Protein AF-A0A1J4KJ63-F1 (afdb_monomer_lite)

pLDDT: mean 77.02, std 20.89, range [23.64, 98.0]

Organism: NCBI:txid1144522

Sequence (474 aa):
MQFEKQVCKQVSDQPAYITSEHMLRMQRASMIRYDRTLNEANFLPLFFSYADELANIADSFMKEYSIPQLCHIQAKTDIDVSQYISGLVRSAKSLPMVIKKAPIISSTNRQTLLPMKSSYDLVYHFFADQKLDAVEFAQKLANLYNHNFKVIPTANGAVIIDPSTSKETIIQKSCEYTPYDKSIEIPPLEEVETPEVSTIEKLAEFVHQPKENLVKAVMYSVEGKLVFVNIRGDLEVSEEKLRHYLGLTDSSIPVELAPANLLERHGLVPGFSGLVGVKRASECVLLCDNSVTTVGCGVTGADKQDYHFINFNVERDTKKIAKFIHYADVAENPEKVEGSIVAEISDCRDFYPDMIGLDSKPTKTPLYKVTIRLVDLVAATLGLSRKIRGAYVINVGKDETKLNVTTEELLKYCRPECIVIDNRAKPNFGGKMQLAQMMLFQYVIVVSNKLDAETVSVNDQPVKIVDLGTIFSS

Structure (mmCIF, N/CA/C/O backbone):
data_AF-A0A1J4KJ63-F1
#
_entry.id   AF-A0A1J4KJ63-F1
#
loop_
_atom_site.group_PDB
_atom_site.id
_atom_site.type_symbol
_atom_site.label_atom_id
_atom_site.label_alt_id
_atom_site.label_comp_id
_atom_site.label_asym_id
_atom_site.label_entity_id
_atom_site.label_seq_id
_atom_site.pdbx_PDB_ins_code
_atom_site.Cartn_x
_atom_site.Cartn_y
_atom_site.Cartn_z
_atom_site.occupancy
_atom_site.B_iso_or_equiv
_atom_site.auth_seq_id
_atom_site.auth_comp_id
_atom_site.auth_asym_id
_atom_site.auth_atom_id
_atom_site.pdbx_PDB_model_num
ATOM 1 N N . MET A 1 1 ? 17.173 22.295 -29.460 1.00 32.31 1 MET A N 1
ATOM 2 C CA . MET A 1 1 ? 16.986 21.820 -28.067 1.00 32.31 1 MET A CA 1
ATOM 3 C C . MET A 1 1 ? 18.261 21.106 -27.626 1.00 32.31 1 MET A C 1
ATOM 5 O O . MET A 1 1 ? 18.663 20.176 -28.310 1.00 32.31 1 MET A O 1
ATOM 9 N N . GLN A 1 2 ? 18.939 21.539 -26.554 1.00 28.59 2 GLN A N 1
ATOM 10 C CA . GLN A 1 2 ? 20.141 20.856 -26.035 1.00 28.59 2 GLN A CA 1
ATOM 11 C C . GLN A 1 2 ? 19.750 19.542 -25.327 1.00 28.59 2 GLN A C 1
ATOM 13 O O . GLN A 1 2 ? 19.678 19.491 -24.101 1.00 28.59 2 GLN A O 1
ATOM 18 N N . PHE A 1 3 ? 19.508 18.482 -26.107 1.00 33.56 3 PHE A N 1
ATOM 19 C CA . PHE A 1 3 ? 19.234 17.114 -25.629 1.00 33.56 3 PHE A CA 1
ATOM 20 C C . PHE A 1 3 ? 20.317 16.592 -24.655 1.00 33.56 3 PHE A C 1
ATOM 22 O O . PHE A 1 3 ? 20.035 15.827 -23.736 1.00 33.56 3 PHE A O 1
ATOM 29 N N . GLU A 1 4 ? 21.551 17.083 -24.797 1.00 31.88 4 GLU A N 1
ATOM 30 C CA . GLU A 1 4 ? 22.738 16.709 -24.016 1.00 31.88 4 GLU A CA 1
ATOM 31 C C . GLU A 1 4 ? 22.623 17.004 -22.507 1.00 31.88 4 GLU A C 1
ATOM 33 O O . GLU A 1 4 ? 23.116 16.231 -21.688 1.00 31.88 4 GLU A O 1
ATOM 38 N N . LYS A 1 5 ? 21.923 18.079 -22.111 1.00 35.47 5 LYS A N 1
ATOM 39 C CA . LYS A 1 5 ? 21.727 18.424 -20.688 1.00 35.47 5 LYS A CA 1
ATOM 40 C C . LYS A 1 5 ? 20.601 17.633 -20.014 1.00 35.47 5 LYS A C 1
ATOM 42 O O . LYS A 1 5 ? 20.506 17.664 -18.791 1.00 35.47 5 LYS A O 1
ATOM 47 N N . GLN A 1 6 ? 19.749 16.962 -20.789 1.00 37.72 6 GLN A N 1
ATOM 48 C CA . GLN A 1 6 ? 18.530 16.311 -20.291 1.00 37.72 6 GLN A CA 1
ATOM 49 C C . GLN A 1 6 ? 18.637 14.786 -20.211 1.00 37.72 6 GLN A C 1
ATOM 51 O O . GLN A 1 6 ? 17.989 14.191 -19.354 1.00 37.72 6 GLN A O 1
ATOM 56 N N . VAL A 1 7 ? 19.478 14.169 -21.047 1.00 37.91 7 VAL A N 1
ATOM 57 C CA . VAL A 1 7 ? 19.667 12.708 -21.075 1.00 37.91 7 VAL A CA 1
ATOM 58 C C . VAL A 1 7 ? 20.951 12.279 -20.335 1.00 37.91 7 VAL A C 1
ATOM 60 O O . VAL A 1 7 ? 21.077 11.125 -19.945 1.00 37.91 7 VAL A O 1
ATOM 63 N N . CYS A 1 8 ? 21.931 13.179 -20.121 1.00 36.12 8 CYS A N 1
ATOM 64 C CA . CYS A 1 8 ? 23.323 12.765 -19.851 1.00 36.12 8 CYS A CA 1
ATOM 65 C C . CYS A 1 8 ? 24.098 13.569 -18.787 1.00 36.12 8 CYS A C 1
ATOM 67 O O . CYS A 1 8 ? 25.262 13.914 -18.993 1.00 36.12 8 CYS A O 1
ATOM 69 N N . LYS A 1 9 ? 23.515 13.812 -17.609 1.00 32.06 9 LYS A N 1
ATOM 70 C CA . LYS A 1 9 ? 24.323 14.061 -16.400 1.00 32.06 9 LYS A CA 1
ATOM 71 C C . LYS A 1 9 ? 23.813 13.235 -15.219 1.00 32.06 9 LYS A C 1
ATOM 73 O O . LYS A 1 9 ? 22.833 13.604 -14.584 1.00 32.06 9 LYS A O 1
ATOM 78 N N . GLN A 1 10 ? 24.552 12.184 -14.873 1.00 40.25 10 GLN A N 1
ATOM 79 C CA . GLN A 1 10 ? 24.858 11.892 -13.474 1.00 40.25 10 GLN A CA 1
ATOM 80 C C . GLN A 1 10 ? 26.297 12.359 -13.245 1.00 40.25 10 GLN A C 1
ATOM 82 O O . GLN A 1 10 ? 27.244 11.697 -13.649 1.00 40.25 10 GLN A O 1
ATOM 87 N N . VAL A 1 11 ? 26.463 13.542 -12.661 1.00 35.53 11 VAL A N 1
ATOM 88 C CA . VAL A 1 11 ? 27.759 14.015 -12.154 1.00 35.53 11 VAL A CA 1
ATOM 89 C C . VAL A 1 11 ? 27.453 14.556 -10.781 1.00 35.53 11 VAL A C 1
ATOM 91 O O . VAL A 1 11 ? 26.898 15.642 -10.764 1.00 35.53 11 VAL A O 1
ATOM 94 N N . SER A 1 12 ? 27.697 13.771 -9.722 1.00 36.25 12 SER A N 1
ATOM 95 C CA . SER A 1 12 ? 27.636 14.089 -8.268 1.00 36.25 12 SER A CA 1
ATOM 96 C C . SER A 1 12 ? 26.420 14.847 -7.686 1.00 36.25 12 SER A C 1
ATOM 98 O O . SER A 1 12 ? 26.194 14.779 -6.489 1.00 36.25 12 SER A O 1
ATOM 100 N N . ASP A 1 13 ? 25.594 15.455 -8.525 1.00 38.59 13 ASP A N 1
ATOM 101 C CA . ASP A 1 13 ? 24.452 16.318 -8.295 1.00 38.59 13 ASP A CA 1
ATOM 102 C C . ASP A 1 13 ? 23.354 15.798 -9.234 1.00 38.59 13 ASP A C 1
ATOM 104 O O . ASP A 1 13 ? 23.148 16.287 -10.353 1.00 38.59 13 ASP A O 1
ATOM 108 N N . GLN A 1 14 ? 22.658 14.736 -8.820 1.00 42.62 14 GLN A N 1
ATOM 109 C CA . GLN A 1 14 ? 21.319 14.527 -9.363 1.00 42.62 14 GLN A CA 1
ATOM 110 C C . GLN A 1 14 ? 20.497 15.790 -9.074 1.00 42.62 14 GLN A C 1
ATOM 112 O O . GLN A 1 14 ? 20.725 16.456 -8.061 1.00 42.62 14 GLN A O 1
ATOM 117 N N . PRO A 1 15 ? 19.536 16.156 -9.931 1.00 41.16 15 PRO A N 1
ATOM 118 C CA . PRO A 1 15 ? 18.551 17.132 -9.514 1.00 41.16 15 PRO A CA 1
ATOM 119 C C . PRO A 1 15 ? 17.931 16.677 -8.188 1.00 41.16 15 PRO A C 1
ATOM 121 O O . PRO A 1 15 ? 17.392 15.577 -8.133 1.00 41.16 15 PRO A O 1
ATOM 124 N N . ALA A 1 16 ? 17.996 17.505 -7.146 1.00 45.34 16 ALA A N 1
ATOM 125 C CA . ALA A 1 16 ? 17.513 17.212 -5.792 1.00 45.34 16 ALA A CA 1
ATOM 126 C C . ALA A 1 16 ? 15.990 16.920 -5.677 1.00 45.34 16 ALA A C 1
ATOM 128 O O . ALA A 1 16 ? 15.432 17.022 -4.593 1.00 45.34 16 ALA A O 1
ATOM 129 N N . TYR A 1 17 ? 15.295 16.613 -6.781 1.00 53.94 17 TYR A N 1
ATOM 130 C CA . TYR A 1 17 ? 13.835 16.616 -6.897 1.00 53.94 17 TYR A CA 1
ATOM 131 C C . TYR A 1 17 ? 13.195 15.358 -7.510 1.00 53.94 17 TYR A C 1
ATOM 133 O O . TYR A 1 17 ? 12.020 15.132 -7.241 1.00 53.94 17 TYR A O 1
ATOM 141 N N . ILE A 1 18 ? 13.900 14.509 -8.281 1.00 55.41 18 ILE A N 1
ATOM 142 C CA . ILE A 1 18 ? 13.351 13.186 -8.663 1.00 55.41 18 ILE A CA 1
ATOM 143 C C . ILE A 1 18 ? 13.892 12.149 -7.687 1.00 55.41 18 ILE A C 1
ATOM 145 O O . ILE A 1 18 ? 14.995 11.641 -7.854 1.00 55.41 18 ILE A O 1
ATOM 149 N N . THR A 1 19 ? 13.098 11.848 -6.666 1.00 62.91 19 THR A N 1
ATOM 150 C CA . THR A 1 19 ? 13.432 10.864 -5.627 1.00 62.91 19 THR A CA 1
ATOM 151 C C . THR A 1 19 ? 12.923 9.461 -5.954 1.00 62.91 19 THR A C 1
ATOM 153 O O . THR A 1 19 ? 13.397 8.487 -5.382 1.00 62.91 19 THR A O 1
ATOM 156 N N . SER A 1 20 ? 11.978 9.335 -6.894 1.00 70.75 20 SER A N 1
ATOM 157 C CA . SER A 1 20 ? 11.429 8.039 -7.303 1.00 70.75 20 SER A CA 1
ATOM 158 C C . SER A 1 20 ? 12.438 7.246 -8.133 1.00 70.75 20 SER A C 1
ATOM 160 O O . SER A 1 20 ? 12.793 7.632 -9.250 1.00 70.75 20 SER A O 1
ATOM 162 N N . GLU A 1 21 ? 12.848 6.089 -7.615 1.00 73.44 21 GLU A N 1
ATOM 163 C CA . GLU A 1 21 ? 13.731 5.158 -8.320 1.00 73.44 21 GLU A C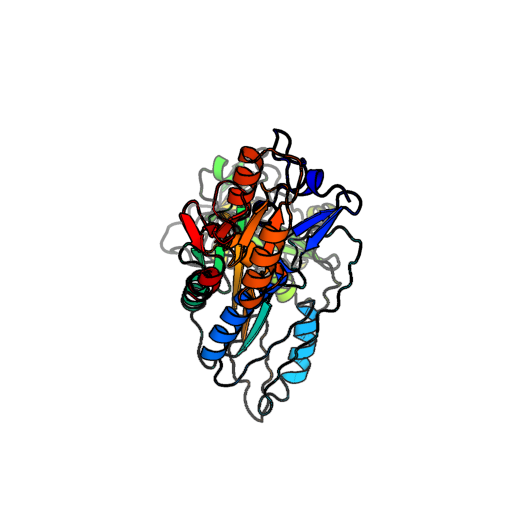A 1
ATOM 164 C C . GLU A 1 21 ? 13.126 4.663 -9.640 1.00 73.44 21 GLU A C 1
ATOM 166 O O . GLU A 1 21 ? 13.837 4.549 -10.639 1.00 73.44 21 GLU A O 1
ATOM 171 N N . HIS A 1 22 ? 11.809 4.448 -9.683 1.00 77.31 22 HIS A N 1
ATOM 172 C CA . HIS A 1 22 ? 11.086 4.074 -10.898 1.00 77.31 22 HIS A CA 1
ATOM 173 C C . HIS A 1 22 ? 11.213 5.133 -11.999 1.00 77.31 22 HIS A C 1
ATOM 175 O O . HIS A 1 22 ? 11.552 4.819 -13.143 1.00 77.31 22 HIS A O 1
ATOM 181 N N . MET A 1 23 ? 11.019 6.406 -11.648 1.00 73.50 23 MET A N 1
ATOM 182 C CA . MET A 1 23 ? 11.183 7.515 -12.591 1.00 73.50 23 MET A CA 1
ATOM 183 C C . MET A 1 23 ? 12.630 7.621 -13.078 1.00 73.50 23 MET A C 1
ATOM 185 O O . MET A 1 23 ? 12.872 7.797 -14.272 1.00 73.50 23 MET A O 1
ATOM 189 N N . LEU A 1 24 ? 13.607 7.439 -12.185 1.00 71.88 24 LEU A N 1
ATOM 190 C CA . LEU A 1 24 ? 15.022 7.432 -12.561 1.00 71.88 24 LEU A CA 1
ATOM 191 C C . LEU A 1 24 ? 15.356 6.290 -13.533 1.00 71.88 24 LEU A C 1
ATOM 193 O O . LEU A 1 24 ? 16.100 6.514 -14.490 1.00 71.88 24 LEU A O 1
ATOM 197 N N . ARG A 1 25 ? 14.799 5.085 -13.337 1.00 75.50 25 ARG A N 1
ATOM 198 C CA . ARG A 1 25 ? 14.962 3.953 -14.269 1.00 75.50 25 ARG A CA 1
ATOM 199 C C . ARG A 1 25 ? 14.398 4.276 -15.649 1.00 75.50 25 ARG A C 1
ATOM 201 O O . ARG A 1 25 ? 15.105 4.129 -16.643 1.00 75.50 25 ARG A O 1
ATOM 208 N N . MET A 1 26 ? 13.170 4.786 -15.714 1.00 75.56 26 MET A N 1
ATOM 209 C CA . MET A 1 26 ? 12.543 5.158 -16.985 1.00 75.56 26 MET A CA 1
ATOM 210 C C . MET A 1 26 ? 13.273 6.308 -17.689 1.00 75.56 26 MET A C 1
ATOM 212 O O . MET A 1 26 ? 13.371 6.318 -18.916 1.00 75.56 26 MET A O 1
ATOM 216 N N . GLN A 1 27 ? 13.821 7.271 -16.941 1.00 71.44 27 GLN A N 1
ATOM 217 C CA . GLN A 1 27 ? 14.609 8.356 -17.526 1.00 71.44 27 GLN A CA 1
ATOM 218 C C . GLN A 1 27 ? 15.899 7.819 -18.156 1.00 71.44 27 GLN A C 1
ATOM 220 O O . GLN A 1 27 ? 16.249 8.217 -19.265 1.00 71.44 27 GLN A O 1
ATOM 225 N N . ARG A 1 28 ? 16.586 6.885 -17.480 1.00 70.12 28 ARG A N 1
ATOM 226 C CA . ARG A 1 28 ? 17.775 6.209 -18.029 1.00 70.12 28 ARG A CA 1
ATOM 227 C C . ARG A 1 28 ? 17.441 5.434 -19.298 1.00 70.12 28 ARG A C 1
ATOM 229 O O . ARG A 1 28 ? 18.203 5.499 -20.248 1.00 70.12 28 ARG A O 1
ATOM 236 N N . ALA A 1 29 ? 16.276 4.798 -19.343 1.00 72.00 29 ALA A N 1
ATOM 237 C CA . ALA A 1 29 ? 15.772 4.079 -20.509 1.00 72.00 29 ALA A CA 1
ATOM 238 C C . ALA A 1 29 ? 15.251 4.983 -21.650 1.00 72.00 29 ALA A C 1
ATOM 240 O O . ALA A 1 29 ? 14.734 4.477 -22.640 1.00 72.00 29 ALA A O 1
ATOM 241 N N . SER A 1 30 ? 15.334 6.317 -21.523 1.00 70.69 30 SER A N 1
ATOM 242 C CA . SER A 1 30 ? 14.704 7.281 -22.448 1.00 70.69 30 SER A CA 1
ATOM 243 C C . SER A 1 30 ? 13.222 7.017 -22.723 1.00 70.69 30 SER A C 1
ATOM 245 O O . SER A 1 30 ? 12.715 7.261 -23.815 1.00 70.69 30 SER A O 1
ATOM 247 N N . MET A 1 31 ? 12.507 6.553 -21.704 1.00 73.06 31 MET A N 1
ATOM 248 C CA . MET A 1 31 ? 11.052 6.421 -21.724 1.00 73.06 31 MET A CA 1
ATOM 249 C C . MET A 1 31 ? 10.360 7.686 -21.231 1.00 73.06 31 MET A C 1
ATOM 251 O O . MET A 1 31 ? 9.239 7.978 -21.638 1.00 73.06 31 MET A O 1
ATOM 255 N N . ILE A 1 32 ? 11.031 8.465 -20.381 1.00 69.12 32 ILE A N 1
ATOM 256 C CA . ILE A 1 32 ? 10.502 9.728 -19.876 1.00 69.12 32 ILE A CA 1
ATOM 257 C C . ILE A 1 32 ? 11.529 10.846 -19.973 1.00 69.12 32 ILE A C 1
ATOM 259 O O . ILE A 1 32 ? 12.738 10.636 -19.864 1.00 69.12 32 ILE A O 1
ATOM 263 N N . ARG A 1 33 ? 11.022 12.067 -20.101 1.00 63.28 33 ARG A N 1
ATOM 264 C CA . ARG A 1 33 ? 11.789 13.298 -20.002 1.00 63.28 33 ARG A CA 1
ATOM 265 C C . ARG A 1 33 ? 11.128 14.237 -19.009 1.00 63.28 33 ARG A C 1
ATOM 267 O O . ARG A 1 33 ? 10.002 14.675 -19.212 1.00 63.28 33 ARG A O 1
ATOM 274 N N . TYR A 1 34 ? 11.871 14.627 -17.986 1.00 61.56 34 TYR A N 1
ATOM 275 C CA . TYR A 1 34 ? 11.415 15.646 -17.052 1.00 61.56 34 TYR A CA 1
ATOM 276 C C . TYR A 1 34 ? 11.665 17.057 -17.601 1.00 61.56 34 TYR A C 1
ATOM 278 O O . TYR A 1 34 ? 12.809 17.415 -17.906 1.00 61.56 34 TYR A O 1
ATOM 286 N N . ASP A 1 35 ? 10.608 17.856 -17.730 1.00 55.38 35 ASP A N 1
ATOM 287 C CA . ASP A 1 35 ? 10.696 19.282 -18.022 1.00 55.38 35 ASP A CA 1
ATOM 288 C C . ASP A 1 35 ? 10.697 20.084 -16.718 1.00 55.38 35 ASP A C 1
ATOM 290 O O . ASP A 1 35 ? 9.718 20.137 -15.976 1.00 55.38 35 ASP A O 1
ATOM 294 N N . ARG A 1 36 ? 11.834 20.724 -16.443 1.00 55.88 36 ARG A N 1
ATOM 295 C CA . ARG A 1 36 ? 12.057 21.497 -15.218 1.00 55.88 36 ARG A CA 1
ATOM 296 C C . ARG A 1 36 ? 11.277 22.805 -15.193 1.00 55.88 36 ARG A C 1
ATOM 298 O O . ARG A 1 36 ? 10.968 23.284 -14.112 1.00 55.88 36 ARG A O 1
ATOM 305 N N . THR A 1 37 ? 11.023 23.406 -16.353 1.00 51.91 37 THR A N 1
ATOM 306 C CA . THR A 1 37 ? 10.336 24.698 -16.439 1.00 51.91 37 THR A CA 1
ATOM 307 C C . THR A 1 37 ? 8.853 24.530 -16.148 1.00 51.91 37 THR A C 1
ATOM 309 O O . THR A 1 37 ? 8.255 25.396 -15.519 1.00 51.91 37 THR A O 1
ATOM 312 N N . LEU A 1 38 ? 8.289 23.402 -16.577 1.00 55.19 38 LEU A N 1
ATOM 313 C CA . LEU A 1 38 ? 6.879 23.073 -16.382 1.00 55.19 38 LEU A CA 1
ATOM 314 C C . LEU A 1 38 ? 6.629 22.226 -15.129 1.00 55.19 38 LEU A C 1
ATOM 316 O O . LEU A 1 38 ? 5.492 22.129 -14.690 1.00 55.19 38 LEU A O 1
ATOM 320 N N . ASN A 1 39 ? 7.682 21.660 -14.527 1.00 56.06 39 ASN A N 1
ATOM 321 C CA . ASN A 1 39 ? 7.582 20.711 -13.416 1.00 56.06 39 ASN A CA 1
ATOM 322 C C . ASN A 1 39 ? 6.746 19.470 -13.791 1.00 56.06 39 ASN A C 1
ATOM 324 O O . ASN A 1 39 ? 5.938 18.979 -13.005 1.00 56.06 39 ASN A O 1
ATOM 328 N N . GLU A 1 40 ? 6.950 18.971 -15.014 1.00 59.25 40 GLU A N 1
ATOM 329 C CA . GLU A 1 40 ? 6.166 17.893 -15.623 1.00 59.25 40 GLU A CA 1
ATOM 330 C C . GLU A 1 40 ? 7.067 16.779 -16.171 1.00 59.25 40 GLU A C 1
ATOM 332 O O . GLU A 1 40 ? 8.149 17.025 -16.711 1.00 59.25 40 GLU A O 1
ATOM 337 N N . ALA A 1 41 ? 6.604 15.532 -16.078 1.00 60.94 41 ALA A N 1
ATOM 338 C CA . ALA A 1 41 ? 7.223 14.398 -16.755 1.00 60.94 41 ALA A CA 1
ATOM 339 C C . ALA A 1 41 ? 6.517 14.129 -18.089 1.00 60.94 41 ALA A C 1
ATOM 341 O O . ALA A 1 41 ? 5.324 13.842 -18.133 1.00 60.94 41 ALA A O 1
ATOM 342 N N . ASN A 1 42 ? 7.276 14.187 -19.178 1.00 60.97 42 ASN A N 1
ATOM 343 C CA . ASN A 1 42 ? 6.814 13.871 -20.520 1.00 60.97 42 ASN A CA 1
ATOM 344 C C . ASN A 1 42 ? 7.162 12.419 -20.840 1.00 60.97 42 ASN A C 1
ATOM 346 O O . ASN A 1 42 ? 8.341 12.063 -20.884 1.00 60.97 42 ASN A O 1
ATOM 350 N N . PHE A 1 43 ? 6.151 11.592 -21.083 1.00 64.94 43 PHE A N 1
ATOM 351 C CA . PHE A 1 43 ? 6.347 10.232 -21.575 1.00 64.94 43 PHE A CA 1
ATOM 352 C C . PHE A 1 43 ? 6.688 10.261 -23.066 1.00 64.94 43 PHE A C 1
ATOM 354 O O . PHE A 1 43 ? 6.073 10.985 -23.849 1.00 64.94 43 PHE A O 1
ATOM 361 N N . LEU A 1 44 ? 7.706 9.498 -23.449 1.00 64.94 44 LEU A N 1
ATOM 362 C CA . LEU A 1 44 ? 8.186 9.395 -24.821 1.00 64.94 44 LEU A CA 1
ATOM 363 C C . LEU A 1 44 ? 7.512 8.210 -25.531 1.00 64.94 44 LEU A C 1
ATOM 365 O O . LEU A 1 44 ? 7.060 7.284 -24.861 1.00 64.94 44 LEU A O 1
ATOM 369 N N . PRO A 1 45 ? 7.465 8.185 -26.874 1.00 68.00 45 PRO A N 1
ATOM 370 C CA . PRO A 1 45 ? 6.808 7.113 -27.632 1.00 68.00 45 PRO A CA 1
ATOM 371 C C . PRO A 1 45 ? 7.224 5.685 -27.229 1.00 68.00 45 PRO A C 1
ATOM 373 O O . PRO A 1 45 ? 6.388 4.785 -27.173 1.00 68.00 45 PRO A O 1
ATOM 376 N N . LEU A 1 46 ? 8.493 5.498 -26.852 1.00 69.62 46 LEU A N 1
ATOM 377 C CA . LEU A 1 46 ? 9.026 4.219 -26.380 1.00 69.62 46 LEU A CA 1
ATOM 378 C C . LEU A 1 46 ? 8.339 3.701 -25.108 1.00 69.62 46 LEU A C 1
ATOM 380 O O . LEU A 1 46 ? 8.130 2.497 -24.974 1.00 69.62 46 LEU A O 1
ATOM 384 N N . PHE A 1 47 ? 7.961 4.600 -24.194 1.00 75.81 47 PHE A N 1
ATOM 385 C CA . PHE A 1 47 ? 7.181 4.232 -23.013 1.00 75.81 47 PHE A CA 1
ATOM 386 C C . PHE A 1 47 ? 5.858 3.594 -23.424 1.00 75.81 47 PHE A C 1
ATOM 388 O O . PHE A 1 47 ? 5.542 2.508 -22.955 1.00 75.81 47 PHE A O 1
ATOM 395 N N . PHE A 1 48 ? 5.111 4.246 -24.319 1.00 73.31 48 PHE A N 1
ATOM 396 C CA . PHE A 1 48 ? 3.793 3.779 -24.742 1.00 73.31 48 PHE A CA 1
ATOM 397 C C . PHE A 1 48 ? 3.873 2.438 -25.467 1.00 73.31 48 PHE A C 1
ATOM 399 O O . PHE A 1 48 ? 3.112 1.535 -25.142 1.00 73.31 48 PHE A O 1
ATOM 406 N N . SER A 1 49 ? 4.851 2.265 -26.364 1.00 72.25 49 SER A N 1
ATOM 407 C CA . SER A 1 49 ? 5.055 0.982 -27.047 1.00 72.25 49 SER A CA 1
ATOM 408 C C . SER A 1 49 ? 5.292 -0.161 -26.056 1.00 72.25 49 SER A C 1
ATOM 410 O O . SER A 1 49 ? 4.718 -1.234 -26.210 1.00 72.25 49 SER A O 1
ATOM 412 N N . TYR A 1 50 ? 6.121 0.064 -25.034 1.00 79.38 50 TYR A N 1
ATOM 413 C CA . TYR A 1 50 ? 6.419 -0.958 -24.032 1.00 79.38 50 TYR A CA 1
ATOM 414 C C . TYR A 1 50 ? 5.255 -1.176 -23.052 1.00 79.38 50 TYR A C 1
ATOM 416 O O . TYR A 1 50 ? 4.945 -2.306 -22.684 1.00 79.38 50 TYR A O 1
ATOM 424 N N . ALA A 1 51 ? 4.563 -0.106 -22.661 1.00 78.44 51 ALA A N 1
ATOM 425 C CA . ALA A 1 51 ? 3.371 -0.175 -21.826 1.00 78.44 51 ALA A CA 1
ATOM 426 C C . ALA A 1 51 ? 2.251 -0.985 -22.505 1.00 78.44 51 ALA A C 1
ATOM 428 O O . ALA A 1 51 ? 1.633 -1.825 -21.852 1.00 78.44 51 ALA A O 1
ATOM 429 N N . ASP A 1 52 ? 2.049 -0.809 -23.815 1.00 78.31 52 ASP A N 1
ATOM 430 C CA . ASP A 1 52 ? 1.087 -1.583 -24.605 1.00 78.31 52 ASP A CA 1
ATOM 431 C C . ASP A 1 52 ? 1.435 -3.079 -24.633 1.00 78.31 52 ASP A C 1
ATOM 433 O O . ASP A 1 52 ? 0.549 -3.928 -24.528 1.00 78.31 52 ASP A O 1
ATOM 437 N N . GLU A 1 53 ? 2.717 -3.442 -24.742 1.00 82.50 53 GLU A N 1
ATOM 438 C CA . GLU A 1 53 ? 3.152 -4.845 -24.659 1.00 82.50 53 GLU A CA 1
ATOM 439 C C . GLU A 1 53 ? 2.774 -5.472 -23.309 1.00 82.50 53 GLU A C 1
ATOM 441 O O . GLU A 1 53 ? 2.216 -6.571 -23.269 1.00 82.50 53 GLU A O 1
ATOM 446 N N . LEU A 1 54 ? 3.014 -4.763 -22.202 1.00 85.50 54 LEU A N 1
ATOM 447 C CA . LEU A 1 54 ? 2.668 -5.236 -20.858 1.00 85.50 54 LEU A CA 1
ATOM 448 C C . LEU A 1 54 ? 1.150 -5.289 -20.628 1.00 85.50 54 LEU A C 1
ATOM 450 O O . LEU A 1 54 ? 0.662 -6.229 -19.994 1.00 85.50 54 LEU A O 1
ATOM 454 N N . ALA A 1 55 ? 0.402 -4.327 -21.169 1.00 81.69 55 ALA A N 1
ATOM 455 C CA . ALA A 1 55 ? -1.056 -4.311 -21.113 1.00 81.69 55 ALA A CA 1
ATOM 456 C C . ALA A 1 55 ? -1.666 -5.503 -21.866 1.00 81.69 55 ALA A C 1
ATOM 458 O O . ALA A 1 55 ? -2.564 -6.162 -21.349 1.00 81.69 55 ALA A O 1
ATOM 459 N N . ASN A 1 56 ? -1.128 -5.856 -23.038 1.00 81.38 56 ASN A N 1
ATOM 460 C CA . ASN A 1 56 ? -1.588 -7.017 -23.807 1.00 81.38 56 ASN A CA 1
ATOM 461 C C . ASN A 1 56 ? -1.378 -8.350 -23.064 1.00 81.38 56 ASN A C 1
ATOM 463 O O . ASN A 1 56 ? -2.185 -9.273 -23.216 1.00 81.38 56 ASN A O 1
ATOM 467 N N . ILE A 1 57 ? -0.316 -8.459 -22.254 1.00 87.94 57 ILE A N 1
ATOM 468 C CA . ILE A 1 57 ? -0.086 -9.620 -21.378 1.00 87.94 57 ILE A CA 1
ATOM 469 C C . ILE A 1 57 ? -1.188 -9.705 -20.315 1.00 87.94 57 ILE A C 1
ATOM 471 O O . ILE A 1 57 ? -1.791 -10.770 -20.168 1.00 87.94 57 ILE A O 1
ATOM 475 N N . ALA A 1 58 ? -1.499 -8.596 -19.629 1.00 85.31 58 ALA A N 1
ATOM 476 C CA . ALA A 1 58 ? -2.606 -8.547 -18.668 1.00 85.31 58 ALA A CA 1
ATOM 477 C C . ALA A 1 58 ? -3.930 -8.906 -19.340 1.00 85.31 58 ALA A C 1
ATOM 479 O O . ALA A 1 58 ? -4.628 -9.794 -18.868 1.00 85.31 58 ALA A O 1
ATOM 480 N N . ASP A 1 59 ? -4.257 -8.282 -20.471 1.00 80.62 59 ASP A N 1
ATOM 481 C CA . ASP A 1 59 ? -5.501 -8.544 -21.197 1.00 80.62 59 ASP A CA 1
ATOM 482 C C . ASP A 1 59 ? -5.646 -10.016 -21.598 1.00 80.62 59 ASP A C 1
ATOM 484 O O . ASP A 1 59 ? -6.747 -10.564 -21.555 1.00 80.62 59 ASP A O 1
ATOM 488 N N . SER A 1 60 ? -4.551 -10.667 -21.997 1.00 84.00 60 SER A N 1
ATOM 489 C CA . SER A 1 60 ? -4.557 -12.090 -22.350 1.00 84.00 60 SER A CA 1
ATOM 490 C C . SER A 1 60 ? -4.777 -12.970 -21.122 1.00 84.00 60 SER A C 1
ATOM 492 O O . SER A 1 60 ? -5.617 -13.862 -21.166 1.00 84.00 60 SER A O 1
ATOM 494 N N . PHE A 1 61 ? -4.107 -12.665 -20.010 1.00 86.00 61 PHE A N 1
ATOM 495 C CA . PHE A 1 61 ? -4.310 -13.354 -18.737 1.00 86.00 61 PHE A CA 1
ATOM 496 C C . PHE A 1 61 ? -5.744 -13.195 -18.221 1.00 86.00 61 PHE A C 1
ATOM 498 O O . PHE A 1 61 ? -6.398 -14.177 -17.890 1.00 86.00 61 PHE A O 1
ATOM 505 N N . MET A 1 62 ? -6.283 -11.974 -18.225 1.00 79.44 62 MET A N 1
ATOM 506 C CA . MET A 1 62 ? -7.644 -11.696 -17.756 1.00 79.44 62 MET A CA 1
ATOM 507 C C . MET A 1 62 ? -8.713 -12.439 -18.576 1.00 79.44 62 MET A C 1
ATOM 509 O O . MET A 1 62 ? -9.761 -12.795 -18.032 1.00 79.44 62 MET A O 1
ATOM 513 N N . LYS A 1 63 ? -8.455 -12.725 -19.863 1.00 74.69 63 LYS A N 1
ATOM 514 C CA . LYS A 1 63 ? -9.347 -13.535 -20.716 1.00 74.69 63 LYS A CA 1
ATOM 515 C C . LYS A 1 63 ? -9.475 -14.988 -20.255 1.00 74.69 63 LYS A C 1
ATOM 517 O O . LYS A 1 63 ? -10.532 -15.581 -20.439 1.00 74.69 63 LYS A O 1
ATOM 522 N N . GLU A 1 64 ? -8.443 -15.562 -19.639 1.00 74.25 64 GLU A N 1
ATOM 523 C CA . GLU A 1 64 ? -8.478 -16.952 -19.155 1.00 74.25 64 GLU A CA 1
ATOM 524 C C . GLU A 1 64 ? -9.447 -17.135 -17.976 1.00 74.25 64 GLU A C 1
ATOM 526 O O . GLU A 1 64 ? -10.044 -18.197 -17.822 1.00 74.25 64 GLU A O 1
ATOM 531 N N . TYR A 1 65 ? -9.658 -16.083 -17.180 1.00 69.00 65 TYR A N 1
ATOM 532 C CA . TYR A 1 65 ? -10.543 -16.094 -16.007 1.00 69.00 65 TYR A CA 1
ATOM 533 C C . TYR A 1 65 ? -11.981 -15.667 -16.325 1.00 69.00 65 TYR A C 1
ATOM 535 O O . TYR A 1 65 ? -12.808 -15.562 -15.423 1.00 69.00 65 TYR A O 1
ATOM 543 N N . SER A 1 66 ? -12.297 -15.401 -17.596 1.00 53.84 66 SER A N 1
ATOM 544 C CA . SER A 1 66 ? -13.550 -14.767 -18.005 1.00 53.84 66 SER A CA 1
ATOM 545 C C . SER A 1 66 ? -14.320 -15.557 -19.059 1.00 53.84 66 SER A C 1
ATOM 547 O O . SER A 1 66 ? -14.481 -15.150 -20.209 1.00 53.84 66 SER A O 1
ATOM 549 N N . ILE A 1 67 ? -14.922 -16.658 -18.623 1.00 46.16 67 ILE A N 1
ATOM 550 C CA . ILE A 1 67 ? -16.012 -17.298 -19.359 1.00 46.16 67 ILE A CA 1
ATOM 551 C C . ILE A 1 67 ? -17.324 -16.947 -18.637 1.00 46.16 67 ILE A C 1
ATOM 553 O O . ILE A 1 67 ? -17.587 -17.546 -17.605 1.00 46.16 67 ILE A O 1
ATOM 557 N N . PRO A 1 68 ? -18.227 -16.075 -19.124 1.00 41.94 68 PRO A N 1
ATOM 558 C CA . PRO A 1 68 ? -18.124 -14.830 -19.877 1.00 41.94 68 PRO A CA 1
ATOM 559 C C . PRO A 1 68 ? -18.779 -13.673 -19.069 1.00 41.94 68 PRO A C 1
ATOM 561 O O . PRO A 1 68 ? -19.970 -13.414 -19.219 1.00 41.94 68 PRO A O 1
ATOM 564 N N . GLN A 1 69 ? -18.042 -12.954 -18.216 1.00 40.75 69 GLN A N 1
ATOM 565 C CA . GLN A 1 69 ? -18.517 -11.712 -17.565 1.00 40.75 69 GLN A CA 1
ATOM 566 C C . GLN A 1 69 ? -17.366 -10.704 -17.404 1.00 40.75 69 GLN A C 1
ATOM 568 O O . GLN A 1 69 ? -16.988 -10.312 -16.303 1.00 40.75 69 GLN A O 1
ATOM 573 N N . LEU A 1 70 ? -16.763 -10.290 -18.523 1.00 39.81 70 LEU A N 1
ATOM 574 C CA . LEU A 1 70 ? -15.815 -9.170 -18.521 1.00 39.81 70 LEU A CA 1
ATOM 575 C C . LEU A 1 70 ? -16.578 -7.854 -18.377 1.00 39.81 70 LEU A C 1
ATOM 577 O O . LEU A 1 70 ? -17.425 -7.536 -19.213 1.00 39.81 70 LEU A O 1
ATOM 581 N N . CYS A 1 71 ? -16.231 -7.075 -17.353 1.00 39.16 71 CYS A N 1
ATOM 582 C CA . CYS A 1 71 ? -16.577 -5.665 -17.265 1.00 39.16 71 CYS A CA 1
ATOM 583 C C . CYS A 1 71 ? -15.284 -4.839 -17.317 1.00 39.16 71 CYS A C 1
ATOM 585 O O . CYS A 1 71 ? -14.640 -4.546 -16.310 1.00 39.16 71 CYS A O 1
ATOM 587 N N . HIS A 1 72 ? -14.871 -4.456 -18.524 1.00 41.19 72 HIS A N 1
ATOM 588 C CA . HIS A 1 72 ? -13.786 -3.488 -18.668 1.00 41.19 72 HIS A CA 1
ATOM 589 C C . HIS A 1 72 ? -14.357 -2.088 -18.445 1.00 41.19 72 HIS A C 1
ATOM 591 O O . HIS A 1 72 ? -14.994 -1.528 -19.341 1.00 41.19 72 HIS A O 1
ATOM 597 N N . ILE A 1 73 ? -14.139 -1.531 -17.253 1.00 39.06 73 ILE A N 1
ATOM 598 C CA . ILE A 1 73 ? -14.453 -0.133 -16.956 1.00 39.06 73 ILE A CA 1
ATOM 599 C C . ILE A 1 73 ? -13.140 0.617 -16.764 1.00 39.06 73 ILE A C 1
ATOM 601 O O . ILE A 1 73 ? -12.551 0.599 -15.686 1.00 39.06 73 ILE A O 1
ATOM 605 N N . GLN A 1 74 ? -12.710 1.323 -17.809 1.00 41.84 74 GLN A N 1
ATOM 606 C CA . GLN A 1 74 ? -11.686 2.353 -17.681 1.00 41.84 74 GLN A CA 1
ATOM 607 C C . GLN A 1 74 ? -12.374 3.664 -17.279 1.00 41.84 74 GLN A C 1
ATOM 609 O O . GLN A 1 74 ? -12.926 4.384 -18.115 1.00 41.84 74 GLN A O 1
ATOM 614 N N . ALA A 1 75 ? -12.387 3.953 -15.981 1.00 37.28 75 ALA A N 1
ATOM 615 C CA . ALA A 1 75 ? -12.953 5.174 -15.417 1.00 37.28 75 ALA A CA 1
ATOM 616 C C . ALA A 1 75 ? -11.895 5.937 -14.615 1.00 37.28 75 ALA A C 1
ATOM 618 O O . ALA A 1 75 ? -10.958 5.348 -14.083 1.00 37.28 75 ALA A O 1
ATOM 619 N N . LYS A 1 76 ? -12.035 7.266 -14.556 1.00 37.38 76 LYS A N 1
ATOM 620 C CA . LYS A 1 76 ? -11.058 8.146 -13.900 1.00 37.38 76 LYS A CA 1
ATOM 621 C C . LYS A 1 76 ? -11.132 8.062 -12.371 1.00 37.38 76 LYS A C 1
ATOM 623 O O . LYS A 1 76 ? -10.150 8.389 -11.713 1.00 37.38 76 LYS A O 1
ATOM 628 N N . THR A 1 77 ? -12.273 7.646 -11.813 1.00 39.78 77 THR A N 1
ATOM 629 C CA . THR A 1 77 ? -12.500 7.547 -10.365 1.00 39.78 77 THR A CA 1
ATOM 630 C C . THR A 1 77 ? -13.366 6.340 -9.998 1.00 39.78 77 THR A C 1
ATOM 632 O O . THR A 1 77 ? -14.169 5.872 -10.805 1.00 39.78 77 THR A O 1
ATOM 635 N N . ASP A 1 78 ? -13.240 5.866 -8.755 1.00 42.62 78 ASP A N 1
ATOM 636 C CA . ASP A 1 78 ? -14.050 4.762 -8.215 1.00 42.62 78 ASP A CA 1
ATOM 637 C C . ASP A 1 78 ? -15.545 5.143 -8.096 1.00 42.62 78 ASP A C 1
ATOM 639 O O . ASP A 1 78 ? -16.424 4.290 -8.214 1.00 42.62 78 ASP A O 1
ATOM 643 N N . ILE A 1 79 ? -15.845 6.442 -7.962 1.00 43.44 79 ILE A N 1
ATOM 644 C CA . ILE A 1 79 ? -17.209 6.998 -7.956 1.00 43.44 79 ILE A CA 1
ATOM 645 C C . ILE A 1 79 ? -17.867 6.844 -9.331 1.00 43.44 79 ILE A C 1
ATOM 647 O O . ILE A 1 79 ? -19.013 6.401 -9.413 1.00 43.44 79 ILE A O 1
ATOM 651 N N . ASP A 1 80 ? -17.141 7.156 -10.410 1.00 43.81 80 ASP A N 1
ATOM 652 C CA . ASP A 1 80 ? -17.644 6.976 -11.774 1.00 43.81 80 ASP A CA 1
ATOM 653 C C . ASP A 1 80 ? -17.978 5.498 -12.019 1.00 43.81 80 ASP A C 1
ATOM 655 O O . ASP A 1 80 ? -19.066 5.178 -12.493 1.00 43.81 80 ASP A O 1
ATOM 659 N N . VAL A 1 81 ? -17.071 4.587 -11.634 1.00 48.16 81 VAL A N 1
ATOM 660 C CA . VAL A 1 81 ? -17.289 3.132 -11.719 1.00 48.16 81 VAL A CA 1
ATOM 661 C C . VAL A 1 81 ? -18.554 2.730 -10.962 1.00 48.16 81 VAL A C 1
ATOM 663 O O . VAL A 1 81 ? -19.405 2.049 -11.530 1.00 48.16 81 VAL A O 1
ATOM 666 N N . SER A 1 82 ? -18.704 3.182 -9.713 1.00 45.38 82 SER A N 1
ATOM 667 C CA . SER A 1 82 ? -19.861 2.887 -8.862 1.00 45.38 82 SER A CA 1
ATOM 668 C C . SER A 1 82 ? -21.183 3.302 -9.510 1.00 45.38 82 SER A C 1
ATOM 670 O O . SER A 1 82 ? -22.129 2.516 -9.551 1.00 45.38 82 SER A O 1
ATOM 672 N N . GLN A 1 83 ? -21.241 4.501 -10.099 1.00 46.09 83 GLN A N 1
ATOM 673 C CA . GLN A 1 83 ? -22.432 4.995 -10.797 1.00 46.09 83 GLN A CA 1
ATOM 674 C C . GLN A 1 83 ? -22.771 4.164 -12.043 1.00 46.09 83 GLN A C 1
ATOM 676 O O . GLN A 1 83 ? -23.943 3.849 -12.263 1.00 46.09 83 GLN A O 1
ATOM 681 N N . TYR A 1 84 ? -21.766 3.768 -12.836 1.00 49.44 84 TYR A N 1
ATOM 682 C CA . TYR A 1 84 ? -21.983 2.898 -13.997 1.00 49.44 84 TYR A CA 1
ATOM 683 C C . TYR A 1 84 ? -22.447 1.502 -13.572 1.00 49.44 84 TYR A C 1
ATOM 685 O O . TYR A 1 84 ? -23.433 1.004 -14.107 1.00 49.44 84 TYR A O 1
ATOM 693 N N . ILE A 1 85 ? -21.785 0.886 -12.590 1.00 47.44 85 ILE A N 1
ATOM 694 C CA . ILE A 1 85 ? -22.136 -0.450 -12.094 1.00 47.44 85 ILE A CA 1
ATOM 695 C C . ILE A 1 85 ? -23.548 -0.441 -11.486 1.00 47.44 85 ILE A C 1
ATOM 697 O O . ILE A 1 85 ? -24.373 -1.271 -11.862 1.00 47.44 85 ILE A O 1
ATOM 701 N N . SER A 1 86 ? -23.875 0.534 -10.632 1.00 42.38 86 SER A N 1
ATOM 702 C CA . SER A 1 86 ? -25.172 0.645 -9.940 1.00 42.38 86 SER A CA 1
ATOM 703 C C . SER A 1 86 ? -26.381 0.649 -10.893 1.00 42.38 86 SER A C 1
ATOM 705 O O . SER A 1 86 ? -27.387 -0.013 -10.631 1.00 42.38 86 SER A O 1
ATOM 707 N N . GLY A 1 87 ? -26.278 1.316 -12.050 1.00 41.41 87 GLY A N 1
ATOM 708 C CA . GLY A 1 87 ? -27.342 1.325 -13.063 1.00 41.41 87 GLY A CA 1
ATOM 709 C C . GLY A 1 87 ? -27.493 0.013 -13.849 1.00 41.41 87 GLY A C 1
ATOM 710 O O . GLY A 1 87 ? -28.588 -0.306 -14.314 1.00 41.41 87 GLY A O 1
ATOM 711 N N . LEU A 1 88 ? -26.412 -0.760 -13.985 1.00 43.44 88 LEU A N 1
ATOM 712 C CA . LEU A 1 88 ? -26.321 -1.953 -14.844 1.00 43.44 88 LEU A CA 1
ATOM 713 C C . LEU A 1 88 ? -26.657 -3.254 -14.115 1.00 43.44 88 LEU A C 1
ATOM 715 O O . LEU A 1 88 ? -27.173 -4.200 -14.716 1.00 43.44 88 LEU A O 1
ATOM 719 N N . VAL A 1 89 ? -26.420 -3.263 -12.807 1.00 39.94 89 VAL A N 1
ATOM 720 C CA . VAL A 1 89 ? -26.703 -4.341 -11.858 1.00 39.94 89 VAL A CA 1
ATOM 721 C C . VAL A 1 89 ? -28.175 -4.818 -11.936 1.00 39.94 89 VAL A C 1
ATOM 723 O O . VAL A 1 89 ? -28.453 -6.008 -11.818 1.00 39.94 89 VAL A O 1
ATOM 726 N N . ARG A 1 90 ? -29.126 -3.955 -12.332 1.00 37.22 90 ARG A N 1
ATOM 727 C CA . ARG A 1 90 ? -30.532 -4.338 -12.604 1.00 37.22 90 ARG A CA 1
ATOM 728 C C . ARG A 1 90 ? -30.763 -5.240 -13.835 1.00 37.22 90 ARG A C 1
ATOM 730 O O . ARG A 1 90 ? -31.863 -5.762 -13.975 1.00 37.22 90 ARG A O 1
ATOM 737 N N . SER A 1 91 ? -29.788 -5.422 -14.732 1.00 42.38 91 SER A N 1
ATOM 738 C CA . SER A 1 91 ? -29.986 -6.051 -16.060 1.00 42.38 91 SER A CA 1
ATOM 739 C C . SER A 1 91 ? -29.029 -7.212 -16.389 1.00 42.38 91 SER A C 1
ATOM 741 O O . SER A 1 91 ? -28.931 -7.641 -17.539 1.00 42.38 91 SER A O 1
ATOM 743 N N . ALA A 1 92 ? -28.348 -7.767 -15.381 1.00 36.78 92 ALA A N 1
ATOM 744 C CA . ALA A 1 92 ? -27.211 -8.689 -15.512 1.00 36.78 92 ALA A CA 1
ATOM 745 C C . ALA A 1 92 ? -27.499 -10.108 -16.076 1.00 36.78 92 ALA A C 1
ATOM 747 O O . ALA A 1 92 ? -26.728 -11.031 -15.828 1.00 36.78 92 ALA A O 1
ATOM 748 N N . LYS A 1 93 ? -28.567 -10.321 -16.860 1.00 34.91 93 LYS A N 1
ATOM 749 C CA . LYS A 1 93 ? -28.749 -11.566 -17.643 1.00 34.91 93 LYS A CA 1
ATOM 750 C C . LYS A 1 93 ? -28.509 -11.438 -19.140 1.00 34.91 93 LYS A C 1
ATOM 752 O O . LYS A 1 93 ? -28.550 -12.441 -19.847 1.00 34.91 93 LYS A O 1
ATOM 757 N N . SER A 1 94 ? -28.187 -10.257 -19.638 1.00 33.88 94 SER A N 1
ATOM 758 C CA . SER A 1 94 ? -27.776 -10.118 -21.028 1.00 33.88 94 SER A CA 1
ATOM 759 C C . SER A 1 94 ? -27.003 -8.827 -21.180 1.00 33.88 94 SER A C 1
ATOM 761 O O . SER A 1 94 ? -27.624 -7.771 -21.195 1.00 33.88 94 SER A O 1
ATOM 763 N N . LEU A 1 95 ? -25.675 -8.912 -21.259 1.00 28.09 95 LEU A N 1
ATOM 764 C CA . LEU A 1 95 ? -24.836 -8.232 -22.256 1.00 28.09 95 LEU A CA 1
ATOM 765 C C . LEU A 1 95 ? -23.356 -8.291 -21.822 1.00 28.09 95 LEU A C 1
ATOM 767 O O . LEU A 1 95 ? -23.040 -7.935 -20.688 1.00 28.09 95 LEU A O 1
ATOM 771 N N . PRO A 1 96 ? -22.430 -8.687 -22.714 1.00 32.84 96 PRO A N 1
ATOM 772 C CA . PRO A 1 96 ? -21.006 -8.441 -22.515 1.00 32.84 96 PRO A CA 1
ATOM 773 C C . PRO A 1 96 ? -20.741 -6.937 -22.672 1.00 32.84 96 PRO A C 1
ATOM 775 O O . PRO A 1 96 ? -21.047 -6.360 -23.716 1.00 32.84 96 PRO A O 1
ATOM 778 N N . MET A 1 97 ? -20.179 -6.287 -21.649 1.00 34.97 97 MET A N 1
ATOM 779 C CA . MET A 1 97 ? -19.836 -4.864 -21.715 1.00 34.97 97 MET A CA 1
ATOM 780 C C . MET A 1 97 ? -18.326 -4.654 -21.831 1.00 34.97 97 MET A C 1
ATOM 782 O O . MET A 1 97 ? -17.558 -4.887 -20.901 1.00 34.97 97 MET A O 1
ATOM 786 N N . VAL A 1 98 ? -17.912 -4.127 -22.982 1.00 34.19 98 VAL A N 1
ATOM 787 C CA . VAL A 1 98 ? -16.569 -3.593 -23.222 1.00 34.19 98 VAL A CA 1
ATOM 788 C C . VAL A 1 98 ? -16.706 -2.085 -23.419 1.00 34.19 98 VAL A C 1
ATOM 790 O O . VAL A 1 98 ? -17.178 -1.651 -24.469 1.00 34.19 98 VAL A O 1
ATOM 793 N N . ILE A 1 99 ? -16.294 -1.271 -22.440 1.00 33.50 99 ILE A N 1
ATOM 794 C CA . ILE A 1 99 ? -16.163 0.182 -22.632 1.00 33.50 99 ILE A CA 1
ATOM 795 C C . ILE A 1 99 ? -14.680 0.509 -22.813 1.00 33.50 99 ILE A C 1
ATOM 797 O O . ILE A 1 99 ? -13.945 0.712 -21.851 1.00 33.50 99 ILE A O 1
ATOM 801 N N . LYS A 1 100 ? -14.243 0.604 -24.072 1.00 30.22 100 LYS A N 1
ATOM 802 C CA . LYS A 1 100 ? -12.975 1.255 -24.424 1.00 30.22 100 LYS A CA 1
ATOM 803 C C . LYS A 1 100 ? -13.236 2.751 -24.580 1.00 30.22 100 LYS A C 1
ATOM 805 O O . LYS A 1 100 ? -13.819 3.163 -25.581 1.00 30.22 100 LYS A O 1
ATOM 810 N N . LYS A 1 101 ? -12.819 3.579 -23.619 1.00 31.55 101 LYS A N 1
ATOM 811 C CA . LYS A 1 101 ? -12.660 5.019 -23.878 1.00 31.55 101 LYS A CA 1
ATOM 812 C C . LYS A 1 101 ? -11.228 5.265 -24.329 1.00 31.55 101 LYS A C 1
ATOM 814 O O . LYS A 1 101 ? -10.292 4.814 -23.684 1.00 31.55 101 LYS A O 1
ATOM 819 N N . ALA A 1 102 ? -11.062 5.999 -25.427 1.00 25.89 102 ALA A N 1
ATOM 820 C CA . ALA A 1 102 ? -9.761 6.562 -25.756 1.00 25.89 102 ALA A CA 1
ATOM 821 C C . ALA A 1 102 ? -9.296 7.459 -24.588 1.00 25.89 102 ALA A C 1
ATOM 823 O O . ALA A 1 102 ? -10.131 8.164 -24.004 1.00 25.89 102 ALA A O 1
ATOM 824 N N . PRO A 1 103 ? -8.003 7.446 -24.224 1.00 32.94 103 PRO A N 1
ATOM 825 C CA . PRO A 1 103 ? -7.485 8.302 -23.166 1.00 32.94 103 PRO A CA 1
ATOM 826 C C . PRO A 1 103 ? -7.739 9.772 -23.519 1.00 32.94 103 PRO A C 1
ATOM 828 O O . PRO A 1 103 ? -7.266 10.275 -24.535 1.00 32.94 103 PRO A O 1
ATOM 831 N N . ILE A 1 104 ? -8.503 10.475 -22.679 1.00 27.25 104 ILE A N 1
ATOM 832 C CA . ILE A 1 104 ? -8.672 11.929 -22.790 1.00 27.25 104 ILE A CA 1
ATOM 833 C C . ILE A 1 104 ? -7.607 12.575 -21.908 1.00 27.25 104 ILE A C 1
ATOM 835 O O . ILE A 1 104 ? -7.743 12.598 -20.680 1.00 27.25 104 ILE A O 1
ATOM 839 N N . ILE A 1 105 ? -6.560 13.085 -22.557 1.00 27.62 105 ILE A N 1
ATOM 840 C CA . ILE A 1 105 ? -5.465 13.837 -21.943 1.00 27.62 105 ILE A CA 1
ATOM 841 C C . ILE A 1 105 ? -6.014 15.190 -21.484 1.00 27.62 105 ILE A C 1
ATOM 843 O O . ILE A 1 105 ? -6.407 16.022 -22.297 1.00 27.62 105 ILE A O 1
ATOM 847 N N . SER A 1 106 ? -6.036 15.420 -20.175 1.00 26.06 106 SER A N 1
ATOM 848 C CA . SER A 1 106 ? -6.225 16.754 -19.608 1.00 26.06 106 SER A CA 1
ATOM 849 C C . SER A 1 106 ? -5.303 16.894 -18.402 1.00 26.06 106 SER A C 1
ATOM 851 O O . SER A 1 106 ? -5.582 16.318 -17.350 1.00 26.06 106 SER A O 1
ATOM 853 N N . SER A 1 107 ? -4.196 17.622 -18.557 1.00 27.20 107 SER A N 1
ATOM 854 C CA . SER A 1 107 ? -3.361 18.036 -17.432 1.00 27.20 107 SER A CA 1
ATOM 855 C C . SER A 1 107 ? -4.112 19.112 -16.648 1.00 27.20 107 SER A C 1
ATOM 857 O O . SER A 1 107 ? -4.402 20.195 -17.152 1.00 27.20 107 SER A O 1
ATOM 859 N N . THR A 1 108 ? -4.490 18.814 -15.407 1.00 28.61 108 THR A N 1
ATOM 860 C CA . THR A 1 108 ? -4.982 19.839 -14.481 1.00 28.61 108 THR A CA 1
ATOM 861 C C . THR A 1 108 ? -3.879 20.187 -13.493 1.00 28.61 108 THR A C 1
ATOM 863 O O . THR A 1 108 ? -3.424 19.335 -12.738 1.00 28.61 108 THR A O 1
ATOM 866 N N . ASN A 1 109 ? -3.489 21.462 -13.514 1.00 29.75 109 ASN A N 1
ATOM 867 C CA . ASN A 1 109 ? -2.424 22.126 -12.752 1.00 29.75 109 ASN A CA 1
ATOM 868 C C . ASN A 1 109 ? -2.682 22.214 -11.228 1.00 29.75 109 ASN A C 1
ATOM 870 O O . ASN A 1 109 ? -2.650 23.295 -10.641 1.00 29.75 109 ASN A O 1
ATOM 874 N N . ARG A 1 110 ? -2.959 21.099 -10.547 1.00 25.89 110 ARG A N 1
ATOM 875 C CA . ARG A 1 110 ? -2.995 21.068 -9.074 1.00 25.89 110 ARG A CA 1
ATOM 876 C C . ARG A 1 110 ? -1.981 20.072 -8.531 1.00 25.89 110 ARG A C 1
ATOM 878 O O . ARG A 1 110 ? -1.920 18.938 -8.988 1.00 25.89 110 ARG A O 1
ATOM 885 N N . GLN A 1 111 ? -1.214 20.508 -7.531 1.00 28.14 111 GLN A N 1
ATOM 886 C CA . GLN A 1 111 ? -0.391 19.626 -6.709 1.00 28.14 111 GLN A CA 1
ATOM 887 C C . GLN A 1 111 ? -1.305 18.658 -5.951 1.00 28.14 111 GLN A C 1
ATOM 889 O O . GLN A 1 111 ? -2.016 19.053 -5.029 1.00 28.14 111 GLN A O 1
ATOM 894 N N . THR A 1 112 ? -1.297 17.392 -6.352 1.00 23.89 112 THR A N 1
ATOM 895 C CA . THR A 1 112 ? -1.923 16.295 -5.611 1.00 23.89 112 THR A CA 1
ATOM 896 C C . THR A 1 112 ? -0.916 15.680 -4.644 1.00 23.89 112 THR A C 1
ATOM 898 O O . THR A 1 112 ? 0.077 15.094 -5.062 1.00 23.89 112 THR A O 1
ATOM 901 N N . LEU A 1 113 ? -1.210 15.795 -3.348 1.00 27.05 113 LEU A N 1
ATOM 902 C CA . LEU A 1 113 ? -0.546 15.133 -2.216 1.00 27.05 113 LEU A CA 1
ATOM 903 C C . LEU A 1 113 ? -1.089 13.705 -1.983 1.00 27.05 113 LEU A C 1
ATOM 905 O O . LEU A 1 113 ? -1.254 13.263 -0.853 1.00 27.05 113 LEU A O 1
ATOM 909 N N . LEU A 1 114 ? -1.384 12.969 -3.055 1.00 23.64 114 LEU A N 1
ATOM 910 C CA . LEU A 1 114 ? -1.813 11.567 -2.995 1.00 23.64 114 LEU A CA 1
ATOM 911 C C . LEU A 1 114 ? -0.936 10.745 -3.946 1.00 23.64 114 LEU A C 1
ATOM 913 O O . LEU A 1 114 ? -0.539 11.279 -4.987 1.00 23.64 114 LEU A O 1
ATOM 917 N N . PRO A 1 115 ? -0.610 9.475 -3.627 1.00 30.62 115 PRO A N 1
ATOM 918 C CA . PRO A 1 115 ? 0.123 8.617 -4.551 1.00 30.62 115 PRO A CA 1
ATOM 919 C C . PRO A 1 115 ? -0.675 8.567 -5.857 1.00 30.62 115 PRO A C 1
ATOM 921 O O . PRO A 1 115 ? -1.831 8.152 -5.855 1.00 30.62 115 PRO A O 1
ATOM 924 N N . MET A 1 116 ? -0.107 9.097 -6.945 1.00 31.30 116 MET A N 1
ATOM 925 C CA . MET A 1 116 ? -0.810 9.248 -8.220 1.00 31.30 116 MET A CA 1
ATOM 926 C C . MET A 1 116 ? -1.357 7.888 -8.676 1.00 31.30 116 MET A C 1
ATOM 928 O O . MET A 1 116 ? -0.593 7.073 -9.183 1.00 31.30 116 MET A O 1
ATOM 932 N N . LYS A 1 117 ? -2.677 7.671 -8.570 1.00 35.50 117 LYS A N 1
ATOM 933 C CA . LYS A 1 117 ? -3.398 6.824 -9.529 1.00 35.50 117 LYS A CA 1
ATOM 934 C C . LYS A 1 117 ? -3.246 7.534 -10.867 1.00 35.50 117 LYS A C 1
ATOM 936 O O . LYS A 1 117 ? -3.814 8.608 -11.078 1.00 35.50 117 LYS A O 1
ATOM 941 N N . SER A 1 118 ? -2.356 7.037 -11.713 1.00 42.50 118 SER A N 1
ATOM 942 C CA . SER A 1 118 ? -2.130 7.656 -13.011 1.00 42.50 118 SER A CA 1
ATOM 943 C C . SER A 1 118 ? -3.336 7.349 -13.905 1.00 42.50 118 SER A C 1
ATOM 945 O O . SER A 1 118 ? -3.961 6.301 -13.762 1.00 42.50 118 SER A O 1
ATOM 947 N N . SER A 1 119 ? -3.668 8.193 -14.886 1.00 49.28 119 SER A N 1
ATOM 948 C CA . SER A 1 119 ? -4.677 7.815 -15.896 1.00 49.28 119 SER A CA 1
ATOM 949 C C . SER A 1 119 ? -4.249 6.620 -16.772 1.00 49.28 119 SER A C 1
ATOM 951 O O . SER A 1 119 ? -4.983 6.254 -17.688 1.00 49.28 119 SER A O 1
ATOM 953 N N . TYR A 1 120 ? -3.054 6.063 -16.536 1.00 60.44 120 TYR A N 1
ATOM 954 C CA . TYR A 1 120 ? -2.494 4.903 -17.224 1.00 60.44 120 TYR A CA 1
ATOM 955 C C . TYR A 1 120 ? -2.730 3.588 -16.486 1.00 60.44 120 TYR A C 1
ATOM 957 O O . TYR A 1 120 ? -2.423 2.539 -17.044 1.00 60.44 120 TYR A O 1
ATOM 965 N N . ASP A 1 121 ? -3.245 3.616 -15.256 1.00 70.88 121 ASP A N 1
ATOM 966 C CA . ASP A 1 121 ? -3.469 2.386 -14.504 1.00 70.88 121 ASP A CA 1
ATOM 967 C C . ASP A 1 121 ? -4.521 1.526 -15.221 1.00 70.88 121 ASP A C 1
ATOM 969 O O . ASP A 1 121 ? -5.571 2.015 -15.654 1.00 70.88 121 ASP A O 1
ATOM 973 N N . LEU A 1 122 ? -4.233 0.234 -15.363 1.00 73.25 122 LEU A N 1
ATOM 974 C CA . LEU A 1 122 ? -5.176 -0.719 -15.933 1.00 73.25 122 LEU A CA 1
ATOM 975 C C . LEU A 1 122 ? -6.068 -1.215 -14.805 1.00 73.25 122 LEU A C 1
ATOM 977 O O . LEU A 1 122 ? -5.585 -1.814 -13.845 1.00 73.25 122 LEU A O 1
ATOM 981 N N . VAL A 1 123 ? -7.367 -0.956 -14.916 1.00 73.88 123 VAL A N 1
ATOM 982 C CA . VAL A 1 123 ? -8.347 -1.358 -13.909 1.00 73.88 123 VAL A CA 1
ATOM 983 C C . VAL A 1 123 ? -9.327 -2.338 -14.532 1.00 73.88 123 VAL A C 1
ATOM 985 O O . VAL A 1 123 ? -10.045 -2.011 -15.477 1.00 73.88 123 VAL A O 1
ATOM 988 N N . TYR A 1 124 ? -9.370 -3.542 -13.979 1.00 72.12 124 TYR A N 1
ATOM 989 C CA . TYR A 1 124 ? -10.283 -4.601 -14.381 1.00 72.12 124 TYR A CA 1
ATOM 990 C C . TYR A 1 124 ? -11.282 -4.850 -13.260 1.00 72.12 124 TYR A C 1
ATOM 992 O O . TYR A 1 124 ? -10.882 -5.014 -12.110 1.00 72.12 124 TYR A O 1
ATOM 1000 N N . HIS A 1 125 ? -12.566 -4.914 -13.606 1.00 72.31 125 HIS A N 1
ATOM 1001 C CA . HIS A 1 125 ? -13.613 -5.389 -12.710 1.00 72.31 125 HIS A CA 1
ATOM 1002 C C . HIS A 1 125 ? -14.228 -6.646 -13.315 1.00 72.31 125 HIS A C 1
ATOM 1004 O O . HIS A 1 125 ? -14.558 -6.678 -14.502 1.00 72.31 125 HIS A O 1
ATOM 1010 N N . PHE A 1 126 ? -14.376 -7.697 -12.523 1.00 67.19 126 PHE A N 1
ATOM 1011 C CA . PHE A 1 126 ? -15.014 -8.914 -13.006 1.00 67.19 126 PHE A CA 1
ATOM 1012 C C . PHE A 1 126 ? -15.719 -9.653 -11.879 1.00 67.19 126 PHE A C 1
ATOM 1014 O O . PHE A 1 126 ? -15.282 -9.642 -10.728 1.00 67.19 126 PHE A O 1
ATOM 1021 N N . PHE A 1 127 ? -16.824 -10.292 -12.239 1.00 69.44 127 PHE A N 1
ATOM 1022 C CA . PHE A 1 127 ? -17.513 -11.228 -11.368 1.00 69.44 127 PHE A CA 1
ATOM 1023 C C . PHE A 1 127 ? -16.905 -12.612 -11.553 1.00 69.44 127 PHE A C 1
ATOM 1025 O O . PHE A 1 127 ? -16.573 -12.998 -12.676 1.00 69.44 127 PHE A O 1
ATOM 1032 N N . ALA A 1 128 ? -16.764 -13.353 -10.460 1.00 67.94 128 ALA A N 1
ATOM 1033 C CA . ALA A 1 128 ? -16.321 -14.739 -10.508 1.00 67.94 128 ALA A CA 1
ATOM 1034 C C . ALA A 1 128 ? -17.425 -15.663 -9.986 1.00 67.94 128 ALA A C 1
ATOM 1036 O O . ALA A 1 128 ? -17.977 -15.428 -8.912 1.00 67.94 128 ALA A O 1
ATOM 1037 N N . ASP A 1 129 ? -17.712 -16.738 -10.723 1.00 64.94 129 ASP A N 1
ATOM 1038 C CA . ASP A 1 129 ? -18.710 -17.743 -10.327 1.00 64.94 129 ASP A CA 1
ATOM 1039 C C . ASP A 1 129 ? -18.311 -18.484 -9.041 1.00 64.94 129 ASP A C 1
ATOM 1041 O O . ASP A 1 129 ? -19.158 -18.942 -8.272 1.00 64.94 129 ASP A O 1
ATOM 1045 N N . GLN A 1 130 ? -17.004 -18.605 -8.803 1.00 70.12 130 GLN A N 1
ATOM 1046 C CA . GLN A 1 130 ? -16.425 -19.173 -7.594 1.00 70.12 130 GLN A CA 1
ATOM 1047 C C . GLN A 1 130 ? -15.507 -18.156 -6.928 1.00 70.12 130 GLN A C 1
ATOM 1049 O O . GLN A 1 130 ? -14.921 -17.295 -7.585 1.00 70.12 130 GLN A O 1
ATOM 1054 N N . LYS A 1 131 ? -15.363 -18.276 -5.606 1.00 76.75 131 LYS A N 1
ATOM 1055 C CA . LYS A 1 131 ? -14.440 -17.436 -4.847 1.00 76.75 131 LYS A CA 1
ATOM 1056 C C . LYS A 1 131 ? -13.013 -17.670 -5.350 1.00 76.75 131 LYS A C 1
ATOM 1058 O O . LYS A 1 131 ? -12.504 -18.785 -5.281 1.00 76.75 131 LYS A O 1
ATOM 1063 N N . LEU A 1 132 ? -12.391 -16.606 -5.836 1.00 82.31 132 LEU A N 1
ATOM 1064 C CA . LEU A 1 132 ? -11.004 -16.574 -6.268 1.00 82.31 132 LEU A CA 1
ATOM 1065 C C . LEU A 1 132 ? -10.078 -16.548 -5.045 1.00 82.31 132 LEU A C 1
ATOM 1067 O O . LEU A 1 132 ? -10.301 -15.765 -4.114 1.00 82.31 132 LEU A O 1
ATOM 1071 N N . ASP A 1 133 ? -9.011 -17.344 -5.073 1.00 89.56 133 ASP A N 1
ATOM 1072 C CA . ASP A 1 133 ? -7.855 -17.109 -4.210 1.00 89.56 133 ASP A CA 1
ATOM 1073 C C . ASP A 1 133 ? -7.055 -15.925 -4.776 1.00 89.56 133 ASP A C 1
ATOM 1075 O O . ASP A 1 133 ? -6.393 -16.024 -5.814 1.00 89.56 133 ASP A O 1
ATOM 1079 N N . ALA A 1 134 ? -7.155 -14.775 -4.106 1.00 90.62 134 ALA A N 1
ATOM 1080 C CA . ALA A 1 134 ? -6.504 -13.544 -4.541 1.00 90.62 134 ALA A CA 1
ATOM 1081 C C . ALA A 1 134 ? -4.970 -13.650 -4.540 1.00 90.62 134 ALA A C 1
ATOM 1083 O O . ALA A 1 134 ? -4.326 -13.020 -5.378 1.00 90.62 134 ALA A O 1
ATOM 1084 N N . VAL A 1 135 ? -4.384 -14.446 -3.638 1.00 93.88 135 VAL A N 1
ATOM 1085 C CA . VAL A 1 135 ? -2.930 -14.622 -3.540 1.00 93.88 135 VAL A CA 1
ATOM 1086 C C . VAL A 1 135 ? -2.441 -15.496 -4.686 1.00 93.88 135 VAL A C 1
ATOM 1088 O O . VAL A 1 135 ? -1.493 -15.123 -5.376 1.00 93.88 135 VAL A O 1
ATOM 1091 N N . GLU A 1 136 ? -3.112 -16.620 -4.945 1.00 93.56 136 GLU A N 1
ATOM 1092 C CA . GLU A 1 136 ? -2.768 -17.495 -6.071 1.00 93.56 136 GLU A CA 1
ATOM 1093 C C . GLU A 1 136 ? -2.906 -16.754 -7.410 1.00 93.56 136 GLU A C 1
ATOM 1095 O O . GLU A 1 136 ? -2.018 -16.815 -8.266 1.00 93.56 136 GLU A O 1
ATOM 1100 N N . PHE A 1 137 ? -3.998 -16.006 -7.582 1.00 92.44 137 PHE A N 1
ATOM 1101 C CA . PHE A 1 137 ? -4.219 -15.190 -8.771 1.00 92.44 137 PHE A CA 1
ATOM 1102 C C . PHE A 1 137 ? -3.128 -14.127 -8.946 1.00 92.44 137 PHE A C 1
ATOM 1104 O O . PHE A 1 137 ? -2.552 -14.004 -10.031 1.00 92.44 137 PHE A O 1
ATOM 1111 N N . ALA A 1 138 ? -2.797 -13.395 -7.877 1.00 94.56 138 ALA A N 1
ATOM 1112 C CA . ALA A 1 138 ? -1.730 -12.401 -7.894 1.00 94.56 138 ALA A CA 1
ATOM 1113 C C . ALA A 1 138 ? -0.368 -13.034 -8.214 1.00 94.56 138 ALA A C 1
ATOM 1115 O O . ALA A 1 138 ? 0.409 -12.449 -8.965 1.00 94.56 138 ALA A O 1
ATOM 1116 N N . GLN A 1 139 ? -0.090 -14.247 -7.725 1.00 96.06 139 GLN A N 1
ATOM 1117 C CA . GLN A 1 139 ? 1.151 -14.966 -8.017 1.00 96.06 139 GLN A CA 1
ATOM 1118 C C . GLN A 1 139 ? 1.261 -15.346 -9.494 1.00 96.06 139 GLN A C 1
ATOM 1120 O O . GLN A 1 139 ? 2.323 -15.177 -10.098 1.00 96.06 139 GLN A O 1
ATOM 1125 N N . LYS A 1 140 ? 0.168 -15.825 -10.099 1.00 94.44 140 LYS A N 1
ATOM 1126 C CA . LYS A 1 140 ? 0.129 -16.117 -11.537 1.00 94.44 140 LYS A CA 1
ATOM 1127 C C . LYS A 1 140 ? 0.355 -14.850 -12.363 1.00 94.44 140 LYS A C 1
ATOM 1129 O O . LYS A 1 140 ? 1.201 -14.869 -13.252 1.00 94.44 140 LYS A O 1
ATOM 1134 N N . LEU A 1 141 ? -0.315 -13.746 -12.020 1.00 93.12 141 LEU A N 1
ATOM 1135 C CA . LEU A 1 141 ? -0.132 -12.454 -12.691 1.00 93.12 141 LEU A CA 1
ATOM 1136 C C . LEU A 1 141 ? 1.305 -11.924 -12.545 1.00 93.12 141 LEU A C 1
ATOM 1138 O O . LEU A 1 141 ? 1.909 -11.500 -13.528 1.00 93.12 141 LEU A O 1
ATOM 1142 N N . ALA A 1 142 ? 1.878 -11.985 -11.340 1.00 95.00 142 ALA A N 1
ATOM 1143 C CA . ALA A 1 142 ? 3.249 -11.554 -11.064 1.00 95.00 142 ALA A CA 1
ATOM 1144 C C . ALA A 1 142 ? 4.266 -12.306 -11.938 1.00 95.00 142 ALA A C 1
ATOM 1146 O O . ALA A 1 142 ? 5.124 -11.687 -12.571 1.00 95.00 142 ALA A O 1
ATOM 1147 N N . ASN A 1 143 ? 4.115 -13.630 -12.037 1.00 93.31 143 ASN A N 1
ATOM 1148 C CA . ASN A 1 143 ? 5.012 -14.504 -12.793 1.00 93.31 143 ASN A CA 1
ATOM 1149 C C . ASN A 1 143 ? 5.019 -14.234 -14.306 1.00 93.31 143 ASN A C 1
ATOM 1151 O O . ASN A 1 143 ? 6.019 -14.528 -14.956 1.00 93.31 143 ASN A O 1
ATOM 1155 N N . LEU A 1 144 ? 3.950 -13.662 -14.873 1.00 92.12 144 LEU A N 1
ATOM 1156 C CA . LEU A 1 144 ? 3.922 -13.262 -16.288 1.00 92.12 144 LEU A CA 1
ATOM 1157 C C . LEU A 1 144 ? 4.841 -12.070 -16.585 1.00 9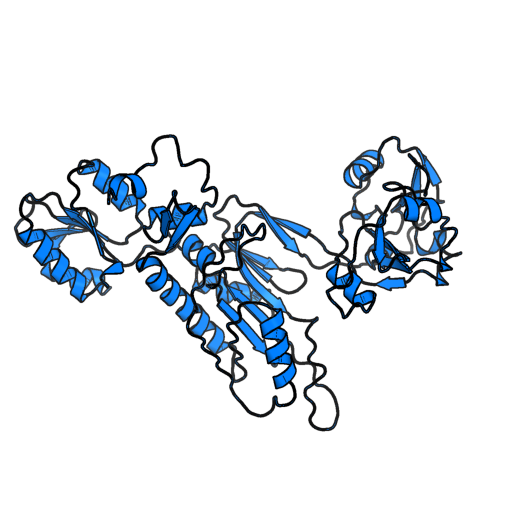2.12 144 LEU A C 1
ATOM 1159 O O . LEU A 1 144 ? 5.348 -11.925 -17.704 1.00 92.12 144 LEU A O 1
ATOM 1163 N N . TYR A 1 145 ? 5.048 -11.209 -15.589 1.00 91.38 145 TYR A N 1
ATOM 1164 C CA . TYR A 1 145 ? 5.834 -9.989 -15.725 1.00 91.38 145 TYR A CA 1
ATOM 1165 C C . TYR A 1 145 ? 7.263 -10.156 -15.231 1.00 91.38 145 TYR A C 1
ATOM 1167 O O . TYR A 1 145 ? 8.206 -9.823 -15.953 1.00 91.38 145 TYR A O 1
ATOM 1175 N N . ASN A 1 146 ? 7.428 -10.635 -13.999 1.00 89.56 146 ASN A N 1
ATOM 1176 C CA . ASN A 1 146 ? 8.724 -10.739 -13.349 1.00 89.56 146 ASN A CA 1
ATOM 1177 C C . ASN A 1 146 ? 8.671 -11.737 -12.182 1.00 89.56 146 ASN A C 1
ATOM 1179 O O . ASN A 1 146 ? 7.982 -11.508 -11.192 1.00 89.56 146 ASN A O 1
ATOM 1183 N N . HIS A 1 147 ? 9.469 -12.804 -12.259 1.00 88.31 147 HIS A N 1
ATOM 1184 C CA . HIS A 1 147 ? 9.564 -13.822 -11.204 1.00 88.31 147 HIS A CA 1
ATOM 1185 C C . HIS A 1 147 ? 10.094 -13.291 -9.862 1.00 88.31 147 HIS A C 1
ATOM 1187 O O . HIS A 1 147 ? 9.927 -13.952 -8.843 1.00 88.31 147 HIS A O 1
ATOM 1193 N N . ASN A 1 148 ? 10.724 -12.112 -9.846 1.00 89.88 148 ASN A N 1
ATOM 1194 C CA . ASN A 1 148 ? 11.237 -11.495 -8.622 1.00 89.88 148 ASN A CA 1
ATOM 1195 C C . ASN A 1 148 ? 10.180 -10.688 -7.854 1.00 89.88 148 ASN A C 1
ATOM 1197 O O . ASN A 1 148 ? 10.472 -10.203 -6.762 1.00 89.88 148 ASN A O 1
ATOM 1201 N N . PHE A 1 149 ? 8.980 -10.494 -8.408 1.00 94.19 149 PHE A N 1
ATOM 1202 C CA . PHE A 1 149 ? 7.914 -9.799 -7.694 1.00 94.19 149 PHE A CA 1
ATOM 1203 C C . PHE A 1 149 ? 7.443 -10.605 -6.485 1.00 94.19 149 PHE A C 1
ATOM 1205 O O . PHE A 1 149 ? 7.311 -11.828 -6.538 1.00 94.19 149 PHE A O 1
ATOM 1212 N N . LYS A 1 150 ? 7.171 -9.895 -5.389 1.00 95.38 150 LYS A N 1
ATOM 1213 C CA . LYS A 1 150 ? 6.634 -10.485 -4.162 1.00 95.38 150 LYS A CA 1
ATOM 1214 C C . LYS A 1 150 ? 5.133 -10.263 -4.111 1.00 95.38 150 LYS A C 1
ATOM 1216 O O . LYS A 1 150 ? 4.669 -9.148 -4.336 1.00 95.38 150 LYS A O 1
ATOM 1221 N N . VAL A 1 151 ? 4.386 -11.307 -3.783 1.00 97.06 151 VAL A N 1
ATOM 1222 C CA . VAL A 1 151 ? 2.951 -11.206 -3.515 1.00 97.06 151 VAL A CA 1
ATOM 1223 C C . VAL A 1 151 ? 2.741 -11.175 -2.012 1.00 97.06 151 VAL A C 1
ATOM 1225 O O . VAL A 1 151 ? 3.258 -12.039 -1.305 1.00 97.06 151 VAL A O 1
ATOM 1228 N N . ILE A 1 152 ? 1.997 -10.183 -1.529 1.00 95.31 152 ILE A N 1
ATOM 1229 C CA . ILE A 1 152 ? 1.671 -10.042 -0.110 1.00 95.31 152 ILE A CA 1
ATOM 1230 C C . ILE A 1 152 ? 0.146 -10.030 0.056 1.00 95.31 152 ILE A C 1
ATOM 1232 O O . ILE A 1 152 ? -0.520 -9.233 -0.611 1.00 95.31 152 ILE A O 1
ATOM 1236 N N . PRO A 1 153 ? -0.429 -10.903 0.905 1.00 94.50 153 PRO A N 1
ATOM 1237 C CA . PRO A 1 153 ? -1.854 -10.873 1.211 1.00 94.50 153 PRO A CA 1
ATOM 1238 C C . PRO A 1 153 ? -2.232 -9.594 1.966 1.00 94.50 153 PRO A C 1
ATOM 1240 O O . PRO A 1 153 ? -1.472 -9.090 2.791 1.00 94.50 153 PRO A O 1
ATOM 1243 N N . THR A 1 154 ? -3.436 -9.096 1.709 1.00 91.19 154 THR A N 1
ATOM 1244 C CA . THR A 1 154 ? -4.024 -7.927 2.373 1.00 91.19 154 THR A CA 1
ATOM 1245 C C . THR A 1 154 ? -5.406 -8.265 2.930 1.00 91.19 154 THR A C 1
ATOM 1247 O O . THR A 1 154 ? -5.964 -9.320 2.629 1.00 91.19 154 THR A O 1
ATOM 1250 N N . ALA A 1 155 ? -5.985 -7.354 3.717 1.00 85.06 155 ALA A N 1
ATOM 1251 C CA . ALA A 1 155 ? -7.313 -7.484 4.325 1.00 85.06 155 ALA A CA 1
ATOM 1252 C C . ALA A 1 155 ? -8.386 -7.937 3.322 1.00 85.06 155 ALA A C 1
ATOM 1254 O O . ALA A 1 155 ? -9.219 -8.804 3.602 1.00 85.06 155 ALA A O 1
ATOM 1255 N N . ASN A 1 156 ? -8.319 -7.354 2.125 1.00 81.75 156 ASN A N 1
ATOM 1256 C CA . ASN A 1 156 ? -9.308 -7.519 1.074 1.00 81.75 156 ASN A CA 1
ATOM 1257 C C . ASN A 1 156 ? -8.736 -8.213 -0.167 1.00 81.75 156 ASN A C 1
ATOM 1259 O O . ASN A 1 156 ? -9.370 -8.166 -1.208 1.00 81.75 156 ASN A O 1
ATOM 1263 N N . GLY A 1 157 ? -7.570 -8.862 -0.113 1.00 90.88 157 GLY A N 1
ATOM 1264 C CA . GLY A 1 157 ? -7.030 -9.572 -1.275 1.00 90.88 157 GLY A CA 1
ATOM 1265 C C . GLY A 1 157 ? -5.516 -9.727 -1.242 1.00 90.88 157 GLY A C 1
ATOM 1266 O O . GLY A 1 157 ? -4.983 -10.374 -0.343 1.00 90.88 157 GLY A O 1
ATOM 1267 N N . ALA A 1 158 ? -4.827 -9.191 -2.247 1.00 94.62 158 ALA A N 1
ATOM 1268 C CA . ALA A 1 158 ? -3.374 -9.274 -2.355 1.00 94.62 158 ALA A CA 1
ATOM 1269 C C . ALA A 1 158 ? -2.783 -8.089 -3.125 1.00 94.62 158 ALA A C 1
ATOM 1271 O O . ALA A 1 158 ? -3.440 -7.476 -3.966 1.00 94.62 158 ALA A O 1
ATOM 1272 N N . VAL A 1 159 ? -1.509 -7.798 -2.879 1.00 95.25 159 VAL A N 1
ATOM 1273 C CA . VAL A 1 159 ? -0.724 -6.826 -3.648 1.00 95.25 159 VAL A CA 1
ATOM 1274 C C . VAL A 1 159 ? 0.521 -7.478 -4.233 1.00 95.25 159 VAL A C 1
ATOM 1276 O O . VAL A 1 159 ? 1.103 -8.383 -3.636 1.00 95.25 159 VAL A O 1
ATOM 1279 N N . ILE A 1 160 ? 0.933 -7.005 -5.405 1.00 96.62 160 ILE A N 1
ATOM 1280 C CA . ILE A 1 160 ? 2.180 -7.378 -6.073 1.00 96.62 160 ILE A CA 1
ATOM 1281 C C . ILE A 1 160 ? 3.171 -6.236 -5.870 1.00 96.62 160 ILE A C 1
ATOM 1283 O O . ILE A 1 160 ? 2.881 -5.092 -6.226 1.00 96.62 160 ILE A O 1
ATOM 1287 N N . ILE A 1 161 ? 4.338 -6.547 -5.315 1.00 94.44 161 ILE A N 1
ATOM 1288 C CA . ILE A 1 161 ? 5.373 -5.584 -4.946 1.00 94.44 161 ILE A CA 1
ATOM 1289 C C . ILE A 1 161 ? 6.634 -5.815 -5.776 1.00 94.44 161 ILE A C 1
ATOM 1291 O O . ILE A 1 161 ? 7.106 -6.948 -5.899 1.00 94.44 161 ILE A O 1
ATOM 1295 N N . ASP A 1 162 ? 7.199 -4.724 -6.297 1.00 92.25 162 ASP A N 1
ATOM 1296 C CA . ASP A 1 162 ? 8.578 -4.674 -6.775 1.00 92.25 162 ASP A CA 1
ATOM 1297 C C . ASP A 1 162 ? 9.529 -4.495 -5.578 1.00 92.25 162 ASP A C 1
ATOM 1299 O O . ASP A 1 162 ? 9.590 -3.397 -5.009 1.00 92.25 162 ASP A O 1
ATOM 1303 N N . PRO A 1 163 ? 10.284 -5.539 -5.182 1.00 90.88 163 PRO A N 1
ATOM 1304 C CA . PRO A 1 163 ? 11.203 -5.454 -4.052 1.00 90.88 163 PRO A CA 1
ATOM 1305 C C . PRO A 1 163 ? 12.503 -4.725 -4.404 1.00 90.88 163 PRO A C 1
ATOM 1307 O O . PRO A 1 163 ? 13.361 -4.562 -3.546 1.00 90.88 163 PRO A O 1
ATOM 1310 N N . SER A 1 164 ? 12.706 -4.336 -5.665 1.00 85.50 164 SER A N 1
ATOM 1311 C CA . SER A 1 164 ? 13.948 -3.694 -6.091 1.00 85.50 164 SER A CA 1
ATOM 1312 C C . SER A 1 164 ? 14.018 -2.207 -5.742 1.00 85.50 164 SER A C 1
ATOM 1314 O O . SER A 1 164 ? 15.019 -1.570 -6.070 1.00 85.50 164 SER A O 1
ATOM 1316 N N . THR A 1 165 ? 12.971 -1.653 -5.121 1.00 82.31 165 THR A N 1
ATOM 1317 C CA . THR A 1 165 ? 12.950 -0.263 -4.665 1.00 82.31 165 THR A CA 1
ATOM 1318 C C . THR A 1 165 ? 13.057 -0.142 -3.157 1.00 82.31 165 THR A C 1
ATOM 1320 O O . THR A 1 165 ? 12.339 -0.844 -2.454 1.00 82.31 165 THR A O 1
ATOM 1323 N N . SER A 1 166 ? 13.809 0.847 -2.675 1.00 80.75 166 SER A N 1
ATOM 1324 C CA . SER A 1 166 ? 13.938 1.176 -1.241 1.00 80.75 166 SER A CA 1
ATOM 1325 C C . SER A 1 166 ? 12.712 1.876 -0.620 1.00 80.75 166 SER A C 1
ATOM 1327 O O . SER A 1 166 ? 12.763 2.388 0.497 1.00 80.75 166 SER A O 1
ATOM 1329 N N . LYS A 1 167 ? 11.595 1.952 -1.352 1.00 82.62 167 LYS A N 1
ATOM 1330 C CA . LYS A 1 167 ? 10.378 2.639 -0.915 1.00 82.62 167 LYS A CA 1
ATOM 1331 C C . LYS A 1 167 ? 9.679 1.839 0.187 1.00 82.62 167 LYS A C 1
ATOM 1333 O O . LYS A 1 167 ? 9.346 0.681 -0.030 1.00 82.62 167 LYS A O 1
ATOM 1338 N N . GLU A 1 168 ? 9.364 2.472 1.314 1.00 85.56 168 GLU A N 1
ATOM 1339 C CA . GLU A 1 168 ? 8.398 1.918 2.271 1.00 85.56 168 GLU A CA 1
ATOM 1340 C C . GLU A 1 168 ? 6.972 2.145 1.755 1.00 85.56 168 GLU A C 1
ATOM 1342 O O . GLU A 1 168 ? 6.572 3.278 1.465 1.00 85.56 168 GLU A O 1
ATOM 1347 N N . THR A 1 169 ? 6.194 1.072 1.651 1.00 86.06 169 THR A N 1
ATOM 1348 C CA . THR A 1 169 ? 4.771 1.125 1.318 1.00 86.06 169 THR A CA 1
ATOM 1349 C C . THR A 1 169 ? 3.949 0.590 2.484 1.00 86.06 169 THR A C 1
ATOM 1351 O O . THR A 1 169 ? 4.351 -0.355 3.153 1.00 86.06 169 THR A O 1
ATOM 1354 N N . ILE A 1 170 ? 2.794 1.201 2.737 1.00 86.94 170 ILE A N 1
ATOM 1355 C CA . ILE A 1 170 ? 1.853 0.740 3.759 1.00 86.94 170 ILE A CA 1
ATOM 1356 C C . ILE A 1 170 ? 0.787 -0.111 3.073 1.00 86.94 170 ILE A C 1
ATOM 1358 O O . ILE A 1 170 ? 0.195 0.322 2.082 1.00 86.94 170 ILE A O 1
ATOM 1362 N N . ILE A 1 171 ? 0.554 -1.309 3.596 1.00 89.75 171 ILE A N 1
ATOM 1363 C CA . ILE A 1 171 ? -0.524 -2.209 3.184 1.00 89.75 171 ILE A CA 1
ATOM 1364 C C . ILE A 1 171 ? -1.470 -2.450 4.355 1.00 89.75 171 ILE A C 1
ATOM 1366 O O . ILE A 1 171 ? -1.080 -2.311 5.507 1.00 89.75 171 ILE A O 1
ATOM 1370 N N . GLN A 1 172 ? -2.706 -2.836 4.060 1.00 88.44 172 GLN A N 1
ATOM 1371 C CA . GLN A 1 172 ? -3.694 -3.166 5.084 1.00 88.44 172 GLN A CA 1
ATOM 1372 C C . GLN A 1 172 ? -3.771 -4.678 5.250 1.00 88.44 172 GLN A C 1
ATOM 1374 O O . GLN A 1 172 ? -4.135 -5.377 4.305 1.00 88.44 172 GLN A O 1
ATOM 1379 N N . LYS A 1 173 ? -3.431 -5.195 6.428 1.00 89.62 173 LYS A N 1
ATOM 1380 C CA . LYS A 1 173 ? -3.581 -6.609 6.781 1.00 89.62 173 LYS A CA 1
ATOM 1381 C C . LYS A 1 173 ? -4.995 -6.923 7.249 1.00 89.62 173 LYS A C 1
ATOM 1383 O O . LYS A 1 173 ? -5.734 -6.052 7.699 1.00 89.62 173 LYS A O 1
ATOM 1388 N N . SER A 1 174 ? -5.360 -8.198 7.177 1.00 84.50 174 SER A N 1
ATOM 1389 C CA . SER A 1 174 ? -6.555 -8.683 7.863 1.00 84.50 174 SER A CA 1
ATOM 1390 C C . SER A 1 174 ? -6.401 -8.492 9.372 1.00 84.50 174 SER A C 1
ATOM 1392 O O . SER A 1 174 ? -5.340 -8.767 9.936 1.00 84.50 174 SER A O 1
ATOM 1394 N N . CYS A 1 175 ? -7.464 -8.043 10.030 1.00 84.69 175 CYS A N 1
ATOM 1395 C CA . CYS A 1 175 ? -7.546 -8.067 11.483 1.00 84.69 175 CYS A CA 1
ATOM 1396 C C . CYS A 1 175 ? -7.956 -9.474 11.935 1.00 84.69 175 CYS A C 1
ATOM 1398 O O . CYS A 1 175 ? -8.924 -10.037 11.420 1.00 84.69 175 CYS A O 1
ATOM 1400 N N . GLU A 1 176 ? -7.231 -10.043 12.897 1.00 82.19 176 GLU A N 1
ATOM 1401 C CA . GLU A 1 176 ? -7.577 -11.323 13.514 1.00 82.19 176 GLU A CA 1
ATOM 1402 C C . GLU A 1 176 ? -8.151 -11.094 14.911 1.00 82.19 176 GLU A C 1
ATOM 1404 O O . GLU A 1 176 ? -7.531 -10.458 15.767 1.00 82.19 176 GLU A O 1
ATOM 1409 N N . TYR A 1 177 ? -9.345 -11.638 15.142 1.00 82.69 177 TYR A N 1
ATOM 1410 C CA . TYR A 1 177 ? -10.094 -11.469 16.381 1.00 82.69 177 TYR A CA 1
ATOM 1411 C C . TYR A 1 177 ? -10.266 -12.815 17.080 1.00 82.69 177 TYR A C 1
ATOM 1413 O O . TYR A 1 177 ? -11.335 -13.421 17.032 1.00 82.69 177 TYR A O 1
ATOM 1421 N N . THR A 1 178 ? -9.199 -13.304 17.709 1.00 84.31 178 THR A N 1
ATOM 1422 C CA . THR A 1 178 ? -9.277 -14.488 18.575 1.00 84.31 178 THR A CA 1
ATOM 1423 C C . THR A 1 178 ? -9.557 -14.021 20.002 1.00 84.31 178 THR A C 1
ATOM 1425 O O . THR A 1 178 ? -8.693 -13.360 20.582 1.00 84.31 178 THR A O 1
ATOM 1428 N N . PRO A 1 179 ? -10.739 -14.310 20.582 1.00 81.12 179 PRO A N 1
ATOM 1429 C CA . PRO A 1 179 ? -11.038 -13.925 21.956 1.00 81.12 179 PRO A CA 1
ATOM 1430 C C . PRO A 1 179 ? -9.991 -14.478 22.923 1.00 81.12 179 PRO A C 1
ATOM 1432 O O . PRO A 1 179 ? -9.476 -15.580 22.721 1.00 81.12 179 PRO A O 1
ATOM 1435 N N . TYR A 1 180 ? -9.699 -13.728 23.985 1.00 84.81 180 TYR A N 1
ATOM 1436 C CA . TYR A 1 180 ? -8.785 -14.209 25.016 1.00 84.81 180 TYR A CA 1
ATOM 1437 C C . TYR A 1 180 ? -9.353 -15.451 25.719 1.00 84.81 180 TYR A C 1
ATOM 1439 O O . TYR A 1 180 ? -10.570 -15.654 25.801 1.00 84.81 180 TYR A O 1
ATOM 1447 N N . ASP A 1 181 ? -8.465 -16.276 26.269 1.00 86.56 181 ASP A N 1
ATOM 1448 C CA . ASP A 1 181 ? -8.862 -17.445 27.045 1.00 86.56 181 ASP A CA 1
ATOM 1449 C C . ASP A 1 181 ? -9.506 -17.019 28.375 1.00 86.56 181 ASP A C 1
ATOM 1451 O O . ASP A 1 181 ? -8.843 -16.519 29.286 1.00 86.56 181 ASP A O 1
ATOM 1455 N N . LYS A 1 182 ? -10.821 -17.240 28.495 1.00 85.31 182 LYS A N 1
ATOM 1456 C CA . LYS A 1 182 ? -11.606 -16.893 29.690 1.00 85.31 182 LYS A CA 1
ATOM 1457 C C . LYS A 1 182 ? -11.257 -17.730 30.927 1.00 85.31 182 LYS A C 1
ATOM 1459 O O . LYS A 1 182 ? -11.753 -17.415 32.005 1.00 85.31 182 LYS A O 1
ATOM 1464 N N . SER A 1 183 ? -10.455 -18.788 30.791 1.00 85.50 183 SER A N 1
ATOM 1465 C CA . SER A 1 183 ? -9.961 -19.572 31.929 1.00 85.50 183 SER A CA 1
ATOM 1466 C C . SER A 1 183 ? -8.821 -18.885 32.689 1.00 85.50 183 SER A C 1
ATOM 1468 O O . SER A 1 183 ? -8.548 -19.249 33.833 1.00 85.50 183 SER A O 1
ATOM 1470 N N . ILE A 1 184 ? -8.186 -17.875 32.086 1.00 84.50 184 ILE A N 1
ATOM 1471 C CA . ILE A 1 184 ? -7.130 -17.088 32.723 1.00 84.50 184 ILE A CA 1
ATOM 1472 C C . ILE A 1 184 ? -7.750 -16.206 33.810 1.00 84.50 184 ILE A C 1
ATOM 1474 O O . ILE A 1 184 ? -8.667 -15.424 33.555 1.00 84.50 184 ILE A O 1
ATOM 1478 N N . GLU A 1 185 ? -7.226 -16.310 35.029 1.00 88.50 185 GLU A N 1
ATOM 1479 C CA . GLU A 1 185 ? -7.613 -15.432 36.128 1.00 88.50 185 GLU A CA 1
ATOM 1480 C C . GLU A 1 185 ? -7.061 -14.020 35.887 1.00 88.50 185 GLU A C 1
ATOM 1482 O O . GLU A 1 185 ? -5.852 -13.818 35.771 1.00 88.50 185 GLU A O 1
ATOM 1487 N N . ILE A 1 186 ? -7.960 -13.039 35.787 1.00 90.88 186 ILE A N 1
ATOM 1488 C CA . ILE A 1 186 ? -7.605 -11.641 35.528 1.00 90.88 186 ILE A CA 1
ATOM 1489 C C . ILE A 1 186 ? -7.514 -10.911 36.875 1.00 90.88 186 ILE A C 1
ATOM 1491 O O . ILE A 1 186 ? -8.531 -10.851 37.582 1.00 90.88 186 ILE A O 1
ATOM 1495 N N . PRO A 1 187 ? -6.359 -10.316 37.232 1.00 94.56 187 PRO A N 1
ATOM 1496 C CA . PRO A 1 187 ? -6.215 -9.573 38.480 1.00 94.56 187 PRO A CA 1
ATOM 1497 C C . PRO A 1 187 ? -7.198 -8.394 38.576 1.00 94.56 187 PRO A C 1
ATOM 1499 O O . PRO A 1 187 ? -7.722 -7.943 37.552 1.00 94.56 187 PRO A O 1
ATOM 1502 N N . PRO A 1 188 ? -7.469 -7.864 39.783 1.00 95.88 188 PRO A N 1
ATOM 1503 C CA . PRO A 1 188 ? -8.325 -6.694 39.948 1.00 95.88 188 PRO A CA 1
ATOM 1504 C C . PRO A 1 188 ? -7.846 -5.493 39.125 1.00 95.88 188 PRO A C 1
ATOM 1506 O O . PRO A 1 188 ? -6.644 -5.285 38.955 1.00 95.88 188 PRO A O 1
ATOM 1509 N N . LEU A 1 189 ? -8.804 -4.698 38.644 1.00 97.31 189 LEU A N 1
ATOM 1510 C CA . LEU A 1 189 ? -8.529 -3.424 37.984 1.00 97.31 189 LEU A CA 1
ATOM 1511 C C . LEU A 1 189 ? -7.758 -2.502 38.939 1.00 97.31 189 LEU A C 1
ATOM 1513 O O . LEU A 1 189 ? -8.202 -2.282 40.068 1.00 97.31 189 LEU A O 1
ATOM 1517 N N . GLU A 1 190 ? -6.646 -1.945 38.474 1.00 97.31 190 GLU A N 1
ATOM 1518 C CA . GLU A 1 190 ? -5.775 -1.074 39.267 1.00 97.31 190 GLU A CA 1
ATOM 1519 C C . GLU A 1 190 ? -5.460 0.207 38.491 1.00 97.31 190 GLU A C 1
ATOM 1521 O O . GLU A 1 190 ? -5.158 0.151 37.302 1.00 97.31 190 GLU A O 1
ATOM 1526 N N . GLU A 1 191 ? -5.559 1.362 39.152 1.00 97.56 191 GLU A N 1
ATOM 1527 C CA . GLU A 1 191 ? -5.162 2.661 38.595 1.00 97.56 191 GLU A CA 1
ATOM 1528 C C . GLU A 1 191 ? -3.673 2.895 38.882 1.00 97.56 191 GLU A C 1
ATOM 1530 O O . GLU A 1 191 ? -3.251 2.825 40.035 1.00 97.56 191 GLU A O 1
ATOM 1535 N N . VAL A 1 192 ? -2.892 3.204 37.847 1.00 97.12 192 VAL A N 1
ATOM 1536 C CA . VAL A 1 192 ? -1.451 3.464 37.940 1.00 97.12 192 VAL A CA 1
ATOM 1537 C C . VAL A 1 192 ? -1.102 4.826 37.352 1.00 97.12 192 VAL A C 1
ATOM 1539 O O . VAL A 1 192 ? -1.710 5.281 36.381 1.00 97.12 192 VAL A O 1
ATOM 1542 N N . GLU A 1 193 ? -0.105 5.475 37.947 1.00 97.50 193 GLU A N 1
ATOM 1543 C CA . GLU A 1 193 ? 0.434 6.742 37.4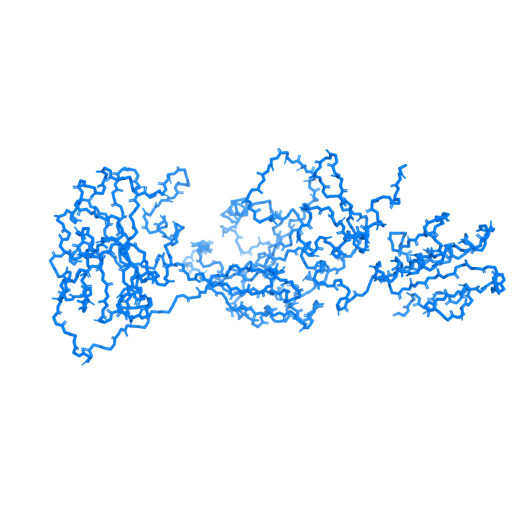59 1.00 97.50 193 GLU A CA 1
ATOM 1544 C C . GLU A 1 193 ? 1.384 6.498 36.273 1.00 97.50 193 GLU A C 1
ATOM 1546 O O . GLU A 1 193 ? 2.227 5.604 36.288 1.00 97.50 193 GLU A O 1
ATOM 1551 N N . THR A 1 194 ? 1.216 7.300 35.230 1.00 96.00 194 THR A N 1
ATOM 1552 C CA . THR A 1 194 ? 1.813 7.184 33.890 1.00 96.00 194 THR A CA 1
ATOM 1553 C C . THR A 1 194 ? 2.145 8.590 33.359 1.00 96.00 194 THR A C 1
ATOM 1555 O O . THR A 1 194 ? 1.531 9.068 32.400 1.00 96.00 194 THR A O 1
ATOM 1558 N N . PRO A 1 195 ? 3.076 9.304 34.014 1.00 94.88 195 PRO A N 1
ATOM 1559 C CA . PRO A 1 195 ? 3.314 10.722 33.766 1.00 94.88 195 PRO A CA 1
ATOM 1560 C C . PRO A 1 195 ? 3.853 10.971 32.356 1.00 94.88 195 PRO A C 1
ATOM 1562 O O . PRO A 1 195 ? 4.856 10.384 31.956 1.00 94.88 195 PRO A O 1
ATOM 1565 N N . GLU A 1 196 ? 3.187 11.851 31.603 1.00 92.75 196 GLU A N 1
ATOM 1566 C CA . GLU A 1 196 ? 3.533 12.226 30.222 1.00 92.75 196 GLU A CA 1
ATOM 1567 C C . GLU A 1 196 ? 3.500 11.057 29.205 1.00 92.75 196 GLU A C 1
ATOM 1569 O O . GLU A 1 196 ? 4.062 11.139 28.100 1.00 92.75 196 GLU A O 1
ATOM 1574 N N . VAL A 1 197 ? 2.802 9.967 29.547 1.00 94.31 197 VAL A N 1
ATOM 1575 C CA . VAL A 1 197 ? 2.640 8.760 28.719 1.00 94.31 197 VAL A CA 1
ATOM 1576 C C . VAL A 1 197 ? 1.296 8.804 27.984 1.00 94.31 197 VAL A C 1
ATOM 1578 O O . VAL A 1 197 ? 0.347 8.122 28.345 1.00 94.31 197 VAL A O 1
ATOM 1581 N N . SER A 1 198 ? 1.195 9.633 26.944 1.00 90.69 198 SER A N 1
ATOM 1582 C CA . SER A 1 198 ? -0.062 9.858 26.204 1.00 90.69 198 SER A CA 1
ATOM 1583 C C . SER A 1 198 ? -0.184 9.106 24.871 1.00 90.69 198 SER A C 1
ATOM 1585 O O . SER A 1 198 ? -1.201 9.234 24.188 1.00 90.69 198 SER A O 1
ATOM 1587 N N . THR A 1 199 ? 0.844 8.351 24.462 1.00 94.81 199 THR A N 1
ATOM 1588 C CA . THR A 1 199 ? 0.843 7.572 23.210 1.00 94.81 199 THR A CA 1
ATOM 1589 C C . THR A 1 199 ? 0.970 6.082 23.490 1.00 94.81 199 THR A C 1
ATOM 1591 O O . THR A 1 199 ? 1.576 5.677 24.483 1.00 94.81 199 THR A O 1
ATOM 1594 N N . ILE A 1 200 ? 0.441 5.257 22.584 1.00 94.88 200 ILE A N 1
ATOM 1595 C CA . ILE A 1 200 ? 0.496 3.799 22.716 1.00 94.88 200 ILE A CA 1
ATOM 1596 C C . ILE A 1 200 ? 1.934 3.277 22.735 1.00 94.88 200 ILE A C 1
ATOM 1598 O O . ILE A 1 200 ? 2.231 2.364 23.496 1.00 94.88 200 ILE A O 1
ATOM 1602 N N . GLU A 1 201 ? 2.835 3.855 21.938 1.00 94.62 201 GLU A N 1
ATOM 1603 C CA . GLU A 1 201 ? 4.256 3.486 21.924 1.00 94.62 201 GLU A CA 1
ATOM 1604 C C . GLU A 1 201 ? 4.880 3.666 23.307 1.00 94.62 201 GLU A C 1
ATOM 1606 O O . GLU A 1 201 ? 5.451 2.727 23.855 1.00 94.62 201 GLU A O 1
ATOM 1611 N N . LYS A 1 202 ? 4.707 4.855 23.897 1.00 95.88 202 LYS A N 1
ATOM 1612 C CA . LYS A 1 202 ? 5.243 5.161 25.224 1.00 95.88 202 LYS A CA 1
ATOM 1613 C C . LYS A 1 202 ? 4.591 4.298 26.298 1.00 95.88 202 LYS A C 1
ATOM 1615 O O . LYS A 1 202 ? 5.269 3.878 27.228 1.00 95.88 202 LYS A O 1
ATOM 1620 N N . LEU A 1 203 ? 3.289 4.035 26.181 1.00 96.38 203 LEU A N 1
ATOM 1621 C CA . LEU A 1 203 ? 2.562 3.219 27.147 1.00 96.38 203 LEU A CA 1
ATOM 1622 C C . LEU A 1 203 ? 3.043 1.769 27.126 1.00 96.38 203 LEU A C 1
ATOM 1624 O O . LEU A 1 203 ? 3.313 1.216 28.187 1.00 96.38 203 LEU A O 1
ATOM 1628 N N . ALA A 1 204 ? 3.215 1.183 25.938 1.00 96.38 204 ALA A N 1
ATOM 1629 C CA . ALA A 1 204 ? 3.750 -0.168 25.767 1.00 96.38 204 ALA A CA 1
ATOM 1630 C C . ALA A 1 204 ? 5.134 -0.315 26.410 1.00 96.38 204 ALA A C 1
ATOM 1632 O O . ALA A 1 204 ? 5.387 -1.281 27.132 1.00 96.38 204 ALA A O 1
ATOM 1633 N N . GLU A 1 205 ? 6.005 0.674 26.195 1.00 96.44 205 GLU A N 1
ATOM 1634 C CA . GLU A 1 205 ? 7.328 0.730 26.815 1.00 96.44 205 GLU A CA 1
ATOM 1635 C C . GLU A 1 205 ? 7.245 0.867 28.340 1.00 96.44 205 GLU A C 1
ATOM 1637 O O . GLU A 1 205 ? 7.945 0.143 29.046 1.00 96.44 205 GLU A O 1
ATOM 1642 N N . PHE A 1 206 ? 6.372 1.744 28.846 1.00 96.19 206 PHE A N 1
ATOM 1643 C CA . PHE A 1 206 ? 6.215 2.020 30.276 1.00 96.19 206 PHE A CA 1
ATOM 1644 C C . PHE A 1 206 ? 5.672 0.817 31.057 1.00 96.19 206 PHE A C 1
ATOM 1646 O O . PHE A 1 206 ? 6.187 0.490 32.122 1.00 96.19 206 PHE A O 1
ATOM 1653 N N . VAL A 1 207 ? 4.636 0.150 30.537 1.00 94.44 207 VAL A N 1
ATOM 1654 C CA . VAL A 1 207 ? 4.002 -0.999 31.210 1.00 94.44 207 VAL A CA 1
ATOM 1655 C C . VAL A 1 207 ? 4.649 -2.342 30.859 1.00 94.44 207 VAL A C 1
ATOM 1657 O O . VAL A 1 207 ? 4.247 -3.370 31.402 1.00 94.44 207 VAL A O 1
ATOM 1660 N N . HIS A 1 208 ? 5.632 -2.347 29.953 1.00 94.56 208 HIS A N 1
ATOM 1661 C CA . HIS A 1 208 ? 6.287 -3.548 29.428 1.00 94.56 208 HIS A CA 1
ATOM 1662 C C . HIS A 1 208 ? 5.300 -4.583 28.860 1.00 94.56 208 HIS A C 1
ATOM 1664 O O . HIS A 1 208 ? 5.445 -5.788 29.074 1.00 94.56 208 HIS A O 1
ATOM 1670 N N . GLN A 1 209 ? 4.289 -4.110 28.127 1.00 94.19 209 GLN A N 1
ATOM 1671 C CA . GLN A 1 209 ? 3.293 -4.960 27.474 1.00 94.19 209 GLN A CA 1
ATOM 1672 C C . GLN A 1 209 ? 3.255 -4.719 25.962 1.00 94.19 209 GLN A C 1
ATOM 1674 O O . GLN A 1 209 ? 3.493 -3.598 25.512 1.00 94.19 209 GLN A O 1
ATOM 1679 N N . PRO A 1 210 ? 2.934 -5.756 25.167 1.00 94.81 210 PRO A N 1
ATOM 1680 C CA . PRO A 1 210 ? 2.730 -5.600 23.733 1.00 94.81 210 PRO A CA 1
ATOM 1681 C C . PRO A 1 210 ? 1.515 -4.697 23.454 1.00 94.81 210 PRO A C 1
ATOM 1683 O O . PRO A 1 210 ? 0.571 -4.647 24.248 1.00 94.81 210 PRO A O 1
ATOM 1686 N N . LYS A 1 211 ? 1.527 -3.982 22.323 1.00 95.06 211 LYS A N 1
ATOM 1687 C CA . LYS A 1 211 ? 0.472 -3.018 21.949 1.00 95.06 211 LYS A CA 1
ATOM 1688 C C . LYS A 1 211 ? -0.905 -3.678 21.809 1.00 95.06 211 LYS A C 1
ATOM 1690 O O . LYS A 1 211 ? -1.922 -3.035 22.048 1.00 95.06 211 LYS A O 1
ATOM 1695 N N . GLU A 1 212 ? -0.916 -4.966 21.498 1.00 94.06 212 GLU A N 1
ATOM 1696 C CA . GLU A 1 212 ? -2.075 -5.847 21.408 1.00 94.06 212 GLU A CA 1
ATOM 1697 C C . GLU A 1 212 ? -2.810 -6.007 22.751 1.00 94.06 212 GLU A C 1
ATOM 1699 O O . GLU A 1 212 ? -3.988 -6.352 22.766 1.00 94.06 212 GLU A O 1
ATOM 1704 N N . ASN A 1 213 ? -2.148 -5.734 23.881 1.00 94.94 213 ASN A N 1
ATOM 1705 C CA . ASN A 1 213 ? -2.776 -5.724 25.207 1.00 94.94 213 ASN A CA 1
ATOM 1706 C C . ASN A 1 213 ? -3.234 -4.325 25.639 1.00 94.94 213 ASN A C 1
ATOM 1708 O O . ASN A 1 213 ? -3.861 -4.169 26.687 1.00 94.94 213 ASN A O 1
ATOM 1712 N N . LEU A 1 214 ? -2.927 -3.293 24.861 1.00 97.12 214 LEU A N 1
ATOM 1713 C CA . LEU A 1 214 ? -3.342 -1.930 25.157 1.00 97.12 214 LEU A CA 1
ATOM 1714 C C . LEU A 1 214 ? -4.659 -1.645 24.438 1.00 97.12 214 LEU A C 1
ATOM 1716 O O . LEU A 1 214 ? -4.885 -2.104 23.321 1.00 97.12 214 LEU A O 1
ATOM 1720 N N . VAL A 1 215 ? -5.532 -0.873 25.071 1.00 97.25 215 VAL A N 1
ATOM 1721 C CA . VAL A 1 215 ? -6.783 -0.391 24.489 1.00 97.25 215 VAL A CA 1
ATOM 1722 C C . VAL A 1 215 ? -6.703 1.125 24.452 1.00 97.25 215 VAL A C 1
ATOM 1724 O O . VAL A 1 215 ? -6.634 1.779 25.493 1.00 97.25 215 VAL A O 1
ATOM 1727 N N . LYS A 1 216 ? -6.686 1.682 23.241 1.00 96.06 216 LYS A N 1
ATOM 1728 C CA . LYS A 1 216 ? -6.732 3.126 23.018 1.00 96.06 216 LYS A CA 1
ATOM 1729 C C . LYS A 1 216 ? -8.143 3.562 22.687 1.00 96.06 216 LYS A C 1
ATOM 1731 O O . LYS A 1 216 ? -8.937 2.802 22.129 1.00 96.06 216 LYS A O 1
ATOM 1736 N N . ALA A 1 217 ? -8.414 4.824 22.974 1.00 95.62 217 ALA A N 1
ATOM 1737 C CA . ALA A 1 217 ? -9.662 5.449 22.614 1.00 95.62 217 ALA A CA 1
ATOM 1738 C C . ALA A 1 217 ? -9.425 6.599 21.628 1.00 95.62 217 ALA A C 1
ATOM 1740 O O . ALA A 1 217 ? -8.586 7.470 21.860 1.00 95.62 217 ALA A O 1
ATOM 1741 N N . VAL A 1 218 ? -10.159 6.579 20.518 1.00 96.06 218 VAL A N 1
ATOM 1742 C CA . VAL A 1 218 ? -10.148 7.601 19.472 1.00 96.06 218 VAL A CA 1
ATOM 1743 C C . VAL A 1 218 ? -11.513 8.277 19.458 1.00 96.06 218 VAL A C 1
ATOM 1745 O O . VAL A 1 218 ? -12.557 7.630 19.349 1.00 96.06 218 VAL A O 1
ATOM 1748 N N . MET A 1 219 ? -11.509 9.596 19.611 1.00 95.50 219 MET A N 1
ATOM 1749 C CA . MET A 1 219 ? -12.721 10.391 19.747 1.00 95.50 219 MET A CA 1
ATOM 1750 C C . MET A 1 219 ? -12.976 11.168 18.468 1.00 95.50 219 MET A C 1
ATOM 1752 O O . MET A 1 219 ? -12.184 12.035 18.103 1.00 95.50 219 MET A O 1
ATOM 1756 N N . TYR A 1 220 ? -14.114 10.908 17.839 1.00 96.50 220 TYR A N 1
ATOM 1757 C CA . TYR A 1 220 ? -14.591 11.632 16.671 1.00 96.50 220 TYR A CA 1
ATOM 1758 C C . TYR A 1 220 ? -15.798 12.505 17.020 1.00 96.50 220 TYR A C 1
ATOM 1760 O O . TYR A 1 220 ? -16.534 12.246 17.974 1.00 96.50 220 TYR A O 1
ATOM 1768 N N . SER A 1 221 ? -16.012 13.548 16.230 1.00 95.19 221 SER A N 1
ATOM 1769 C CA . SER A 1 221 ? -17.212 14.368 16.219 1.00 95.19 221 SER A CA 1
ATOM 1770 C C . SER A 1 221 ? -17.904 14.195 14.876 1.00 95.19 221 SER A C 1
ATOM 1772 O O . SER A 1 221 ? -17.317 14.454 13.828 1.00 95.19 221 SER A O 1
ATOM 1774 N N . VAL A 1 222 ? -19.171 13.794 14.918 1.00 93.69 222 VAL A N 1
ATOM 1775 C CA . VAL A 1 222 ? -20.035 13.688 13.739 1.00 93.69 222 VAL A CA 1
ATOM 1776 C C . VAL A 1 222 ? -21.289 14.494 14.021 1.00 93.69 222 VAL A C 1
ATOM 1778 O O . VAL A 1 222 ? -22.006 14.215 14.981 1.00 93.69 222 VAL A O 1
ATOM 1781 N N . GLU A 1 223 ? -21.511 15.549 13.235 1.00 90.12 223 GLU A N 1
ATOM 1782 C CA . GLU A 1 223 ? -22.627 16.492 13.427 1.00 90.12 223 GLU A CA 1
ATOM 1783 C C . GLU A 1 223 ? -22.720 17.038 14.873 1.00 90.12 223 GLU A C 1
ATOM 1785 O O . GLU A 1 223 ? -23.800 17.223 15.436 1.00 90.12 223 GLU A O 1
ATOM 1790 N N . GLY A 1 224 ? -21.563 17.257 15.512 1.00 89.31 224 GLY A N 1
ATOM 1791 C CA . GLY A 1 224 ? -21.460 17.750 16.890 1.00 89.31 224 GLY A CA 1
ATOM 1792 C C . GLY A 1 224 ? -21.744 16.710 17.981 1.00 89.31 224 GLY A C 1
ATOM 1793 O O . GLY A 1 224 ? -21.746 17.060 19.163 1.00 89.31 224 GLY A O 1
ATOM 1794 N N . LYS A 1 225 ? -21.974 15.441 17.619 1.00 92.12 225 LYS A N 1
ATOM 1795 C CA . LYS A 1 225 ? -22.096 14.321 18.560 1.00 92.12 225 LYS A CA 1
ATOM 1796 C C . LYS A 1 225 ? -20.765 13.598 18.705 1.00 92.12 225 LYS A C 1
ATOM 1798 O O . LYS A 1 225 ? -20.069 13.359 17.723 1.00 92.12 225 LYS A O 1
ATOM 1803 N N . LEU A 1 226 ? -20.449 13.211 19.937 1.00 95.69 226 LEU A N 1
ATOM 1804 C CA . LEU A 1 226 ? -19.245 12.454 20.246 1.00 95.69 226 LEU A CA 1
ATOM 1805 C C . LEU A 1 226 ? -19.414 10.985 19.839 1.00 95.69 226 LEU A C 1
ATOM 1807 O O . LEU A 1 226 ? -20.339 10.307 20.297 1.00 95.69 226 LEU A O 1
ATOM 1811 N N . VAL A 1 227 ? -18.478 10.495 19.036 1.00 96.44 227 VAL A N 1
ATOM 1812 C CA . VAL A 1 227 ? -18.307 9.083 18.697 1.00 96.44 227 VAL A CA 1
ATOM 1813 C C . VAL A 1 227 ? -17.011 8.614 19.349 1.00 96.44 227 VAL A C 1
ATOM 1815 O O . VAL A 1 227 ? -15.927 9.072 18.999 1.00 96.44 227 VAL A O 1
ATOM 1818 N N . PHE A 1 228 ? -17.131 7.748 20.349 1.00 95.88 228 PHE A N 1
ATOM 1819 C CA . PHE A 1 228 ? -16.026 7.307 21.191 1.00 95.88 228 PHE A CA 1
ATOM 1820 C C . PHE A 1 228 ? -15.653 5.870 20.836 1.00 95.88 228 PHE A C 1
ATOM 1822 O O . PHE A 1 228 ? -16.333 4.931 21.252 1.00 95.88 228 PHE A O 1
ATOM 1829 N N . VAL A 1 229 ? -14.599 5.712 20.036 1.00 97.25 229 VAL A N 1
ATOM 1830 C CA . VAL A 1 229 ? -14.160 4.426 19.489 1.00 97.25 229 VAL A CA 1
ATOM 1831 C C . VAL A 1 229 ? -13.034 3.864 20.345 1.00 97.25 229 VAL A C 1
ATOM 1833 O O . VAL A 1 229 ? -12.003 4.504 20.499 1.00 97.25 229 VAL A O 1
ATOM 1836 N N . ASN A 1 230 ? -13.212 2.666 20.889 1.00 97.00 230 ASN A N 1
ATOM 1837 C CA . ASN A 1 230 ? -12.205 1.960 21.675 1.00 97.00 230 ASN A CA 1
ATOM 1838 C C . ASN A 1 230 ? -11.681 0.781 20.870 1.00 97.00 230 ASN A C 1
ATOM 1840 O O . ASN A 1 230 ? -12.472 -0.025 20.393 1.00 97.00 230 ASN A O 1
ATOM 1844 N N . ILE A 1 231 ? -10.369 0.687 20.716 1.00 97.06 231 ILE A N 1
ATOM 1845 C CA . ILE A 1 231 ? -9.707 -0.241 19.800 1.00 97.06 231 ILE A CA 1
ATOM 1846 C C . ILE A 1 231 ? -8.370 -0.686 20.397 1.00 97.06 231 ILE A C 1
ATOM 1848 O O . ILE A 1 231 ? -7.804 0.003 21.248 1.00 97.06 231 ILE A O 1
ATOM 1852 N N . ARG A 1 232 ? -7.861 -1.846 19.980 1.00 96.06 232 ARG A N 1
ATOM 1853 C CA . ARG A 1 232 ? -6.522 -2.312 20.363 1.00 96.06 232 ARG A CA 1
ATOM 1854 C C . ARG A 1 232 ? -5.435 -1.307 19.969 1.00 96.06 232 ARG A C 1
ATOM 1856 O O . ARG A 1 232 ? -5.568 -0.592 18.977 1.00 96.06 232 ARG A O 1
ATOM 1863 N N . GLY A 1 233 ? -4.361 -1.244 20.749 1.00 95.12 233 GLY A N 1
ATOM 1864 C CA . GLY A 1 233 ? -3.320 -0.229 20.611 1.00 95.12 233 GLY A CA 1
ATOM 1865 C C . GLY A 1 233 ? -2.536 -0.319 19.301 1.00 95.12 233 GLY A C 1
ATOM 1866 O O . GLY A 1 233 ? -2.096 0.705 18.785 1.00 95.12 233 GLY A O 1
ATOM 1867 N N . ASP A 1 234 ? -2.374 -1.522 18.756 1.00 93.75 234 ASP A N 1
ATOM 1868 C CA . ASP A 1 234 ? -1.660 -1.802 17.506 1.00 93.75 234 ASP A CA 1
ATOM 1869 C C . ASP A 1 234 ? -2.474 -1.524 16.231 1.00 93.75 234 ASP A C 1
ATOM 1871 O O . ASP A 1 234 ? -1.900 -1.507 15.145 1.00 93.75 234 ASP A O 1
ATOM 1875 N N . LEU A 1 235 ? -3.783 -1.295 16.352 1.00 94.31 235 LEU A N 1
ATOM 1876 C CA . LEU A 1 235 ? -4.691 -1.066 15.227 1.00 94.31 235 LEU A CA 1
ATOM 1877 C C . LEU A 1 235 ? -5.064 0.414 15.112 1.00 94.31 235 LEU A C 1
ATOM 1879 O O . LEU A 1 235 ? -5.018 1.157 16.092 1.00 94.31 235 LEU A O 1
ATOM 1883 N N . GLU A 1 236 ? -5.487 0.843 13.927 1.00 93.12 236 GLU A N 1
ATOM 1884 C CA . GLU A 1 236 ? -6.009 2.192 13.680 1.00 93.12 236 GLU A CA 1
ATOM 1885 C C . GLU A 1 236 ? -7.506 2.163 13.373 1.00 93.12 236 GLU A C 1
ATOM 1887 O O . GLU A 1 236 ? -8.050 1.126 13.011 1.00 93.12 236 GLU A O 1
ATOM 1892 N N . VAL A 1 237 ? -8.202 3.290 13.532 1.00 92.44 237 VAL A N 1
ATOM 1893 C CA . VAL A 1 237 ? -9.623 3.373 13.163 1.00 92.44 237 VAL A CA 1
ATOM 1894 C C . VAL A 1 237 ? -9.742 3.685 11.673 1.00 92.44 237 VAL A C 1
ATOM 1896 O O . VAL A 1 237 ? -9.236 4.702 11.207 1.00 92.44 237 VAL A O 1
ATOM 1899 N N . SER A 1 238 ? -10.461 2.839 10.936 1.00 88.62 238 SER A N 1
ATOM 1900 C CA . SER A 1 238 ? -10.866 3.118 9.561 1.00 88.62 238 SER A CA 1
ATOM 1901 C C . SER A 1 238 ? -12.013 4.117 9.568 1.00 88.62 238 SER A C 1
ATOM 1903 O O . SER A 1 238 ? -13.136 3.788 9.964 1.00 88.62 238 SER A O 1
ATOM 1905 N N . GLU A 1 239 ? -11.766 5.335 9.093 1.00 86.69 239 GLU A N 1
ATOM 1906 C CA . GLU A 1 239 ? -12.830 6.330 8.942 1.00 86.69 239 GLU A CA 1
ATOM 1907 C C . GLU A 1 239 ? -13.921 5.839 7.981 1.00 86.69 239 GLU A C 1
ATOM 1909 O O . GLU A 1 239 ? -15.097 6.10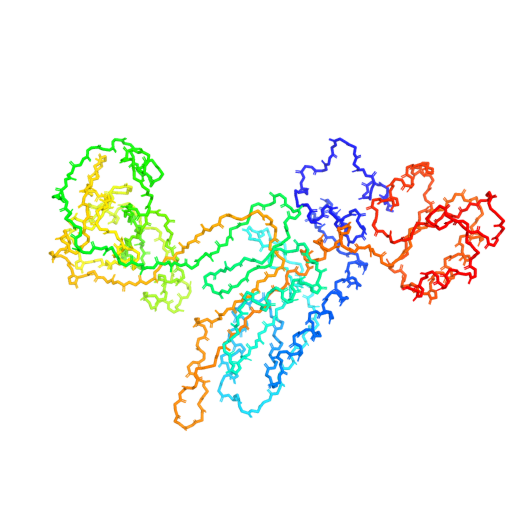4 8.207 1.00 86.69 239 GLU A O 1
ATOM 1914 N N . GLU A 1 240 ? -13.572 5.061 6.953 1.00 80.62 240 GLU A N 1
ATOM 1915 C CA . GLU A 1 240 ? -14.542 4.494 6.012 1.00 80.62 240 GLU A CA 1
ATOM 1916 C C . GLU A 1 240 ? -15.464 3.469 6.688 1.00 80.62 240 GLU A C 1
ATOM 1918 O O . GLU A 1 240 ? -16.691 3.598 6.602 1.00 80.62 240 GLU A O 1
ATOM 1923 N N . LYS A 1 241 ? -14.905 2.508 7.440 1.00 82.62 241 LYS A N 1
ATOM 1924 C CA . LYS A 1 241 ? -15.725 1.553 8.210 1.00 82.62 241 LYS A CA 1
ATOM 1925 C C . LYS A 1 241 ? -16.551 2.261 9.282 1.00 82.62 241 LYS A C 1
ATOM 1927 O O . LYS A 1 241 ? -17.719 1.924 9.472 1.00 82.62 241 LYS A O 1
ATOM 1932 N N . LEU A 1 242 ? -15.987 3.270 9.951 1.00 86.44 242 LEU A N 1
ATOM 1933 C CA . LEU A 1 242 ? -16.703 4.063 10.950 1.00 86.44 242 LEU A CA 1
ATOM 1934 C C . LEU A 1 242 ? -17.889 4.807 10.327 1.00 86.44 242 LEU A C 1
ATOM 1936 O O . LEU A 1 242 ? -18.998 4.757 10.856 1.00 86.44 242 LEU A O 1
ATOM 1940 N N . ARG A 1 243 ? -17.691 5.455 9.176 1.00 86.19 243 ARG A N 1
ATOM 1941 C CA . ARG A 1 243 ? -18.766 6.109 8.417 1.00 86.19 243 ARG A CA 1
ATOM 1942 C C . ARG A 1 243 ? -19.870 5.132 8.042 1.00 86.19 243 ARG A C 1
ATOM 1944 O O . ARG A 1 243 ? -21.046 5.458 8.210 1.00 86.19 243 ARG A O 1
ATOM 1951 N N . HIS A 1 244 ? -19.492 3.951 7.553 1.00 79.12 244 HIS A N 1
ATOM 1952 C CA . HIS A 1 244 ? -20.439 2.903 7.193 1.00 79.12 244 HIS A CA 1
ATOM 1953 C C . HIS A 1 244 ? -21.254 2.454 8.410 1.00 79.12 244 HIS A C 1
ATOM 1955 O O . HIS A 1 244 ? -22.482 2.424 8.351 1.00 79.12 244 HIS A O 1
ATOM 1961 N N . TYR A 1 245 ? -20.584 2.193 9.536 1.00 85.75 245 TYR A N 1
ATOM 1962 C CA . TYR A 1 245 ? -21.229 1.830 10.796 1.00 85.75 245 TYR A CA 1
ATOM 1963 C C . TYR A 1 245 ? -22.230 2.897 11.271 1.00 85.75 245 TYR A C 1
ATOM 1965 O O . TYR A 1 245 ? -23.328 2.576 11.721 1.00 85.75 245 TYR A O 1
ATOM 1973 N N . LEU A 1 246 ? -21.876 4.176 11.126 1.00 85.00 246 LEU A N 1
ATOM 1974 C CA . LEU A 1 246 ? -22.733 5.309 11.483 1.00 85.00 246 LEU A CA 1
ATOM 1975 C C . LEU A 1 246 ? -23.865 5.574 10.469 1.00 85.00 246 LEU A C 1
ATOM 1977 O O . LEU A 1 246 ? -24.681 6.468 10.695 1.00 85.00 246 LEU A O 1
ATOM 1981 N N . GLY A 1 247 ? -23.935 4.830 9.360 1.00 82.00 247 GLY A N 1
ATOM 1982 C CA . GLY A 1 247 ? -24.947 5.015 8.317 1.00 82.00 247 GLY A CA 1
ATOM 1983 C C . GLY A 1 247 ? -24.772 6.302 7.500 1.00 82.00 247 GLY A C 1
ATOM 1984 O O . GLY A 1 247 ? -25.735 6.796 6.908 1.00 82.00 247 GLY A O 1
ATOM 1985 N N . LEU A 1 248 ? -23.558 6.862 7.460 1.00 76.31 248 LEU A N 1
ATOM 1986 C CA . LEU A 1 248 ? -23.252 8.113 6.762 1.00 76.31 248 LEU A CA 1
ATOM 1987 C C . LEU A 1 248 ? -23.118 7.884 5.252 1.00 76.31 248 LEU A C 1
ATOM 1989 O O . LEU A 1 248 ? -22.018 7.759 4.709 1.00 76.31 248 LEU A O 1
ATOM 1993 N N . THR A 1 249 ? -24.263 7.851 4.573 1.00 66.38 249 THR A N 1
ATOM 1994 C CA . THR A 1 249 ? -24.350 7.701 3.109 1.00 66.38 249 THR A CA 1
ATOM 1995 C C . THR A 1 249 ? -23.913 8.953 2.344 1.00 66.38 249 THR A C 1
ATOM 1997 O O . THR A 1 249 ? -23.438 8.841 1.215 1.00 66.38 249 THR A O 1
ATOM 2000 N N . ASP A 1 250 ? -24.022 10.137 2.952 1.00 70.19 250 ASP A N 1
ATOM 2001 C CA . ASP A 1 250 ? -23.543 11.393 2.377 1.00 70.19 250 ASP A CA 1
ATOM 2002 C C . ASP A 1 250 ? -22.060 11.612 2.712 1.00 70.19 250 ASP A C 1
ATOM 2004 O O . ASP A 1 250 ? -21.680 11.841 3.866 1.00 70.19 250 ASP A O 1
ATOM 2008 N N . SER A 1 251 ? -21.207 11.552 1.686 1.00 69.19 251 SER A N 1
ATOM 2009 C CA . SER A 1 251 ? -19.760 11.773 1.795 1.00 69.19 251 SER A CA 1
ATOM 2010 C C . SER A 1 251 ? -19.375 13.189 2.233 1.00 69.19 251 SER A C 1
ATOM 2012 O O . SER A 1 251 ? -18.230 13.399 2.617 1.00 69.19 251 SER A O 1
ATOM 2014 N N . SER A 1 252 ? -20.291 14.161 2.164 1.00 74.88 252 SER A N 1
ATOM 2015 C CA . SER A 1 252 ? -20.034 15.541 2.595 1.00 74.88 252 SER A CA 1
ATOM 2016 C C . SER A 1 252 ? -20.089 15.742 4.109 1.00 74.88 252 SER A C 1
ATOM 2018 O O . SER A 1 252 ? -19.540 16.728 4.597 1.00 74.88 252 SER A O 1
ATOM 2020 N N . ILE A 1 253 ? -20.702 14.815 4.858 1.00 77.56 253 ILE A N 1
ATOM 2021 C CA . ILE A 1 253 ? -20.730 14.873 6.324 1.00 77.56 253 ILE A CA 1
ATOM 2022 C C . ILE A 1 253 ? -19.327 14.542 6.840 1.00 77.56 253 ILE A C 1
ATOM 2024 O O . ILE A 1 253 ? -18.872 13.418 6.622 1.00 77.56 253 ILE A O 1
ATOM 2028 N N . PRO A 1 254 ? -18.630 15.464 7.522 1.00 84.62 254 PRO A N 1
ATOM 2029 C CA . PRO A 1 254 ? -17.284 15.204 8.006 1.00 84.62 254 PRO A CA 1
ATOM 2030 C C . PRO A 1 254 ? -17.297 14.235 9.197 1.00 84.62 254 PRO A C 1
ATOM 2032 O O . PRO A 1 254 ? -18.151 14.319 10.083 1.00 84.62 254 PRO A O 1
ATOM 2035 N N . VAL A 1 255 ? -16.325 13.323 9.212 1.00 88.38 255 VAL A N 1
ATOM 2036 C CA . VAL A 1 255 ? -15.943 12.541 10.392 1.00 88.38 255 VAL A CA 1
ATOM 2037 C C . VAL A 1 255 ? -14.577 13.057 10.801 1.00 88.38 255 VAL A C 1
ATOM 2039 O O . VAL A 1 255 ? -13.592 12.809 10.120 1.00 88.38 255 VAL A O 1
ATOM 2042 N N . GLU A 1 256 ? -14.537 13.849 11.864 1.00 92.88 256 GLU A N 1
ATOM 2043 C CA . GLU A 1 256 ? -13.331 14.558 12.298 1.00 92.88 256 GLU A CA 1
ATOM 2044 C C . GLU A 1 256 ? -13.014 14.206 13.742 1.00 92.88 256 GLU A C 1
ATOM 2046 O O . GLU A 1 256 ? -13.902 13.810 14.497 1.00 92.88 256 GLU A O 1
ATOM 2051 N N . LEU A 1 257 ? -11.761 14.383 14.158 1.00 95.25 257 LEU A N 1
ATOM 2052 C CA . LEU A 1 257 ? -11.407 14.256 15.567 1.00 95.25 257 LEU A CA 1
ATOM 2053 C C . LEU A 1 257 ? -12.221 15.241 16.414 1.00 95.25 257 LEU A C 1
ATOM 2055 O O . LEU A 1 257 ? -12.422 16.402 16.052 1.00 95.25 257 LEU A O 1
ATOM 2059 N N . ALA A 1 258 ? -12.703 14.765 17.557 1.00 95.31 258 ALA A N 1
ATOM 2060 C CA . ALA A 1 258 ? -13.525 15.561 18.448 1.00 95.31 258 ALA A CA 1
ATOM 2061 C C . ALA A 1 258 ? -12.726 16.749 19.016 1.00 95.31 258 ALA A C 1
ATOM 2063 O O . ALA A 1 258 ? -11.607 16.566 19.505 1.00 95.31 258 ALA A O 1
ATOM 2064 N N . PRO A 1 259 ? -13.297 17.964 19.015 1.00 94.69 259 PRO A N 1
ATOM 2065 C CA . PRO A 1 259 ? -12.628 19.128 19.576 1.00 94.69 259 PRO A CA 1
ATOM 2066 C C . PRO A 1 259 ? -12.563 19.041 21.110 1.00 94.69 259 PRO A C 1
ATOM 2068 O O . PRO A 1 259 ? -13.437 18.458 21.755 1.00 94.69 259 PRO A O 1
ATOM 2071 N N . ALA A 1 260 ? -11.545 19.665 21.710 1.00 93.25 260 ALA A N 1
ATOM 2072 C CA . ALA A 1 260 ? -11.267 19.572 23.149 1.00 93.25 260 ALA A CA 1
ATOM 2073 C C . ALA A 1 260 ? -12.465 19.952 24.042 1.00 93.25 260 ALA A C 1
ATOM 2075 O O . ALA A 1 260 ? -12.748 19.266 25.019 1.00 93.25 260 ALA A O 1
ATOM 2076 N N . ASN A 1 261 ? -13.235 20.976 23.666 1.00 93.88 261 ASN A N 1
ATOM 2077 C CA . ASN A 1 261 ? -14.431 21.398 24.404 1.00 93.88 261 ASN A CA 1
ATOM 2078 C C . ASN A 1 261 ? -15.520 20.309 24.467 1.00 93.88 261 ASN A C 1
ATOM 2080 O O . ASN A 1 261 ? -16.253 20.217 25.454 1.00 93.88 261 ASN A O 1
ATOM 2084 N N . LEU A 1 262 ? -15.643 19.480 23.424 1.00 94.25 262 LEU A N 1
ATOM 2085 C CA . LEU A 1 262 ? -16.559 18.342 23.420 1.00 94.25 262 LEU A CA 1
ATOM 2086 C C . LEU A 1 262 ? -16.045 17.236 24.349 1.00 94.25 262 LEU A C 1
ATOM 2088 O O . LEU A 1 262 ? -16.835 16.637 25.073 1.00 94.25 262 LEU A O 1
ATOM 2092 N N . LEU A 1 263 ? -14.734 17.003 24.385 1.00 93.75 263 LEU A N 1
ATOM 2093 C CA . LEU A 1 263 ? -14.112 16.012 25.268 1.00 93.75 263 LEU A CA 1
ATOM 2094 C C . LEU A 1 263 ? -14.249 16.390 26.745 1.00 93.75 263 LEU A C 1
ATOM 2096 O O . LEU A 1 263 ? -14.734 15.585 27.541 1.00 93.75 263 LEU A O 1
ATOM 2100 N N . GLU A 1 264 ? -13.939 17.641 27.094 1.00 92.00 264 GLU A N 1
ATOM 2101 C CA . GLU A 1 264 ? -14.092 18.185 28.450 1.00 92.00 264 GLU A CA 1
ATOM 2102 C C . GLU A 1 264 ? -15.534 18.060 28.951 1.00 92.00 264 GLU A C 1
ATOM 2104 O O . GLU A 1 264 ? -15.779 17.631 30.081 1.00 92.00 264 GLU A O 1
ATOM 2109 N N . ARG A 1 265 ? -16.517 18.348 28.085 1.00 91.81 265 ARG A N 1
ATOM 2110 C CA . ARG A 1 265 ? -17.948 18.188 28.391 1.00 91.81 265 ARG A CA 1
ATOM 2111 C C . ARG A 1 265 ? -18.310 16.746 28.776 1.00 91.81 265 ARG A C 1
ATOM 2113 O O . ARG A 1 265 ? -19.269 16.537 29.532 1.00 91.81 265 ARG A O 1
ATOM 2120 N N . HIS A 1 266 ? -17.583 15.764 28.250 1.00 91.19 266 HIS A N 1
ATOM 2121 C CA . HIS A 1 266 ? -17.758 14.343 28.549 1.00 91.19 266 HIS A CA 1
ATOM 2122 C C . HIS A 1 266 ? -16.796 13.822 29.630 1.00 91.19 266 HIS A C 1
ATOM 2124 O O . HIS A 1 266 ? -16.943 12.675 30.047 1.00 91.19 266 HIS A O 1
ATOM 2130 N N . GLY A 1 267 ? -15.904 14.672 30.153 1.00 91.38 267 GLY A N 1
ATOM 2131 C CA . GLY A 1 267 ? -14.908 14.306 31.159 1.00 91.38 267 GLY A CA 1
ATOM 2132 C C . GLY A 1 267 ? -13.790 13.419 30.616 1.00 91.38 267 GLY A C 1
ATOM 2133 O O . GLY A 1 267 ? -13.216 12.664 31.387 1.00 91.38 267 GLY A O 1
ATOM 2134 N N . LEU A 1 268 ? -13.527 13.483 29.309 1.00 93.44 268 LEU A N 1
ATOM 2135 C CA . LEU A 1 268 ? -12.507 12.686 28.637 1.00 93.44 268 LEU A CA 1
ATOM 2136 C C . LEU A 1 268 ? -11.197 13.468 28.543 1.00 93.44 268 LEU A C 1
ATOM 2138 O O . LEU A 1 268 ? -11.200 14.672 28.276 1.00 93.44 268 LEU A O 1
ATOM 2142 N N . VAL A 1 269 ? -10.080 12.765 28.708 1.00 92.69 269 VAL A N 1
ATOM 2143 C CA . VAL A 1 269 ? -8.730 13.334 28.635 1.00 92.69 269 VAL A CA 1
ATOM 2144 C C . VAL A 1 269 ? -7.975 12.687 27.467 1.00 92.69 269 VAL A C 1
ATOM 2146 O O . VAL A 1 269 ? -7.675 11.491 27.543 1.00 92.69 269 VAL A O 1
ATOM 2149 N N . PRO A 1 270 ? -7.670 13.416 26.374 1.00 90.56 270 PRO A N 1
ATOM 2150 C CA . PRO A 1 270 ? -6.896 12.881 25.251 1.00 90.56 270 PRO A CA 1
ATOM 2151 C C . PRO A 1 270 ? -5.614 12.176 25.701 1.00 90.56 270 PRO A C 1
ATOM 2153 O O . PRO A 1 270 ? -4.887 12.691 26.546 1.00 90.56 270 PRO A O 1
ATOM 2156 N N . GLY A 1 271 ? -5.343 10.995 25.144 1.00 90.69 271 GLY A N 1
ATOM 2157 C CA . GLY A 1 271 ? -4.186 10.170 25.516 1.00 90.69 271 GLY A CA 1
ATOM 2158 C C . GLY A 1 271 ? -4.348 9.368 26.813 1.00 90.69 271 GLY A C 1
ATOM 2159 O O . GLY A 1 271 ? -3.568 8.457 27.040 1.00 90.69 271 GLY A O 1
ATOM 2160 N N . PHE A 1 272 ? -5.377 9.652 27.617 1.00 95.50 272 PHE A N 1
ATOM 2161 C CA . PHE A 1 272 ? -5.674 8.964 28.878 1.00 95.50 272 PHE A CA 1
ATOM 2162 C C . PHE A 1 272 ? -7.141 8.527 28.968 1.00 95.50 272 PHE A C 1
ATOM 2164 O O . PHE A 1 272 ? -7.626 8.233 30.056 1.00 95.50 272 PHE A O 1
ATOM 2171 N N . SER A 1 273 ? -7.878 8.505 27.852 1.00 95.19 273 SER A N 1
ATOM 2172 C CA . SER A 1 273 ? -9.309 8.174 27.852 1.00 95.19 273 SER A CA 1
ATOM 2173 C C . SER A 1 273 ? -9.575 6.677 27.710 1.00 95.19 273 SER A C 1
ATOM 2175 O O . SER A 1 273 ? -8.828 5.981 27.021 1.00 95.19 273 SER A O 1
ATOM 2177 N N . GLY A 1 274 ? -10.662 6.191 28.311 1.00 94.06 274 GLY A N 1
ATOM 2178 C CA . GLY A 1 274 ? -11.069 4.785 28.221 1.00 94.06 274 GLY A CA 1
ATOM 2179 C C . GLY A 1 274 ? -12.553 4.545 28.507 1.00 94.06 274 GLY A C 1
ATOM 2180 O O . GLY A 1 274 ? -13.329 5.469 28.718 1.00 94.06 274 GLY A O 1
ATOM 2181 N N . LEU A 1 275 ? -12.978 3.277 28.514 1.00 93.00 275 LEU A N 1
ATOM 2182 C CA . LEU A 1 275 ? -14.380 2.909 28.792 1.00 93.00 275 LEU A CA 1
ATOM 2183 C C . LEU A 1 275 ? -14.727 2.854 30.287 1.00 93.00 275 LEU A C 1
ATOM 2185 O O . LEU A 1 275 ? -15.901 2.729 30.651 1.00 93.00 275 LEU A O 1
ATOM 2189 N N . VAL A 1 276 ? -13.734 2.905 31.171 1.00 92.88 276 VAL A N 1
ATOM 2190 C CA . VAL A 1 276 ? -13.959 2.774 32.611 1.00 92.88 276 VAL A CA 1
ATOM 2191 C C . VAL A 1 276 ? -14.418 4.111 33.182 1.00 92.88 276 VAL A C 1
ATOM 2193 O O . VAL A 1 276 ? -13.683 5.084 33.179 1.00 92.88 276 VAL A O 1
ATOM 2196 N N . GLY A 1 277 ? -15.629 4.149 33.744 1.00 84.12 277 GLY A N 1
ATOM 2197 C CA . GLY A 1 277 ? -16.113 5.335 34.463 1.00 84.12 277 GLY A CA 1
ATOM 2198 C C . GLY A 1 277 ? -16.788 6.406 33.597 1.00 84.12 277 GLY A C 1
ATOM 2199 O O . GLY A 1 277 ? -17.116 7.473 34.122 1.00 84.12 277 GLY A O 1
ATOM 2200 N N . VAL A 1 278 ? -17.089 6.111 32.326 1.00 88.62 278 VAL A N 1
ATOM 2201 C CA . VAL A 1 278 ? -17.798 7.021 31.408 1.00 88.62 278 VAL A CA 1
ATOM 2202 C C . VAL A 1 278 ? -19.127 7.500 32.011 1.00 88.62 278 VAL A C 1
ATOM 2204 O O . VAL A 1 278 ? -20.067 6.727 32.210 1.00 88.62 278 VAL A O 1
ATOM 2207 N N . LYS A 1 279 ? -19.234 8.809 32.273 1.00 83.31 279 LYS A N 1
ATOM 2208 C CA . LYS A 1 279 ? -20.383 9.412 32.981 1.00 83.31 279 LYS A CA 1
ATOM 2209 C C . LYS A 1 279 ? -21.600 9.664 32.087 1.00 83.31 279 LYS A C 1
ATOM 2211 O O . LYS A 1 279 ? -22.730 9.612 32.562 1.00 83.31 279 LYS A O 1
ATOM 2216 N N . ARG A 1 280 ? -21.380 9.958 30.802 1.00 88.50 280 ARG A N 1
ATOM 2217 C CA . ARG A 1 280 ? -22.411 10.418 29.846 1.00 88.50 280 ARG A CA 1
ATOM 2218 C C . ARG A 1 280 ? -22.608 9.449 28.682 1.00 88.50 280 ARG A C 1
ATOM 2220 O O . ARG A 1 280 ? -22.815 9.873 27.551 1.00 88.50 280 ARG A O 1
ATOM 2227 N N . ALA A 1 281 ? -22.552 8.150 28.974 1.00 88.62 281 ALA A N 1
ATOM 2228 C CA . ALA A 1 281 ? -22.629 7.078 27.979 1.00 88.62 281 ALA A CA 1
ATOM 2229 C C . ALA A 1 281 ? -23.883 7.143 27.084 1.00 88.62 281 ALA A C 1
ATOM 2231 O O . ALA A 1 281 ? -23.833 6.739 25.934 1.00 88.62 281 ALA A O 1
ATOM 2232 N N . SER A 1 282 ? -25.003 7.678 27.584 1.00 90.56 282 SER A N 1
ATOM 2233 C CA . SER A 1 282 ? -26.242 7.828 26.806 1.00 90.56 282 SER A CA 1
ATOM 2234 C C . SER A 1 282 ? -26.234 8.993 25.810 1.00 90.56 282 SER A C 1
ATOM 2236 O O . SER A 1 282 ? -27.163 9.113 25.018 1.00 90.56 282 SER A O 1
ATOM 2238 N N . GLU A 1 283 ? -25.251 9.893 25.890 1.00 91.69 283 GLU A N 1
ATOM 2239 C CA . GLU A 1 283 ? -25.145 11.082 25.032 1.00 91.69 283 GLU A CA 1
ATOM 2240 C C . GLU A 1 283 ? -24.083 10.942 23.932 1.00 91.69 283 GLU A C 1
ATOM 2242 O O . GLU A 1 283 ? -23.927 11.845 23.112 1.00 91.69 283 GLU A O 1
ATOM 2247 N N . CYS A 1 284 ? -23.342 9.836 23.915 1.00 91.19 284 CYS A N 1
ATOM 2248 C CA . CYS A 1 284 ? -22.319 9.544 22.921 1.00 91.19 284 CYS A CA 1
ATOM 2249 C C . CYS A 1 284 ? -22.576 8.194 22.249 1.00 91.19 284 CYS A C 1
ATOM 2251 O O . CYS A 1 284 ? -23.289 7.338 22.771 1.00 91.19 284 CYS A O 1
ATOM 2253 N N . VAL A 1 285 ? -21.978 8.004 21.076 1.00 94.19 285 VAL A N 1
ATOM 2254 C CA . VAL A 1 285 ? -21.902 6.689 20.439 1.00 94.19 285 VAL A CA 1
ATOM 2255 C C . VAL A 1 285 ? -20.669 5.994 21.000 1.00 94.19 285 VAL A C 1
ATOM 2257 O O . VAL A 1 285 ? -19.550 6.365 20.654 1.00 94.19 285 VAL A O 1
ATOM 2260 N N . LEU A 1 286 ? -20.865 5.023 21.893 1.00 95.69 286 LEU A N 1
ATOM 2261 C CA . LEU A 1 286 ? -19.777 4.197 22.414 1.00 95.69 286 LEU A CA 1
ATOM 2262 C C . LEU A 1 286 ? -19.553 3.015 21.481 1.00 95.69 286 LEU A C 1
ATOM 2264 O O . LEU A 1 286 ? -20.360 2.087 21.438 1.00 95.69 286 LEU A O 1
ATOM 2268 N N . LEU A 1 287 ? -18.452 3.057 20.745 1.00 96.50 287 LEU A N 1
ATOM 2269 C CA . LEU A 1 287 ? -18.054 1.994 19.843 1.00 96.50 287 LEU A CA 1
ATOM 2270 C C . LEU A 1 287 ? -16.838 1.275 20.415 1.00 96.50 287 LEU A C 1
ATOM 2272 O O . LEU A 1 287 ? -15.885 1.898 20.876 1.00 96.50 287 LEU A O 1
ATOM 2276 N N . CYS A 1 288 ? -16.874 -0.045 20.387 1.00 95.69 288 CYS A N 1
ATOM 2277 C CA . CYS A 1 288 ? -15.776 -0.904 20.768 1.00 95.69 288 CYS A CA 1
ATOM 2278 C C . CYS A 1 288 ? -15.447 -1.769 19.555 1.00 95.69 288 CYS A C 1
ATOM 2280 O O . CYS A 1 288 ? -16.291 -2.531 19.088 1.00 95.69 288 CYS A O 1
ATOM 2282 N N . ASP A 1 289 ? -14.249 -1.608 19.005 1.00 96.25 289 ASP A N 1
ATOM 2283 C CA . ASP A 1 289 ? -13.793 -2.473 17.935 1.00 96.25 289 ASP A CA 1
ATOM 2284 C C . ASP A 1 289 ? -13.748 -3.922 18.434 1.00 96.25 289 ASP A C 1
ATOM 2286 O O . ASP A 1 289 ? -13.403 -4.190 19.592 1.00 96.25 289 ASP A O 1
ATOM 2290 N N . ASN A 1 290 ? -14.070 -4.871 17.559 1.00 93.88 290 ASN A N 1
ATOM 2291 C CA . ASN A 1 290 ? -14.051 -6.292 17.897 1.00 93.88 290 ASN A CA 1
ATOM 2292 C C . ASN A 1 290 ? -12.693 -6.752 18.467 1.00 93.88 290 ASN A C 1
ATOM 2294 O O . ASN A 1 290 ? -12.666 -7.671 19.289 1.00 93.88 290 ASN A O 1
ATOM 2298 N N . SER A 1 291 ? -11.582 -6.087 18.125 1.00 94.94 291 SER A N 1
ATOM 2299 C CA . SER A 1 291 ? -10.253 -6.341 18.704 1.00 94.94 291 SER A CA 1
ATOM 2300 C C . SER A 1 291 ? -10.186 -6.211 20.216 1.00 94.94 291 SER A C 1
ATOM 2302 O O . SER A 1 291 ? -9.420 -6.929 20.848 1.00 94.94 291 SER A O 1
ATOM 2304 N N . VAL A 1 292 ? -10.996 -5.359 20.840 1.00 94.69 292 VAL A N 1
ATOM 2305 C CA . VAL A 1 292 ? -10.956 -5.188 22.300 1.00 94.69 292 VAL A CA 1
ATOM 2306 C C . VAL A 1 292 ? -11.405 -6.465 23.016 1.00 94.69 292 VAL A C 1
ATOM 2308 O O . VAL A 1 292 ? -10.962 -6.749 24.126 1.00 94.69 292 VAL A O 1
ATOM 2311 N N . THR A 1 293 ? -12.225 -7.297 22.366 1.00 91.19 293 THR A N 1
ATOM 2312 C CA . THR A 1 293 ? -12.638 -8.601 22.912 1.00 91.19 293 THR A CA 1
ATOM 2313 C C . THR A 1 293 ? -11.504 -9.629 22.953 1.00 91.19 293 THR A C 1
ATOM 2315 O O . THR A 1 293 ? -11.631 -10.648 23.630 1.00 91.19 293 THR A O 1
ATOM 2318 N N . THR A 1 294 ? -10.377 -9.369 22.278 1.00 92.50 294 THR A N 1
ATOM 2319 C CA . THR A 1 294 ? -9.174 -10.213 22.347 1.00 92.50 294 THR A CA 1
ATOM 2320 C C . THR A 1 294 ? -8.290 -9.868 23.545 1.00 92.50 294 THR A C 1
ATOM 2322 O O . THR A 1 294 ? -7.307 -10.558 23.791 1.00 92.50 294 THR A O 1
ATOM 2325 N N . VAL A 1 295 ? -8.615 -8.809 24.294 1.00 92.56 295 VAL A N 1
ATOM 2326 C CA . VAL A 1 295 ? -7.800 -8.305 25.403 1.00 92.56 295 VAL A CA 1
ATOM 2327 C C . VAL A 1 295 ? -8.359 -8.810 26.733 1.00 92.56 295 VAL A C 1
ATOM 2329 O O . VAL A 1 295 ? -9.373 -8.325 27.232 1.00 92.56 295 VAL A O 1
ATOM 2332 N N . GLY A 1 296 ? -7.691 -9.811 27.312 1.00 89.31 296 GLY A N 1
ATOM 2333 C CA . GLY A 1 296 ? -8.099 -10.412 28.586 1.00 89.31 296 GLY A CA 1
ATOM 2334 C C . GLY A 1 296 ? -7.653 -9.627 29.817 1.00 89.31 296 GLY A C 1
ATOM 2335 O O . GLY A 1 296 ? -8.434 -9.464 30.751 1.00 89.31 296 GLY A O 1
ATOM 2336 N N . CYS A 1 297 ? -6.414 -9.134 29.798 1.00 92.75 297 CYS A N 1
ATOM 2337 C CA . CYS A 1 297 ? -5.757 -8.427 30.897 1.00 92.75 297 CYS A CA 1
ATOM 2338 C C . CYS A 1 297 ? -4.942 -7.263 30.321 1.00 92.75 297 CYS A C 1
ATOM 2340 O O . CYS A 1 297 ? -3.734 -7.377 30.127 1.00 92.75 297 CYS A O 1
ATOM 2342 N N . GLY A 1 298 ? -5.633 -6.182 29.967 1.00 95.44 298 GLY A N 1
ATOM 2343 C CA . GLY A 1 298 ? -5.050 -5.078 29.214 1.00 95.44 298 GLY A CA 1
ATOM 2344 C C . GLY A 1 298 ? -4.744 -3.826 30.020 1.00 95.44 298 GLY A C 1
ATOM 2345 O O . GLY A 1 298 ? -4.876 -3.792 31.246 1.00 95.44 298 GLY A O 1
ATOM 2346 N N . VAL A 1 299 ? -4.392 -2.770 29.291 1.00 97.44 299 VAL A N 1
ATOM 2347 C CA . VAL A 1 299 ? -4.216 -1.412 29.818 1.00 97.44 299 VAL A CA 1
ATOM 2348 C C . VAL A 1 299 ? -5.100 -0.445 29.035 1.00 97.44 299 VAL A C 1
ATOM 2350 O O . VAL A 1 299 ? -5.140 -0.509 27.811 1.00 97.44 299 VAL A O 1
ATOM 2353 N N . THR A 1 300 ? -5.811 0.447 29.720 1.00 97.56 300 THR A N 1
ATOM 2354 C CA . THR A 1 300 ? -6.681 1.467 29.104 1.00 97.56 300 THR A CA 1
ATOM 2355 C C . THR A 1 300 ? -6.530 2.799 29.830 1.00 97.56 300 THR A C 1
ATOM 2357 O O . THR A 1 300 ? -6.107 2.830 30.983 1.00 97.56 300 THR A O 1
ATOM 2360 N N . GLY A 1 301 ? -6.898 3.908 29.192 1.00 96.62 301 GLY A N 1
ATOM 2361 C CA . GLY A 1 301 ? -6.931 5.213 29.853 1.00 96.62 301 GLY A CA 1
ATOM 2362 C C . GLY A 1 301 ? -7.899 5.269 31.045 1.00 96.62 301 GLY A C 1
ATOM 2363 O O . GLY A 1 301 ? -8.932 4.591 31.036 1.00 96.62 301 GLY A O 1
ATOM 2364 N N . ALA A 1 302 ? -7.561 6.069 32.064 1.00 96.06 302 ALA A N 1
ATOM 2365 C CA . ALA A 1 302 ? -8.349 6.235 33.290 1.00 96.06 302 ALA A CA 1
ATOM 2366 C C . ALA A 1 302 ? -9.267 7.479 33.313 1.00 96.06 302 ALA A C 1
ATOM 2368 O O . ALA A 1 302 ? -9.811 7.822 34.361 1.00 96.06 302 ALA A O 1
ATOM 2369 N N . ASP A 1 303 ? -9.412 8.183 32.185 1.00 94.00 303 ASP A N 1
ATOM 2370 C CA . ASP A 1 303 ? -10.084 9.490 32.072 1.00 94.00 303 ASP A CA 1
ATOM 2371 C C . ASP A 1 303 ? -9.525 10.537 33.064 1.00 94.00 303 ASP A C 1
ATOM 2373 O O . ASP A 1 303 ? -10.215 11.450 33.526 1.00 94.00 303 ASP A O 1
ATOM 2377 N N . LYS A 1 304 ? -8.236 10.406 33.397 1.00 94.62 304 LYS A N 1
ATOM 2378 C CA . LYS A 1 304 ? -7.491 11.262 34.323 1.00 94.62 304 LYS A CA 1
ATOM 2379 C C . LYS A 1 304 ? -6.088 11.462 33.765 1.00 94.62 304 LYS A C 1
ATOM 2381 O O . LYS A 1 304 ? -5.409 10.495 33.435 1.00 94.62 304 LYS A O 1
ATOM 2386 N N . GLN A 1 305 ? -5.675 12.722 33.638 1.00 94.81 305 GLN A N 1
ATOM 2387 C CA . GLN A 1 305 ? -4.357 13.067 33.108 1.00 94.81 305 GLN A CA 1
ATOM 2388 C C . GLN A 1 305 ? -3.264 12.348 33.896 1.00 94.81 305 GLN A C 1
ATOM 2390 O O . GLN A 1 305 ? -3.284 12.413 35.121 1.00 94.81 305 GLN A O 1
ATOM 2395 N N . ASP A 1 306 ? -2.333 11.715 33.180 1.00 96.81 306 ASP A N 1
ATOM 2396 C CA . ASP A 1 306 ? -1.211 10.950 33.727 1.00 96.81 306 ASP A CA 1
ATOM 2397 C C . ASP A 1 306 ? -1.607 9.654 34.447 1.00 96.81 306 ASP A C 1
ATOM 2399 O O . ASP A 1 306 ? -0.794 9.092 35.171 1.00 96.81 306 ASP A O 1
ATOM 2403 N N . TYR A 1 307 ? -2.814 9.117 34.236 1.00 97.56 307 TYR A N 1
ATOM 2404 C CA . TYR A 1 307 ? -3.232 7.839 34.824 1.00 97.56 307 TYR A CA 1
ATOM 2405 C C . TYR A 1 307 ? -3.833 6.881 33.791 1.00 97.56 307 TYR A C 1
ATOM 2407 O O . TYR A 1 307 ? -4.594 7.268 32.901 1.00 97.56 307 TYR A O 1
ATOM 2415 N N . HIS A 1 308 ? -3.524 5.599 33.969 1.00 98.00 308 HIS A N 1
ATOM 2416 C CA . HIS A 1 308 ? -4.094 4.484 33.218 1.00 98.00 308 HIS A CA 1
ATOM 2417 C C . HIS A 1 308 ? -4.608 3.410 34.178 1.00 98.00 308 HIS A C 1
ATOM 2419 O O . HIS A 1 308 ? -4.175 3.319 35.324 1.00 98.00 308 HIS A O 1
ATOM 2425 N N . PHE A 1 309 ? -5.519 2.570 33.699 1.00 97.94 309 PHE A N 1
ATOM 2426 C CA . PHE A 1 309 ? -5.896 1.336 34.369 1.00 97.94 309 PHE A CA 1
ATOM 2427 C C . PHE A 1 309 ? -5.115 0.155 33.798 1.00 97.94 309 PHE A C 1
ATOM 2429 O O . PHE A 1 309 ? -5.089 -0.017 32.580 1.00 97.94 309 PHE A O 1
ATOM 2436 N N . ILE A 1 310 ? -4.560 -0.690 34.665 1.00 96.88 310 ILE A N 1
ATOM 2437 C CA . ILE A 1 310 ? -3.996 -2.001 34.320 1.00 96.88 310 ILE A CA 1
ATOM 2438 C C . ILE A 1 310 ? -4.937 -3.129 34.752 1.00 96.88 310 ILE A C 1
ATOM 2440 O O . ILE A 1 310 ? -5.848 -2.937 35.563 1.00 96.88 310 ILE A O 1
ATOM 2444 N N . ASN A 1 311 ? -4.704 -4.322 34.201 1.00 96.25 311 ASN A N 1
ATOM 2445 C CA . ASN A 1 311 ? -5.561 -5.501 34.356 1.00 96.25 311 ASN A CA 1
ATOM 2446 C C . ASN A 1 311 ? -6.990 -5.267 33.848 1.00 96.25 311 ASN A C 1
ATOM 2448 O O . ASN A 1 311 ? -7.942 -5.868 34.348 1.00 96.25 311 ASN A O 1
ATOM 2452 N N . PHE A 1 312 ? -7.146 -4.376 32.870 1.00 96.56 312 PHE A N 1
ATOM 2453 C CA . PHE A 1 312 ? -8.431 -4.020 32.292 1.00 96.56 312 PHE A CA 1
ATOM 2454 C C . PHE A 1 312 ? -9.046 -5.200 31.543 1.00 96.56 312 PHE A C 1
ATOM 2456 O O . PHE A 1 312 ? -8.388 -5.864 30.740 1.00 96.56 312 PHE A O 1
ATOM 2463 N N . ASN A 1 313 ? -10.337 -5.414 31.776 1.00 95.56 313 ASN A N 1
ATOM 2464 C CA . ASN A 1 313 ? -11.154 -6.350 31.033 1.00 95.56 313 ASN A CA 1
ATOM 2465 C C . ASN A 1 313 ? -12.495 -5.704 30.675 1.00 95.56 313 ASN A C 1
ATOM 2467 O O . ASN A 1 313 ? -13.277 -5.333 31.555 1.00 95.56 313 ASN A O 1
ATOM 2471 N N . VAL A 1 314 ? -12.792 -5.618 29.376 1.00 94.56 314 VAL A N 1
ATOM 2472 C CA . VAL A 1 314 ? -13.980 -4.900 28.893 1.00 94.56 314 VAL A CA 1
ATOM 2473 C C . VAL A 1 314 ? -15.282 -5.481 29.453 1.00 94.56 314 VAL A C 1
ATOM 2475 O O . VAL A 1 314 ? -16.126 -4.720 29.919 1.00 94.56 314 VAL A O 1
ATOM 2478 N N . GLU A 1 315 ? -15.442 -6.807 29.507 1.00 92.69 315 GLU A N 1
ATOM 2479 C CA . GLU A 1 315 ? -16.667 -7.444 30.019 1.00 92.69 315 GLU A CA 1
ATOM 2480 C C . GLU A 1 315 ? -16.856 -7.221 31.530 1.00 92.69 315 GLU A C 1
ATOM 2482 O O . GLU A 1 315 ? -17.983 -7.032 32.001 1.00 92.69 315 GLU A O 1
ATOM 2487 N N . ARG A 1 316 ? -15.769 -7.247 32.313 1.00 94.12 316 ARG A N 1
ATOM 2488 C CA . ARG A 1 316 ? -15.806 -7.073 33.773 1.00 94.12 316 ARG A CA 1
ATOM 2489 C C . ARG A 1 316 ? -16.007 -5.615 34.174 1.00 94.12 316 ARG A C 1
ATOM 2491 O O . ARG A 1 316 ? -16.867 -5.335 35.013 1.00 94.12 316 ARG A O 1
ATOM 2498 N N . ASP A 1 317 ? -15.231 -4.711 33.584 1.00 95.81 317 ASP A N 1
ATOM 2499 C CA . ASP A 1 317 ? -15.043 -3.349 34.093 1.00 95.81 317 ASP A CA 1
ATOM 2500 C C . ASP A 1 317 ? -16.036 -2.342 33.499 1.00 95.81 317 ASP A C 1
ATOM 2502 O O . ASP A 1 317 ? -16.271 -1.281 34.078 1.00 95.81 317 ASP A O 1
ATOM 2506 N N . THR A 1 318 ? -16.711 -2.695 32.399 1.00 94.69 318 THR A N 1
ATOM 2507 C CA . THR A 1 318 ? -17.689 -1.816 31.731 1.00 94.69 318 THR A CA 1
ATOM 2508 C C . THR A 1 318 ? -19.151 -2.212 31.965 1.00 94.69 318 THR A C 1
ATOM 2510 O O . THR A 1 318 ? -20.060 -1.611 31.392 1.00 94.69 318 THR A O 1
ATOM 2513 N N . LYS A 1 319 ? -19.434 -3.161 32.875 1.00 93.12 319 LYS A N 1
ATOM 2514 C CA . LYS A 1 319 ? -20.794 -3.694 33.137 1.00 93.12 319 LYS A CA 1
ATOM 2515 C C . LYS A 1 319 ? -21.884 -2.629 33.298 1.00 93.12 319 LYS A C 1
ATOM 2517 O O . LYS A 1 319 ? -23.010 -2.830 32.853 1.00 93.12 319 LYS A O 1
ATOM 2522 N N . LYS A 1 320 ? -21.566 -1.490 33.924 1.00 92.31 320 LYS A N 1
ATOM 2523 C CA . LYS A 1 320 ? -22.523 -0.390 34.162 1.00 92.31 320 LYS A CA 1
ATOM 2524 C C . LYS A 1 320 ? -22.983 0.302 32.874 1.00 92.31 320 LYS A C 1
ATOM 2526 O O . LYS A 1 320 ? -24.095 0.824 32.834 1.00 92.31 320 LYS A O 1
ATOM 2531 N N . ILE A 1 321 ? -22.139 0.306 31.845 1.00 93.56 321 ILE A N 1
ATOM 2532 C CA . ILE A 1 321 ? -22.383 0.966 30.558 1.00 93.56 321 ILE A CA 1
ATOM 2533 C C . ILE A 1 321 ? -22.532 -0.025 29.400 1.00 93.56 321 ILE A C 1
ATOM 2535 O O . ILE A 1 321 ? -22.779 0.409 28.283 1.00 93.56 321 ILE A O 1
ATOM 2539 N N . ALA A 1 322 ? -22.451 -1.335 29.656 1.00 93.00 322 ALA A N 1
ATOM 2540 C CA . ALA A 1 322 ? -22.472 -2.384 28.633 1.00 93.00 322 ALA A CA 1
ATOM 2541 C C . ALA A 1 322 ? -23.641 -2.261 27.638 1.00 93.00 322 ALA A C 1
ATOM 2543 O O . ALA A 1 322 ? -23.465 -2.500 26.453 1.00 93.00 322 ALA A O 1
ATOM 2544 N N . LYS A 1 323 ? -24.820 -1.808 28.091 1.00 94.38 323 LYS A N 1
ATOM 2545 C CA . LYS A 1 323 ? -25.995 -1.584 27.224 1.00 94.38 323 LYS A CA 1
ATOM 2546 C C . LYS A 1 323 ? -25.836 -0.458 26.189 1.00 94.38 323 LYS A C 1
ATOM 2548 O O . LYS A 1 323 ? -26.669 -0.351 25.299 1.00 94.38 323 LYS A O 1
ATOM 2553 N N . PHE A 1 324 ? -24.850 0.417 26.369 1.00 94.56 324 PHE A N 1
ATOM 2554 C CA . PHE A 1 324 ? -24.537 1.528 25.469 1.00 94.56 324 PHE A CA 1
ATOM 2555 C C . PHE A 1 324 ? -23.343 1.221 24.562 1.00 94.56 324 PHE A C 1
ATOM 2557 O O . PHE A 1 324 ? -23.113 1.965 23.616 1.00 94.56 324 PHE A O 1
ATOM 2564 N N . ILE A 1 325 ? -22.575 0.166 24.856 1.00 95.06 325 ILE A N 1
ATOM 2565 C CA . ILE A 1 325 ? -21.423 -0.228 24.048 1.00 95.06 325 ILE A CA 1
ATOM 2566 C C . ILE A 1 325 ? -21.926 -1.001 22.838 1.00 95.06 325 ILE A C 1
ATOM 2568 O O . ILE A 1 325 ? -22.629 -2.005 22.965 1.00 95.06 325 ILE A O 1
ATOM 2572 N N . HIS A 1 326 ? -21.512 -0.550 21.666 1.00 94.94 326 HIS A N 1
ATOM 2573 C CA . HIS A 1 326 ? -21.717 -1.261 20.424 1.00 94.94 326 HIS A CA 1
ATOM 2574 C C . HIS A 1 326 ? -20.407 -1.887 19.961 1.00 94.94 326 HIS A C 1
ATOM 2576 O O . HIS A 1 326 ? -19.370 -1.231 20.001 1.00 94.94 326 HIS A O 1
ATOM 2582 N N . TYR A 1 327 ? -20.463 -3.137 19.510 1.00 93.50 327 TYR A N 1
ATOM 2583 C CA . TYR A 1 327 ? -19.310 -3.841 18.955 1.00 93.50 327 TYR A CA 1
ATOM 2584 C C . TYR A 1 327 ? -19.383 -3.854 17.429 1.00 93.50 327 TYR A C 1
ATOM 2586 O O . TYR A 1 327 ? -20.429 -4.191 16.869 1.00 93.50 327 TYR A O 1
ATOM 2594 N N . ALA A 1 328 ? -18.293 -3.479 16.764 1.00 91.56 328 ALA A N 1
ATOM 2595 C CA . ALA A 1 328 ? -18.183 -3.477 15.306 1.00 91.56 328 ALA A CA 1
ATOM 2596 C C . ALA A 1 328 ? -16.727 -3.680 14.871 1.00 91.56 328 ALA A C 1
ATOM 2598 O O . ALA A 1 328 ? -15.819 -3.441 15.654 1.00 91.56 328 ALA A O 1
ATOM 2599 N N . ASP A 1 329 ? -16.492 -4.098 13.627 1.00 90.19 329 ASP A N 1
ATOM 2600 C CA . ASP A 1 329 ? -15.160 -3.990 13.019 1.00 90.19 329 ASP A CA 1
ATOM 2601 C C . ASP A 1 329 ? -15.035 -2.598 12.395 1.00 90.19 329 ASP A C 1
ATOM 2603 O O . ASP A 1 329 ? -15.695 -2.287 11.402 1.00 90.19 329 ASP A O 1
ATOM 2607 N N . VAL A 1 330 ? -14.196 -1.766 13.002 1.00 91.31 330 VAL A N 1
ATOM 2608 C CA . VAL A 1 330 ? -13.796 -0.456 12.479 1.00 91.31 330 VAL A CA 1
ATOM 2609 C C . VAL A 1 330 ? -12.281 -0.324 12.396 1.00 91.31 330 VAL A C 1
ATOM 2611 O O . VAL A 1 330 ? -11.774 0.784 12.262 1.00 91.31 330 VAL A O 1
ATOM 2614 N N . ALA A 1 331 ? -11.553 -1.435 12.473 1.00 91.56 331 ALA A N 1
ATOM 2615 C CA . ALA A 1 331 ? -10.103 -1.431 12.513 1.00 91.56 331 ALA A CA 1
ATOM 2616 C C . ALA A 1 331 ? -9.468 -1.428 11.117 1.00 91.56 331 ALA A C 1
ATOM 2618 O O . ALA A 1 331 ? -9.924 -2.108 10.191 1.00 91.56 331 ALA A O 1
ATOM 2619 N N . GLU A 1 332 ? -8.350 -0.723 11.009 1.00 90.25 332 GLU A N 1
ATOM 2620 C CA . GLU A 1 332 ? -7.301 -0.911 10.015 1.00 90.25 332 GLU A CA 1
ATOM 2621 C C . GLU A 1 332 ? -6.074 -1.516 10.689 1.00 90.25 332 GLU A C 1
ATOM 2623 O O . GLU A 1 332 ? -5.764 -1.213 11.844 1.00 90.25 332 GLU A O 1
ATOM 2628 N N . ASN A 1 333 ? -5.361 -2.357 9.947 1.00 90.00 333 ASN A N 1
ATOM 2629 C CA . ASN A 1 333 ? -4.136 -2.999 10.403 1.00 90.00 333 ASN A CA 1
ATOM 2630 C C . ASN A 1 333 ? -3.008 -2.648 9.423 1.00 90.00 333 ASN A C 1
ATOM 2632 O O . ASN A 1 333 ? -2.693 -3.448 8.531 1.00 90.00 333 ASN A O 1
ATOM 2636 N N . PRO A 1 334 ? -2.456 -1.425 9.513 1.00 88.88 334 PRO A N 1
ATOM 2637 C CA . PRO A 1 334 ? -1.426 -0.977 8.596 1.00 88.88 334 PRO A CA 1
ATOM 2638 C C . PRO A 1 334 ? -0.105 -1.699 8.876 1.00 88.88 334 PRO A C 1
ATOM 2640 O O . PRO A 1 334 ? 0.453 -1.624 9.967 1.00 88.88 334 PRO A O 1
ATOM 2643 N N . GLU A 1 335 ? 0.455 -2.339 7.857 1.00 87.19 335 GLU A N 1
ATOM 2644 C CA . GLU A 1 335 ? 1.801 -2.896 7.883 1.00 87.19 335 GLU A CA 1
ATOM 2645 C C . GLU A 1 335 ? 2.696 -2.163 6.892 1.00 87.19 335 GLU A C 1
ATOM 2647 O O . GLU A 1 335 ? 2.325 -1.918 5.742 1.00 87.19 335 GLU A O 1
ATOM 2652 N N . LYS A 1 336 ? 3.918 -1.859 7.329 1.00 90.12 336 LYS A N 1
ATOM 2653 C CA . LYS A 1 336 ? 4.969 -1.372 6.444 1.00 90.12 336 LYS A CA 1
ATOM 2654 C C . LYS A 1 336 ? 5.664 -2.533 5.747 1.00 90.12 336 LYS A C 1
ATOM 2656 O O . LYS A 1 336 ? 6.184 -3.436 6.395 1.00 90.12 336 LYS A O 1
ATOM 2661 N N . VAL A 1 337 ? 5.738 -2.450 4.427 1.00 90.62 337 VAL A N 1
ATOM 2662 C CA . VAL A 1 337 ? 6.445 -3.394 3.564 1.00 90.62 337 VAL A CA 1
ATOM 2663 C C . VAL A 1 337 ? 7.432 -2.649 2.674 1.00 90.62 337 VAL A C 1
ATOM 2665 O O . VAL A 1 337 ? 7.170 -1.536 2.217 1.00 90.62 337 VAL A O 1
ATOM 2668 N N . GLU A 1 338 ? 8.585 -3.262 2.433 1.00 91.00 338 GLU A N 1
ATOM 2669 C CA . GLU A 1 338 ? 9.608 -2.709 1.547 1.00 91.00 338 GLU A CA 1
ATOM 2670 C C . GLU A 1 338 ? 9.280 -3.031 0.083 1.00 91.00 338 GLU A C 1
ATOM 2672 O O . GLU A 1 338 ? 8.998 -4.179 -0.273 1.00 91.00 338 GLU A O 1
ATOM 2677 N N . GLY A 1 339 ? 9.339 -2.008 -0.764 1.00 89.12 339 GLY A N 1
ATOM 2678 C CA . GLY A 1 339 ? 9.083 -2.089 -2.191 1.00 89.12 339 GLY A CA 1
ATOM 2679 C C . GLY A 1 339 ? 7.922 -1.211 -2.651 1.00 89.12 339 GLY A C 1
ATOM 2680 O O . GLY A 1 339 ? 7.181 -0.614 -1.867 1.00 89.12 339 GLY A O 1
ATOM 2681 N N . SER A 1 340 ? 7.752 -1.133 -3.968 1.00 88.19 340 SER A N 1
ATOM 2682 C CA . SER A 1 340 ? 6.679 -0.364 -4.601 1.00 88.19 340 SER A CA 1
ATOM 2683 C C . SER A 1 340 ? 5.562 -1.291 -5.066 1.00 88.19 340 SER A C 1
ATOM 2685 O O . SER A 1 340 ? 5.825 -2.288 -5.732 1.00 88.19 340 SER A O 1
ATOM 2687 N N . ILE A 1 341 ? 4.307 -0.959 -4.751 1.00 90.25 341 ILE A N 1
ATOM 2688 C CA . ILE A 1 341 ? 3.150 -1.683 -5.298 1.00 90.25 341 ILE A CA 1
ATOM 2689 C C . ILE A 1 341 ? 3.109 -1.492 -6.814 1.00 90.25 341 ILE A C 1
ATOM 2691 O O . ILE A 1 341 ? 3.104 -0.363 -7.301 1.00 90.25 341 ILE A O 1
ATOM 2695 N N . VAL A 1 342 ? 3.035 -2.607 -7.531 1.00 91.56 342 VAL A N 1
ATOM 2696 C CA . VAL A 1 342 ? 2.902 -2.687 -8.988 1.00 91.56 342 VAL A CA 1
ATOM 2697 C C . VAL A 1 342 ? 1.473 -3.053 -9.385 1.00 91.56 342 VAL A C 1
ATOM 2699 O O . VAL A 1 342 ? 0.961 -2.558 -10.388 1.00 91.56 342 VAL A O 1
ATOM 2702 N N . ALA A 1 343 ? 0.808 -3.896 -8.597 1.00 92.38 343 ALA A N 1
ATOM 2703 C CA . ALA A 1 343 ? -0.594 -4.226 -8.807 1.00 92.38 343 ALA A CA 1
ATOM 2704 C C . ALA A 1 343 ? -1.306 -4.573 -7.498 1.00 92.38 343 ALA A C 1
ATOM 2706 O O . ALA A 1 343 ? -0.679 -4.989 -6.525 1.00 92.38 343 ALA A O 1
ATOM 2707 N N . GLU A 1 344 ? -2.624 -4.432 -7.499 1.00 92.31 344 GLU A N 1
ATOM 2708 C CA . GLU A 1 344 ? -3.509 -4.703 -6.370 1.00 92.31 344 GLU A CA 1
ATOM 2709 C C . GLU A 1 344 ? -4.694 -5.536 -6.847 1.00 92.31 344 GLU A C 1
ATOM 2711 O O . GLU A 1 344 ? -5.310 -5.231 -7.869 1.00 92.31 344 GLU A O 1
ATOM 2716 N N . ILE A 1 345 ? -5.009 -6.588 -6.103 1.00 91.06 345 ILE A N 1
ATOM 2717 C CA . ILE A 1 345 ? -6.127 -7.490 -6.338 1.00 91.06 345 ILE A CA 1
ATOM 2718 C C . ILE A 1 345 ? -7.023 -7.375 -5.111 1.00 91.06 345 ILE A C 1
ATOM 2720 O O . ILE A 1 345 ? -6.593 -7.671 -3.999 1.00 91.06 345 ILE A O 1
ATOM 2724 N N . SER A 1 346 ? -8.254 -6.915 -5.303 1.00 85.94 346 SER A N 1
ATOM 2725 C CA . SER A 1 346 ? -9.217 -6.666 -4.231 1.00 85.94 346 SER A CA 1
ATOM 2726 C C . SER A 1 346 ? -10.509 -7.446 -4.454 1.00 85.94 346 SER A C 1
ATOM 2728 O O . SER A 1 346 ? -11.089 -7.407 -5.534 1.00 85.94 346 SER A O 1
ATOM 2730 N N . ASP A 1 347 ? -10.957 -8.127 -3.411 1.00 80.38 347 ASP A N 1
ATOM 2731 C CA . ASP A 1 347 ? -12.292 -8.669 -3.195 1.00 80.38 347 ASP A CA 1
ATOM 2732 C C . ASP A 1 347 ? -13.189 -7.515 -2.722 1.00 80.38 347 ASP A C 1
ATOM 2734 O O . ASP A 1 347 ? -13.047 -7.010 -1.605 1.00 80.38 347 ASP A O 1
ATOM 2738 N N . CYS A 1 348 ? -14.066 -7.033 -3.601 1.00 71.88 348 CYS A N 1
ATOM 2739 C CA . CYS A 1 348 ? -14.913 -5.869 -3.361 1.00 71.88 348 CYS A CA 1
ATOM 2740 C C . CYS A 1 348 ? -16.128 -6.250 -2.504 1.00 71.88 348 CYS A C 1
ATOM 2742 O O . CYS A 1 348 ? -17.260 -6.258 -2.982 1.00 71.88 348 CYS A O 1
ATOM 2744 N N . ARG A 1 349 ? -15.890 -6.564 -1.227 1.00 59.75 349 ARG A N 1
ATOM 2745 C CA . ARG A 1 349 ? -16.927 -7.018 -0.284 1.00 59.75 349 ARG A CA 1
ATOM 2746 C C . ARG A 1 349 ? -17.965 -5.948 0.056 1.00 59.75 349 ARG A C 1
ATOM 2748 O O . ARG A 1 349 ? -19.111 -6.298 0.313 1.00 59.75 349 ARG A O 1
ATOM 2755 N N . ASP A 1 350 ? -17.583 -4.672 0.019 1.00 42.94 350 ASP A N 1
ATOM 2756 C CA . ASP A 1 350 ? -18.469 -3.543 0.351 1.00 42.94 350 ASP A CA 1
ATOM 2757 C C . ASP A 1 350 ? -19.343 -3.105 -0.832 1.00 42.94 350 ASP A C 1
ATOM 2759 O O . ASP A 1 350 ? -20.381 -2.466 -0.660 1.00 42.94 350 ASP A O 1
ATOM 2763 N N . PHE A 1 351 ? -18.973 -3.523 -2.046 1.00 41.09 351 PHE A N 1
ATOM 2764 C CA . PHE A 1 351 ? -19.851 -3.493 -3.208 1.00 41.09 351 PHE A CA 1
ATOM 2765 C C . PHE A 1 351 ? -20.642 -4.798 -3.249 1.00 41.09 351 PHE A C 1
ATOM 2767 O O . PHE A 1 351 ? -20.412 -5.654 -4.098 1.00 41.09 351 PHE A O 1
ATOM 2774 N N . TYR A 1 352 ? -21.609 -4.955 -2.348 1.00 39.44 352 TYR A N 1
ATOM 2775 C CA . TYR A 1 352 ? -22.721 -5.850 -2.641 1.00 39.44 352 TYR A CA 1
ATOM 2776 C C . TYR A 1 352 ? -23.585 -5.165 -3.703 1.00 39.44 352 TYR A C 1
ATOM 2778 O O . TYR A 1 352 ? -24.299 -4.212 -3.381 1.00 39.44 352 TYR A O 1
ATOM 2786 N N . PRO A 1 353 ? -23.642 -5.638 -4.958 1.00 36.91 353 PRO A N 1
ATOM 2787 C CA . PRO A 1 353 ? -24.905 -5.553 -5.645 1.00 36.91 353 PRO A CA 1
ATOM 2788 C C . PRO A 1 353 ? -25.857 -6.473 -4.878 1.00 36.91 353 PRO A C 1
ATOM 2790 O O . PRO A 1 353 ? -25.968 -7.658 -5.176 1.00 36.91 353 PRO A O 1
ATOM 2793 N N . ASP A 1 354 ? -26.623 -5.923 -3.939 1.00 41.06 354 ASP A N 1
ATOM 2794 C CA . ASP A 1 354 ? -27.865 -6.540 -3.442 1.00 41.06 354 ASP A CA 1
ATOM 2795 C C . ASP A 1 354 ? -28.940 -6.631 -4.552 1.00 41.06 354 ASP A C 1
ATOM 2797 O O . ASP A 1 354 ? -30.146 -6.635 -4.324 1.00 41.06 354 ASP A O 1
ATOM 2801 N N . MET A 1 355 ? -28.520 -6.682 -5.813 1.00 43.97 355 MET A N 1
ATOM 2802 C CA . MET A 1 355 ? -29.363 -6.516 -6.974 1.00 43.97 355 MET A CA 1
ATOM 2803 C C . MET A 1 355 ? -28.836 -7.367 -8.127 1.00 43.97 355 MET A C 1
ATOM 2805 O O . MET A 1 355 ? -28.270 -6.873 -9.080 1.00 43.97 355 MET A O 1
ATOM 2809 N N . ILE A 1 356 ? -29.121 -8.662 -8.120 1.00 37.28 356 ILE A N 1
ATOM 2810 C CA . ILE A 1 356 ? -29.531 -9.291 -9.380 1.00 37.28 356 ILE A CA 1
ATOM 2811 C C . ILE A 1 356 ? -30.947 -9.785 -9.131 1.00 37.28 356 ILE A C 1
ATOM 2813 O O . ILE A 1 356 ? -31.180 -10.875 -8.618 1.00 37.28 356 ILE A O 1
ATOM 2817 N N . GLY A 1 357 ? -31.896 -8.891 -9.398 1.00 33.31 357 GLY A N 1
ATOM 2818 C CA . GLY A 1 357 ? -33.321 -9.164 -9.325 1.00 33.31 357 GLY A CA 1
ATOM 2819 C C . GLY A 1 357 ? -33.804 -9.751 -10.642 1.00 33.31 357 GLY A C 1
ATOM 2820 O O . GLY A 1 357 ? -34.113 -9.019 -11.574 1.00 33.31 357 GLY A O 1
ATOM 2821 N N . LEU A 1 358 ? -33.909 -11.073 -10.698 1.00 33.00 358 LEU A N 1
ATOM 2822 C CA . LEU A 1 358 ? -35.037 -11.707 -11.366 1.00 33.00 358 LEU A CA 1
ATOM 2823 C C . LEU A 1 358 ? -35.767 -12.461 -10.274 1.00 33.00 358 LEU A C 1
ATOM 2825 O O . LEU A 1 358 ? -35.143 -13.263 -9.588 1.00 33.00 358 LEU A O 1
ATOM 2829 N N . ASP A 1 359 ? -37.029 -12.094 -10.084 1.00 44.47 359 ASP A N 1
ATOM 2830 C CA . ASP A 1 359 ? -38.006 -12.661 -9.161 1.00 44.47 359 ASP A CA 1
ATOM 2831 C C . ASP A 1 359 ? -37.490 -13.836 -8.315 1.00 44.47 359 ASP A C 1
ATOM 2833 O O . ASP A 1 359 ? -37.296 -14.955 -8.791 1.00 44.47 359 ASP A O 1
ATOM 2837 N N . SER A 1 360 ? -37.343 -13.550 -7.018 1.00 42.47 360 SER A N 1
ATOM 2838 C CA . SER A 1 360 ? -36.937 -14.415 -5.897 1.00 42.47 360 SER A CA 1
ATOM 2839 C C . SER A 1 360 ? -35.430 -14.667 -5.660 1.00 42.47 360 SER A C 1
ATOM 2841 O O . SER A 1 360 ? -34.877 -15.696 -6.033 1.00 42.47 360 SER A O 1
ATOM 2843 N N . LYS A 1 361 ? -34.878 -13.794 -4.795 1.00 41.38 361 LYS A N 1
ATOM 2844 C CA . LYS A 1 361 ? -33.656 -13.872 -3.954 1.00 41.38 361 LYS A CA 1
ATOM 2845 C C . LYS A 1 361 ? -32.344 -13.335 -4.571 1.00 41.38 361 LYS A C 1
ATOM 2847 O O . LYS A 1 361 ? -31.925 -13.824 -5.612 1.00 41.38 361 LYS A O 1
ATOM 2852 N N . PRO A 1 362 ? -31.653 -12.385 -3.900 1.00 44.03 362 PRO A N 1
ATOM 2853 C CA . PRO A 1 362 ? -30.342 -11.900 -4.333 1.00 44.03 362 PRO A CA 1
ATOM 2854 C C . PRO A 1 362 ? -29.298 -13.027 -4.288 1.00 44.03 362 PRO A C 1
ATOM 2856 O O . PRO A 1 362 ? -29.112 -13.679 -3.258 1.00 44.03 362 PRO A O 1
ATOM 2859 N N . THR A 1 363 ? -28.610 -13.266 -5.404 1.00 45.78 363 THR A N 1
ATOM 2860 C CA . THR A 1 363 ? -27.455 -14.173 -5.483 1.00 45.78 363 THR A CA 1
ATOM 2861 C C . THR A 1 363 ? -26.164 -13.404 -5.224 1.00 45.78 363 THR A C 1
ATOM 2863 O O . THR A 1 363 ? -25.801 -12.520 -5.999 1.00 45.78 363 THR A O 1
ATOM 2866 N N . LYS A 1 364 ? -25.451 -13.759 -4.149 1.00 55.03 364 LYS A N 1
ATOM 2867 C CA . LYS A 1 364 ? -24.136 -13.200 -3.810 1.00 55.03 364 LYS A CA 1
ATOM 2868 C C . LYS A 1 364 ? -23.086 -13.723 -4.795 1.00 55.03 364 LYS A C 1
ATOM 2870 O O . LYS A 1 364 ? -22.666 -14.868 -4.666 1.00 55.03 364 LYS A O 1
ATOM 2875 N N . THR A 1 365 ? -22.674 -12.900 -5.756 1.00 61.19 365 THR A N 1
ATOM 2876 C CA . THR A 1 365 ? -21.538 -13.209 -6.641 1.00 61.19 365 THR A CA 1
ATOM 2877 C C . THR A 1 365 ? -20.362 -12.314 -6.254 1.00 61.19 365 THR A C 1
ATOM 2879 O O . THR A 1 365 ? -20.552 -11.097 -6.213 1.00 61.19 365 THR A O 1
ATOM 2882 N N . PRO A 1 366 ? -19.177 -12.869 -5.945 1.00 68.50 366 PRO A N 1
ATOM 2883 C CA . PRO A 1 366 ? -17.991 -12.074 -5.650 1.00 68.50 366 PRO A CA 1
ATOM 2884 C C . PRO A 1 366 ? -17.606 -11.157 -6.818 1.00 68.50 366 PRO A C 1
ATOM 2886 O O . PRO A 1 366 ? -17.511 -11.606 -7.964 1.00 68.50 366 PRO A O 1
ATOM 2889 N N . LEU A 1 367 ? -17.365 -9.881 -6.514 1.00 72.69 367 LEU A N 1
ATOM 2890 C CA . LEU A 1 367 ? -16.814 -8.892 -7.436 1.00 72.69 367 LEU A CA 1
ATOM 2891 C C . LEU A 1 367 ? -15.343 -8.675 -7.093 1.00 72.69 367 LEU A C 1
ATOM 2893 O O . LEU A 1 367 ? -15.011 -8.358 -5.952 1.00 72.69 367 LEU A O 1
ATOM 2897 N N . TYR A 1 368 ? -14.475 -8.794 -8.089 1.00 76.81 368 TYR A N 1
ATOM 2898 C CA . TYR A 1 368 ? -13.053 -8.526 -7.940 1.00 76.81 368 TYR A CA 1
ATOM 2899 C C . TYR A 1 368 ? -12.643 -7.296 -8.736 1.00 76.81 368 TYR A C 1
ATOM 2901 O O . TYR A 1 368 ? -13.132 -7.054 -9.844 1.00 76.81 368 TYR A O 1
ATOM 2909 N N . LYS A 1 369 ? -11.692 -6.550 -8.177 1.00 79.69 369 LYS A N 1
ATOM 2910 C CA . LYS A 1 369 ? -11.002 -5.439 -8.824 1.00 79.69 369 LYS A CA 1
ATOM 2911 C C . LYS A 1 369 ? -9.515 -5.741 -8.903 1.00 79.69 369 LYS A C 1
ATOM 2913 O O . LYS A 1 369 ? -8.879 -6.001 -7.886 1.00 79.69 369 LYS A O 1
ATOM 2918 N N . VAL A 1 370 ? -8.953 -5.650 -10.101 1.00 84.06 370 VAL A N 1
ATOM 2919 C CA . VAL A 1 370 ? -7.508 -5.731 -10.331 1.00 84.06 370 VAL A CA 1
ATOM 2920 C C . VAL A 1 370 ? -7.042 -4.381 -10.839 1.00 84.06 370 VAL A C 1
ATOM 2922 O O . VAL A 1 370 ? -7.515 -3.913 -11.870 1.00 84.06 370 VAL A O 1
ATOM 2925 N N . THR A 1 371 ? -6.130 -3.750 -10.112 1.00 85.31 371 THR A N 1
ATOM 2926 C CA . THR A 1 371 ? -5.514 -2.475 -10.486 1.00 85.31 371 THR A CA 1
ATOM 2927 C C . THR A 1 371 ? -4.043 -2.720 -10.761 1.00 85.31 371 THR A C 1
ATOM 2929 O O . THR A 1 371 ? -3.308 -3.083 -9.852 1.00 85.31 371 THR A O 1
ATOM 2932 N N . ILE A 1 372 ? -3.598 -2.520 -11.996 1.00 84.19 372 ILE A N 1
ATOM 2933 C CA . ILE A 1 372 ? -2.188 -2.590 -12.381 1.00 84.19 372 ILE A CA 1
ATOM 2934 C C . ILE A 1 372 ? -1.694 -1.163 -12.586 1.00 84.19 372 ILE A C 1
ATOM 2936 O O . ILE A 1 372 ? -2.180 -0.447 -13.463 1.00 84.19 372 ILE A O 1
ATOM 2940 N N . ARG A 1 373 ? -0.705 -0.753 -11.795 1.00 85.00 373 ARG A N 1
ATOM 2941 C CA . ARG A 1 373 ? -0.073 0.562 -11.897 1.00 85.00 373 ARG A CA 1
ATOM 2942 C C . ARG A 1 373 ? 0.927 0.526 -13.041 1.00 85.00 373 ARG A C 1
ATOM 2944 O O . ARG A 1 373 ? 2.075 0.125 -12.868 1.00 85.00 373 ARG A O 1
ATOM 2951 N N . LEU A 1 374 ? 0.476 0.890 -14.239 1.00 80.94 374 LEU A N 1
ATOM 2952 C CA . LEU A 1 374 ? 1.221 0.639 -15.476 1.00 80.94 374 LEU A CA 1
ATOM 2953 C C . LEU A 1 374 ? 2.593 1.325 -15.490 1.00 80.94 374 LEU A C 1
ATOM 2955 O O . LEU A 1 374 ? 3.571 0.741 -15.946 1.00 80.94 374 LEU A O 1
ATOM 2959 N N . VAL A 1 375 ? 2.682 2.535 -14.935 1.00 78.75 375 VAL A N 1
ATOM 2960 C CA . VAL A 1 375 ? 3.946 3.278 -14.813 1.00 78.75 375 VAL A CA 1
ATOM 2961 C C . VAL A 1 375 ? 4.941 2.540 -13.910 1.00 78.75 375 VAL A C 1
ATOM 2963 O O . VAL A 1 375 ? 6.106 2.380 -14.276 1.00 78.75 375 VAL A O 1
ATOM 2966 N N . ASP A 1 376 ? 4.480 2.056 -12.754 1.00 84.38 376 ASP A N 1
ATOM 2967 C CA . ASP A 1 376 ? 5.306 1.291 -11.819 1.00 84.38 376 ASP A CA 1
ATOM 2968 C C . ASP A 1 376 ? 5.692 -0.069 -12.408 1.00 84.38 376 ASP A C 1
ATOM 2970 O O . ASP A 1 376 ? 6.848 -0.467 -12.315 1.00 84.38 376 ASP A O 1
ATOM 2974 N N . LEU A 1 377 ? 4.767 -0.746 -13.093 1.00 87.44 377 LEU A N 1
ATOM 2975 C CA . LEU A 1 377 ? 5.022 -2.016 -13.772 1.00 87.44 377 LEU A CA 1
ATOM 2976 C C . LEU A 1 377 ? 6.086 -1.880 -14.871 1.00 87.44 377 LEU A C 1
ATOM 2978 O O . LEU A 1 377 ? 6.998 -2.707 -14.961 1.00 87.44 377 LEU A O 1
ATOM 2982 N N . VAL A 1 378 ? 6.003 -0.831 -15.695 1.00 84.81 378 VAL A N 1
ATOM 2983 C CA . VAL A 1 378 ? 7.030 -0.526 -16.700 1.00 84.81 378 VAL A CA 1
ATOM 2984 C C . VAL A 1 378 ? 8.380 -0.355 -16.010 1.00 84.81 378 VAL A C 1
ATOM 2986 O O . VAL A 1 378 ? 9.336 -1.049 -16.347 1.00 84.81 378 VAL A O 1
ATOM 2989 N N . ALA A 1 379 ? 8.461 0.503 -14.995 1.00 83.44 379 ALA A N 1
ATOM 2990 C CA . ALA A 1 379 ? 9.715 0.776 -14.306 1.00 83.44 379 ALA A CA 1
ATOM 2991 C C . ALA A 1 379 ? 10.304 -0.441 -13.566 1.00 83.44 379 ALA A C 1
ATOM 2993 O O . ALA A 1 379 ? 11.527 -0.606 -13.533 1.00 83.44 379 ALA A O 1
ATOM 2994 N N . ALA A 1 380 ? 9.450 -1.294 -13.003 1.00 87.00 380 ALA A N 1
ATOM 2995 C CA . ALA A 1 380 ? 9.820 -2.497 -12.264 1.00 87.00 380 ALA A CA 1
ATOM 2996 C C . ALA A 1 380 ? 10.300 -3.648 -13.169 1.00 87.00 380 ALA A C 1
ATOM 2998 O O . ALA A 1 380 ? 11.020 -4.546 -12.728 1.00 87.00 380 ALA A O 1
ATOM 2999 N N . THR A 1 381 ? 9.918 -3.641 -14.450 1.00 87.31 381 THR A N 1
ATOM 3000 C CA . THR A 1 381 ? 10.351 -4.655 -15.432 1.00 87.31 381 THR A CA 1
ATOM 3001 C C . THR A 1 381 ? 11.612 -4.252 -16.207 1.00 87.31 381 THR A C 1
ATOM 3003 O O . THR A 1 381 ? 12.297 -5.115 -16.762 1.00 87.31 381 THR A O 1
ATOM 3006 N N . LEU A 1 382 ? 11.977 -2.965 -16.215 1.00 81.00 382 LEU A N 1
ATOM 3007 C CA . LEU A 1 382 ? 13.181 -2.469 -16.888 1.00 81.00 382 LEU A CA 1
ATOM 3008 C C . LEU A 1 382 ? 14.478 -2.953 -16.220 1.00 81.00 382 LEU A C 1
ATOM 3010 O O . LEU A 1 382 ? 14.687 -2.779 -15.021 1.00 81.00 382 LEU A O 1
ATOM 3014 N N . GLY A 1 383 ? 15.409 -3.476 -17.021 1.00 63.22 383 GLY A N 1
ATOM 3015 C CA . GLY A 1 383 ? 16.819 -3.676 -16.654 1.00 63.22 383 GLY A CA 1
ATOM 3016 C C . GLY A 1 383 ? 17.117 -4.839 -15.699 1.00 63.22 383 GLY A C 1
ATOM 3017 O O . GLY A 1 383 ? 18.245 -5.323 -15.699 1.00 63.22 383 GLY A O 1
ATOM 3018 N N . LEU A 1 384 ? 16.127 -5.313 -14.935 1.00 60.78 384 LEU A N 1
ATOM 3019 C CA . LEU A 1 384 ? 16.242 -6.461 -14.025 1.00 60.78 384 LEU A CA 1
ATOM 3020 C C . LEU A 1 384 ? 15.761 -7.771 -14.656 1.00 60.78 384 LEU A C 1
ATOM 3022 O O . LEU A 1 384 ? 16.337 -8.823 -14.402 1.00 60.78 384 LEU A O 1
ATOM 3026 N N . SER A 1 385 ? 14.712 -7.706 -15.475 1.00 61.81 385 SER A N 1
ATOM 3027 C CA . SER A 1 385 ? 14.098 -8.878 -16.109 1.00 61.81 385 SER A CA 1
ATOM 3028 C C . SER A 1 385 ? 13.991 -8.739 -17.625 1.00 61.81 385 SER A C 1
ATOM 3030 O O . SER A 1 385 ? 14.086 -9.745 -18.327 1.00 61.81 385 SER A O 1
ATOM 3032 N N . ARG A 1 386 ? 13.841 -7.512 -18.153 1.00 72.50 386 ARG A N 1
ATOM 3033 C CA . ARG A 1 386 ? 13.735 -7.256 -19.597 1.00 72.50 386 ARG A CA 1
ATOM 3034 C C . ARG A 1 386 ? 14.566 -6.053 -20.045 1.00 72.50 386 ARG A C 1
ATOM 3036 O O . ARG A 1 386 ? 14.598 -5.004 -19.398 1.00 72.50 386 ARG A O 1
ATOM 3043 N N . LYS A 1 387 ? 15.242 -6.216 -21.184 1.00 77.69 387 LYS A N 1
ATOM 3044 C CA . LYS A 1 387 ? 15.829 -5.120 -21.965 1.00 77.69 387 LYS A CA 1
ATOM 3045 C C . LYS A 1 387 ? 14.846 -4.688 -23.045 1.00 77.69 387 LYS A C 1
ATOM 3047 O O . LYS A 1 387 ? 14.032 -5.487 -23.500 1.00 77.69 387 LYS A O 1
ATOM 3052 N N . ILE A 1 388 ? 14.953 -3.438 -23.474 1.00 77.81 388 ILE A N 1
ATOM 3053 C CA . ILE A 1 388 ? 14.121 -2.901 -24.550 1.00 77.81 388 ILE A CA 1
ATOM 3054 C C . ILE A 1 388 ? 14.584 -3.523 -25.868 1.00 77.81 388 ILE A C 1
ATOM 3056 O O . ILE A 1 388 ? 15.749 -3.365 -26.251 1.00 77.81 388 ILE A O 1
ATOM 3060 N N . ARG A 1 389 ? 13.679 -4.219 -26.565 1.00 81.06 389 ARG A N 1
ATOM 3061 C CA . ARG A 1 389 ? 13.939 -4.759 -27.904 1.00 81.06 389 ARG A CA 1
ATOM 3062 C C . ARG A 1 389 ? 14.070 -3.596 -28.884 1.00 81.06 389 ARG A C 1
ATOM 3064 O O . ARG A 1 389 ? 13.085 -2.994 -29.301 1.00 81.06 389 ARG A O 1
ATOM 3071 N N . GLY A 1 390 ? 15.308 -3.254 -29.203 1.00 84.75 390 GLY A N 1
ATOM 3072 C CA . GLY A 1 390 ? 15.649 -2.062 -29.961 1.00 84.75 390 GLY A CA 1
ATOM 3073 C C . GLY A 1 390 ? 17.154 -1.844 -30.013 1.00 84.75 390 GLY A C 1
ATOM 3074 O O . GLY A 1 390 ? 17.926 -2.650 -29.485 1.00 84.75 390 GLY A O 1
ATOM 3075 N N . ALA A 1 391 ? 17.561 -0.752 -30.650 1.00 87.94 391 ALA A N 1
ATOM 3076 C CA . ALA A 1 391 ? 18.954 -0.453 -30.931 1.00 87.94 391 ALA A CA 1
ATOM 3077 C C . ALA A 1 391 ? 19.361 0.926 -30.407 1.00 87.94 391 ALA A C 1
ATOM 3079 O O . ALA A 1 391 ? 18.762 1.938 -30.768 1.00 87.94 391 ALA A O 1
ATOM 3080 N N . TYR A 1 392 ? 20.446 0.978 -29.635 1.00 87.75 392 TYR A N 1
ATOM 3081 C CA . TYR A 1 392 ? 21.186 2.215 -29.398 1.00 87.75 392 TYR A CA 1
ATOM 3082 C C . TYR A 1 392 ? 22.348 2.303 -30.391 1.00 87.75 392 TYR A C 1
ATOM 3084 O O . TYR A 1 392 ? 23.338 1.583 -30.269 1.00 87.75 392 TYR A O 1
ATOM 3092 N N . VAL A 1 393 ? 22.225 3.170 -31.390 1.00 90.25 393 VAL A N 1
ATOM 3093 C CA . VAL A 1 393 ? 23.166 3.303 -32.504 1.00 90.25 393 VAL A CA 1
ATOM 3094 C C . VAL A 1 393 ? 24.159 4.428 -32.221 1.00 90.25 393 VAL A C 1
ATOM 3096 O O . VAL A 1 393 ? 23.827 5.607 -32.281 1.00 90.25 393 VAL A O 1
ATOM 3099 N N . ILE A 1 394 ? 25.408 4.078 -31.937 1.00 90.88 394 ILE A N 1
ATOM 3100 C CA . ILE A 1 394 ? 26.523 5.003 -31.758 1.00 90.88 394 ILE A CA 1
ATOM 3101 C C . ILE A 1 394 ? 27.161 5.283 -33.117 1.00 90.88 394 ILE A C 1
ATOM 3103 O O . ILE A 1 394 ? 27.810 4.405 -33.691 1.00 90.88 394 ILE A O 1
ATOM 3107 N N . ASN A 1 395 ? 27.066 6.525 -33.595 1.00 89.38 395 ASN A N 1
ATOM 3108 C CA . ASN A 1 395 ? 27.845 6.948 -34.753 1.00 89.38 395 ASN A CA 1
ATOM 3109 C C . ASN A 1 395 ? 29.234 7.457 -34.331 1.00 89.38 395 ASN A C 1
ATOM 3111 O O . ASN A 1 395 ? 29.368 8.379 -33.514 1.00 89.38 395 ASN A O 1
ATOM 3115 N N . VAL A 1 396 ? 30.270 6.836 -34.896 1.00 85.31 396 VAL A N 1
ATOM 3116 C CA . VAL A 1 396 ? 31.690 7.216 -34.780 1.00 85.31 396 VAL A CA 1
ATOM 3117 C C . VAL A 1 396 ? 32.266 7.591 -36.155 1.00 85.31 396 VAL A C 1
ATOM 3119 O O . VAL A 1 396 ? 33.370 8.130 -36.244 1.00 85.31 396 VAL A O 1
ATOM 3122 N N . GLY A 1 397 ? 31.538 7.293 -37.235 1.00 74.25 397 GLY A N 1
ATOM 3123 C CA . GLY A 1 397 ? 31.910 7.643 -38.599 1.00 74.25 397 GLY A CA 1
ATOM 3124 C C . GLY A 1 397 ? 31.759 9.139 -38.871 1.00 74.25 397 GLY A C 1
ATOM 3125 O O . GLY A 1 397 ? 30.901 9.810 -38.303 1.00 74.25 397 GLY A O 1
ATOM 3126 N N . LYS A 1 398 ? 32.615 9.669 -39.753 1.00 70.75 398 LYS A N 1
ATOM 3127 C CA . LYS A 1 398 ? 32.474 11.039 -40.287 1.00 70.75 398 LYS A CA 1
ATOM 3128 C C . LYS A 1 398 ? 31.475 11.124 -41.445 1.00 70.75 398 LYS A C 1
ATOM 3130 O O . LYS A 1 398 ? 31.002 12.211 -41.744 1.00 70.75 398 LYS A O 1
ATOM 3135 N N . ASP A 1 399 ? 31.225 9.998 -42.105 1.00 74.56 399 ASP A N 1
ATOM 3136 C CA . ASP A 1 399 ? 30.307 9.865 -43.231 1.00 74.56 399 ASP A CA 1
ATOM 3137 C C . ASP A 1 399 ? 29.010 9.212 -42.739 1.00 74.56 399 ASP A C 1
ATOM 3139 O O . ASP A 1 399 ? 29.047 8.183 -42.059 1.00 74.56 399 ASP A O 1
ATOM 3143 N N . GLU A 1 400 ? 27.875 9.827 -43.064 1.00 82.50 400 GLU A N 1
ATOM 3144 C CA . GLU A 1 400 ? 26.548 9.368 -42.653 1.00 82.50 400 GLU A CA 1
ATOM 3145 C C . GLU A 1 400 ? 26.007 8.246 -43.547 1.00 82.50 400 GLU A C 1
ATOM 3147 O O . GLU A 1 400 ? 25.041 7.592 -43.170 1.00 82.50 400 GLU A O 1
ATOM 3152 N N . THR A 1 401 ? 26.648 7.945 -44.682 1.00 87.81 401 THR A N 1
ATOM 3153 C CA . THR A 1 401 ? 26.192 6.903 -45.617 1.00 87.81 401 THR A CA 1
ATOM 3154 C C . THR A 1 401 ? 25.988 5.559 -44.914 1.00 87.81 401 THR A C 1
ATOM 3156 O O . THR A 1 401 ? 24.914 4.964 -44.982 1.00 87.81 401 THR A O 1
ATOM 3159 N N . LYS A 1 402 ? 26.988 5.110 -44.148 1.00 89.62 402 LYS A N 1
ATOM 3160 C CA . LYS A 1 402 ? 26.919 3.846 -43.402 1.00 89.62 402 LYS A CA 1
ATOM 3161 C C . LYS A 1 402 ? 25.867 3.876 -42.289 1.00 89.62 402 LYS A C 1
ATOM 3163 O O . LYS A 1 402 ? 25.216 2.866 -42.027 1.00 89.62 402 LYS A O 1
ATOM 3168 N N . LEU A 1 403 ? 25.686 5.029 -41.642 1.00 89.88 403 LEU A N 1
ATOM 3169 C CA . LEU A 1 403 ? 24.668 5.225 -40.609 1.00 89.88 403 LEU A CA 1
ATOM 3170 C C . LEU A 1 403 ? 23.256 5.126 -41.199 1.00 89.88 403 LEU A C 1
ATOM 3172 O O . LEU A 1 403 ? 22.406 4.455 -40.616 1.00 89.88 403 LEU A O 1
ATOM 3176 N N . ASN A 1 404 ? 23.025 5.748 -42.354 1.00 90.12 404 ASN A N 1
ATOM 3177 C CA . ASN A 1 404 ? 21.734 5.748 -43.035 1.00 90.12 404 ASN A CA 1
ATOM 3178 C C . ASN A 1 404 ? 21.348 4.334 -43.471 1.00 90.12 404 ASN A C 1
ATOM 3180 O O . ASN A 1 404 ? 20.271 3.874 -43.108 1.00 90.12 404 ASN A O 1
ATOM 3184 N N . VAL A 1 405 ? 22.262 3.601 -44.117 1.00 91.69 405 VAL A N 1
ATOM 3185 C CA . VAL A 1 405 ? 22.026 2.202 -44.523 1.00 91.69 405 VAL A CA 1
ATOM 3186 C C . VAL A 1 405 ? 21.744 1.309 -43.309 1.00 91.69 405 VAL A C 1
ATOM 3188 O O . VAL A 1 405 ? 20.819 0.503 -43.328 1.00 91.69 405 VAL A O 1
ATOM 3191 N N . THR A 1 406 ? 22.494 1.488 -42.215 1.00 91.00 406 THR A N 1
ATOM 3192 C CA . THR A 1 406 ? 22.246 0.753 -40.961 1.00 91.00 406 THR A CA 1
ATOM 3193 C C . THR A 1 406 ? 20.860 1.072 -40.394 1.00 91.00 406 THR A C 1
ATOM 3195 O O . THR A 1 406 ? 20.144 0.176 -39.960 1.00 91.00 406 THR A O 1
ATOM 3198 N N . THR A 1 407 ? 20.465 2.346 -40.402 1.00 89.69 407 THR A N 1
ATOM 3199 C CA . THR A 1 407 ? 19.178 2.799 -39.857 1.00 89.69 407 THR A CA 1
ATOM 3200 C C . THR A 1 407 ? 18.004 2.299 -40.696 1.00 89.69 407 THR A C 1
ATOM 3202 O O . THR A 1 407 ? 17.027 1.810 -40.136 1.00 89.69 407 THR A O 1
ATOM 3205 N N . GLU A 1 408 ? 18.104 2.374 -42.024 1.00 91.44 408 GLU A N 1
ATOM 3206 C CA . GLU A 1 408 ? 17.094 1.849 -42.949 1.00 91.44 408 GLU A CA 1
ATOM 3207 C C . GLU A 1 408 ? 16.883 0.347 -42.766 1.00 91.44 408 GLU A C 1
ATOM 3209 O O . GLU A 1 408 ? 15.744 -0.116 -42.768 1.00 91.44 408 GLU A O 1
ATOM 3214 N N . GLU A 1 409 ? 17.960 -0.412 -42.560 1.00 92.69 409 GLU A N 1
ATOM 3215 C CA . GLU A 1 409 ? 17.850 -1.844 -42.304 1.00 92.69 409 GLU A CA 1
ATOM 3216 C C . GLU A 1 409 ? 17.180 -2.128 -40.955 1.00 92.69 409 GLU A C 1
ATOM 3218 O O . GLU A 1 409 ? 16.281 -2.961 -40.881 1.00 92.69 409 GLU A O 1
ATOM 3223 N N . LEU A 1 410 ? 17.537 -1.393 -39.896 1.00 90.38 410 LEU A N 1
ATOM 3224 C CA . LEU A 1 410 ? 16.903 -1.542 -38.581 1.00 90.38 410 LEU A CA 1
ATOM 3225 C C . LEU A 1 410 ? 15.405 -1.228 -38.615 1.00 90.38 410 LEU A C 1
ATOM 3227 O O . LEU A 1 410 ? 14.625 -1.944 -37.992 1.00 90.38 410 LEU A O 1
ATOM 3231 N N . LEU A 1 411 ? 14.989 -0.202 -39.360 1.00 89.06 411 LEU A N 1
ATOM 3232 C CA . LEU A 1 411 ? 13.582 0.201 -39.480 1.00 89.06 411 LEU A CA 1
ATOM 3233 C C . LEU A 1 411 ? 12.684 -0.875 -40.112 1.00 89.06 411 LEU A C 1
ATOM 3235 O O . LEU A 1 411 ? 11.465 -0.814 -39.958 1.00 89.06 411 LEU A O 1
ATOM 3239 N N . LYS A 1 412 ? 13.254 -1.880 -40.789 1.00 89.75 412 LYS A N 1
ATOM 3240 C CA . LYS A 1 412 ? 12.494 -3.032 -41.303 1.00 89.75 412 LYS A CA 1
ATOM 3241 C C . LYS A 1 412 ? 12.038 -3.983 -40.194 1.00 89.75 412 LYS A C 1
ATOM 3243 O O . LYS A 1 412 ? 11.046 -4.684 -40.378 1.00 89.75 412 LYS A O 1
ATOM 3248 N N . TYR A 1 413 ? 12.743 -4.012 -39.060 1.00 87.25 413 TYR A N 1
ATOM 3249 C CA . TYR A 1 413 ? 12.521 -4.982 -37.976 1.00 87.25 413 TYR A CA 1
ATOM 3250 C C . TYR A 1 413 ? 12.210 -4.326 -36.626 1.00 87.25 413 TYR A C 1
ATOM 3252 O O . TYR A 1 413 ? 11.653 -4.965 -35.735 1.00 87.25 413 TYR A O 1
ATOM 3260 N N . CYS A 1 414 ? 12.555 -3.051 -36.456 1.00 82.44 414 CYS A N 1
ATOM 3261 C CA . CYS A 1 414 ? 12.286 -2.267 -35.260 1.00 82.44 414 CYS A CA 1
ATOM 3262 C C . CYS A 1 414 ? 11.355 -1.107 -35.571 1.00 82.44 414 CYS A C 1
ATOM 3264 O O . CYS A 1 414 ? 11.508 -0.415 -36.578 1.00 82.44 414 CYS A O 1
ATOM 3266 N N . ARG A 1 415 ? 10.435 -0.837 -34.642 1.00 78.62 415 ARG A N 1
ATOM 3267 C CA . ARG A 1 415 ? 9.667 0.403 -34.692 1.00 78.62 415 ARG A CA 1
ATOM 3268 C C . ARG A 1 415 ? 10.610 1.602 -34.498 1.00 78.62 415 ARG A C 1
ATOM 3270 O O . ARG A 1 415 ? 11.588 1.467 -33.752 1.00 78.62 415 ARG A O 1
ATOM 3277 N N . PRO A 1 416 ? 10.337 2.763 -35.118 1.00 76.88 416 PRO A N 1
ATOM 3278 C CA . PRO A 1 416 ? 11.209 3.935 -35.026 1.00 76.88 416 PRO A CA 1
ATOM 3279 C C . PRO A 1 416 ? 11.506 4.367 -33.586 1.00 76.88 416 PRO A C 1
ATOM 3281 O O . PRO A 1 416 ? 12.602 4.834 -33.292 1.00 76.88 416 PRO A O 1
ATOM 3284 N N . GLU A 1 417 ? 10.557 4.175 -32.669 1.00 74.25 417 GLU A N 1
ATOM 3285 C CA . GLU A 1 417 ? 10.686 4.564 -31.262 1.00 74.25 417 GLU A CA 1
ATOM 3286 C C . GLU A 1 417 ? 11.706 3.703 -30.500 1.00 74.25 417 GLU A C 1
ATOM 3288 O O . GLU A 1 417 ? 12.239 4.136 -29.478 1.00 74.25 417 GLU A O 1
ATOM 3293 N N . CYS A 1 418 ? 11.991 2.498 -31.001 1.00 77.88 418 CYS A N 1
ATOM 3294 C CA . CYS A 1 418 ? 12.952 1.557 -30.431 1.00 77.88 418 CYS A CA 1
ATOM 3295 C C . CYS A 1 418 ? 14.374 1.743 -30.985 1.00 77.88 418 CYS A C 1
ATOM 3297 O O . CYS A 1 418 ? 15.258 0.946 -30.670 1.00 77.88 418 CYS A O 1
ATOM 3299 N N . ILE A 1 419 ? 14.611 2.762 -31.816 1.00 81.88 419 ILE A N 1
ATOM 3300 C CA . ILE A 1 419 ? 15.927 3.070 -32.378 1.00 81.88 419 ILE A CA 1
ATOM 3301 C C . ILE A 1 419 ? 16.366 4.439 -31.863 1.00 81.88 419 ILE A C 1
ATOM 3303 O O . ILE A 1 419 ? 15.748 5.464 -32.141 1.00 81.88 419 ILE A O 1
ATOM 3307 N N . VAL A 1 420 ? 17.478 4.470 -31.134 1.00 81.12 420 VAL A N 1
ATOM 3308 C CA . VAL A 1 420 ? 18.086 5.711 -30.650 1.00 81.12 420 VAL A CA 1
ATOM 3309 C C . VAL A 1 420 ? 19.406 5.925 -31.364 1.00 81.12 420 VAL A C 1
ATOM 3311 O O . VAL A 1 420 ? 20.337 5.148 -31.187 1.00 81.12 420 VAL A O 1
ATOM 3314 N N . ILE A 1 421 ? 19.508 7.001 -32.141 1.00 85.44 421 ILE A N 1
ATOM 3315 C CA . ILE A 1 421 ? 20.737 7.350 -32.858 1.00 85.44 421 ILE A CA 1
ATOM 3316 C C . ILE A 1 421 ? 21.527 8.397 -32.068 1.00 85.44 421 ILE A C 1
ATOM 3318 O O . ILE A 1 421 ? 21.122 9.553 -31.940 1.00 85.44 421 ILE A O 1
ATOM 3322 N N . ASP A 1 422 ? 22.702 8.009 -31.580 1.00 83.50 422 ASP A N 1
ATOM 3323 C CA . ASP A 1 422 ? 23.670 8.886 -30.931 1.00 83.50 422 ASP A CA 1
ATOM 3324 C C . ASP A 1 422 ? 24.696 9.442 -31.930 1.00 83.50 422 ASP A C 1
ATOM 3326 O O . ASP A 1 422 ? 25.867 9.032 -31.994 1.00 83.50 422 ASP A O 1
ATOM 3330 N N . ASN A 1 423 ? 24.250 10.449 -32.683 1.00 82.62 423 ASN A N 1
ATOM 3331 C CA . ASN A 1 423 ? 25.090 11.212 -33.609 1.00 82.62 423 ASN A CA 1
ATOM 3332 C C . ASN A 1 423 ? 25.776 12.430 -32.953 1.00 82.62 423 ASN A C 1
ATOM 3334 O O . ASN A 1 423 ? 26.194 13.367 -33.628 1.00 82.62 423 ASN A O 1
ATOM 3338 N N . ARG A 1 424 ? 25.873 12.483 -31.617 1.00 76.44 424 ARG A N 1
ATOM 3339 C CA . ARG A 1 424 ? 26.418 13.669 -30.935 1.00 76.44 424 ARG A CA 1
ATOM 3340 C C . ARG A 1 424 ? 27.930 13.797 -31.132 1.00 76.44 424 ARG A C 1
ATOM 3342 O O . ARG A 1 424 ? 28.645 12.800 -31.177 1.00 76.44 424 ARG A O 1
ATOM 3349 N N . ALA A 1 425 ? 28.442 15.027 -31.167 1.00 74.50 425 ALA A N 1
ATOM 3350 C CA . ALA A 1 425 ? 29.887 15.281 -31.217 1.00 74.50 425 ALA A CA 1
ATOM 3351 C C . ALA A 1 425 ? 30.591 15.042 -29.863 1.00 74.50 425 ALA A C 1
ATOM 3353 O O . ALA A 1 425 ? 31.787 14.750 -29.823 1.00 74.50 425 ALA A O 1
ATOM 3354 N N . LYS A 1 426 ? 29.852 15.168 -28.752 1.00 65.12 426 LYS A N 1
ATOM 3355 C CA . LYS A 1 426 ? 30.269 14.845 -27.380 1.00 65.12 426 LYS A CA 1
ATOM 3356 C C . LYS A 1 426 ? 29.143 14.056 -26.676 1.00 65.12 426 LYS A C 1
ATOM 3358 O O . LYS A 1 426 ? 27.984 14.220 -27.053 1.00 65.12 426 LYS A O 1
ATOM 3363 N N . PRO A 1 427 ? 29.446 13.191 -25.688 1.00 65.88 427 PRO A N 1
ATOM 3364 C CA . PRO A 1 427 ? 30.780 12.793 -25.224 1.00 65.88 427 PRO A CA 1
ATOM 3365 C C . PRO A 1 427 ? 31.576 11.989 -26.275 1.00 65.88 427 PRO A C 1
ATOM 3367 O O . PRO A 1 427 ? 31.067 11.671 -27.349 1.00 65.88 427 PRO A O 1
ATOM 3370 N N . ASN A 1 428 ? 32.852 11.695 -25.986 1.00 82.06 428 ASN A N 1
ATOM 3371 C CA . ASN A 1 428 ? 33.672 10.812 -26.827 1.00 82.06 428 ASN A CA 1
ATOM 3372 C C . ASN A 1 428 ? 33.093 9.381 -26.854 1.00 82.06 428 ASN A C 1
ATOM 3374 O O . ASN A 1 428 ? 32.181 9.064 -26.094 1.00 82.06 428 ASN A O 1
ATOM 3378 N N . PHE A 1 429 ? 33.634 8.501 -27.703 1.00 84.62 429 PHE A N 1
ATOM 3379 C CA . PHE A 1 429 ? 33.135 7.125 -27.845 1.00 84.62 429 PHE A CA 1
ATOM 3380 C C . PHE A 1 429 ? 32.956 6.391 -26.504 1.00 84.62 429 PHE A C 1
ATOM 3382 O O . PHE A 1 429 ? 31.921 5.769 -26.293 1.00 84.62 429 PHE A O 1
ATOM 3389 N N . GLY A 1 430 ? 33.911 6.524 -25.575 1.00 83.50 430 GLY A N 1
ATOM 3390 C CA . GLY A 1 430 ? 33.809 5.918 -24.244 1.00 83.50 430 GLY A CA 1
ATOM 3391 C C . GLY A 1 430 ? 32.593 6.415 -23.457 1.00 83.50 430 GLY A C 1
ATOM 3392 O O . GLY A 1 430 ? 31.844 5.610 -22.914 1.00 83.50 430 GLY A O 1
ATOM 3393 N N . GLY A 1 431 ? 32.336 7.726 -23.457 1.00 79.31 431 GLY A N 1
ATOM 3394 C CA . GLY A 1 431 ? 31.138 8.278 -22.820 1.00 79.31 431 GLY A CA 1
ATOM 3395 C C . GLY A 1 431 ? 29.838 7.907 -23.542 1.00 79.31 431 GLY A C 1
ATOM 3396 O O . GLY A 1 431 ? 28.828 7.676 -22.884 1.00 79.31 431 GLY A O 1
ATOM 3397 N N . LYS A 1 432 ? 29.845 7.786 -24.878 1.00 82.12 432 LYS A N 1
ATOM 3398 C CA . LYS A 1 432 ? 28.680 7.281 -25.630 1.00 82.12 432 LYS A CA 1
ATOM 3399 C C . LYS A 1 432 ? 28.375 5.826 -25.279 1.00 82.12 432 LYS A C 1
ATOM 3401 O O . LYS A 1 432 ? 27.215 5.475 -25.106 1.00 82.12 432 LYS A O 1
ATOM 3406 N N . MET A 1 433 ? 29.409 5.002 -25.119 1.00 84.06 433 MET A N 1
ATOM 3407 C CA . MET A 1 433 ? 29.266 3.602 -24.724 1.00 84.06 433 MET A CA 1
ATOM 3408 C C . MET A 1 433 ? 28.704 3.465 -23.305 1.00 84.06 433 MET A C 1
ATOM 3410 O O . MET A 1 433 ? 27.777 2.690 -23.090 1.00 84.06 433 MET A O 1
ATOM 3414 N N . GLN A 1 434 ? 29.193 4.268 -22.353 1.00 79.06 434 GLN A N 1
ATOM 3415 C CA . GLN A 1 434 ? 28.623 4.321 -21.001 1.00 79.06 434 GLN A CA 1
ATOM 3416 C C . GLN A 1 434 ? 27.131 4.674 -21.033 1.00 79.06 434 GLN A C 1
ATOM 3418 O O . GLN A 1 434 ? 26.328 4.042 -20.354 1.00 79.06 434 GLN A O 1
ATOM 3423 N N . LEU A 1 435 ? 26.740 5.644 -21.863 1.00 73.38 435 LEU A N 1
ATOM 3424 C CA . LEU A 1 435 ? 25.335 6.011 -22.025 1.00 73.38 435 LEU A CA 1
ATOM 3425 C C . LEU A 1 435 ? 24.518 4.890 -22.667 1.00 73.38 435 LEU A C 1
ATOM 3427 O O . LEU A 1 435 ? 23.450 4.570 -22.163 1.00 73.38 435 LEU A O 1
ATOM 3431 N N . ALA A 1 436 ? 25.025 4.250 -23.719 1.00 78.38 436 ALA A N 1
ATOM 3432 C CA . ALA A 1 436 ? 24.359 3.119 -24.357 1.00 78.38 436 ALA A CA 1
ATOM 3433 C C . ALA A 1 436 ? 24.087 1.976 -23.364 1.00 78.38 436 ALA A C 1
ATOM 3435 O O . ALA A 1 436 ? 22.984 1.432 -23.332 1.00 78.38 436 ALA A O 1
ATOM 3436 N N . GLN A 1 437 ? 25.054 1.674 -22.492 1.00 76.88 437 GLN A N 1
ATOM 3437 C CA . GLN A 1 437 ? 24.909 0.677 -21.426 1.00 76.88 437 GLN A CA 1
ATOM 3438 C C . GLN A 1 437 ? 23.823 1.055 -20.406 1.00 76.88 437 GLN A C 1
ATOM 3440 O O . GLN A 1 437 ? 23.137 0.177 -19.885 1.00 76.88 437 GLN A O 1
ATOM 3445 N N . MET A 1 438 ? 23.625 2.350 -20.145 1.00 70.62 438 MET A N 1
ATOM 3446 C CA . MET A 1 438 ? 22.582 2.847 -19.239 1.00 70.62 438 MET A CA 1
ATOM 3447 C C . MET A 1 438 ? 21.177 2.847 -19.854 1.00 70.62 438 MET A C 1
ATOM 3449 O O . MET A 1 438 ? 20.203 2.857 -19.107 1.00 70.62 438 MET A O 1
ATOM 3453 N N . MET A 1 439 ? 21.061 2.842 -21.185 1.00 70.94 439 MET A N 1
ATOM 3454 C CA . MET A 1 439 ? 19.787 2.999 -21.902 1.00 70.94 439 MET A CA 1
ATOM 3455 C C . MET A 1 439 ? 18.972 1.702 -22.010 1.00 70.94 439 MET A C 1
ATOM 3457 O O . MET A 1 439 ? 17.857 1.722 -22.518 1.00 70.94 439 MET A O 1
ATOM 3461 N N . LEU A 1 440 ? 19.510 0.586 -21.501 1.00 75.06 440 LEU A N 1
ATOM 3462 C CA . LEU A 1 440 ? 18.833 -0.711 -21.353 1.00 75.06 440 LEU A CA 1
ATOM 3463 C C . LEU A 1 440 ? 18.309 -1.337 -22.661 1.00 75.06 440 LEU A C 1
ATOM 3465 O O . LEU A 1 440 ? 17.518 -2.281 -22.612 1.00 75.06 440 LEU A O 1
ATOM 3469 N N . PHE A 1 441 ? 18.771 -0.868 -23.823 1.00 82.56 441 PHE A N 1
ATOM 3470 C CA . PHE A 1 441 ? 18.505 -1.516 -25.107 1.00 82.56 441 PHE A CA 1
ATOM 3471 C C . PHE A 1 441 ? 19.211 -2.870 -25.189 1.00 82.56 441 PHE A C 1
ATOM 3473 O O . PHE A 1 441 ? 20.317 -3.060 -24.674 1.00 82.56 441 PHE A O 1
ATOM 3480 N N . GLN A 1 442 ? 18.563 -3.826 -25.847 1.00 86.62 442 GLN A N 1
ATOM 3481 C CA . GLN A 1 442 ? 19.114 -5.159 -26.081 1.00 86.62 442 GLN A CA 1
ATOM 3482 C C . GLN A 1 442 ? 20.365 -5.112 -26.967 1.00 86.62 442 GLN A C 1
ATOM 3484 O O . GLN A 1 442 ? 21.306 -5.878 -26.739 1.00 86.62 442 GLN A O 1
ATOM 3489 N N . TYR A 1 443 ? 20.389 -4.185 -27.927 1.00 90.12 443 TYR A N 1
ATOM 3490 C CA . TYR A 1 443 ? 21.459 -4.058 -28.905 1.00 90.12 443 TYR A CA 1
ATOM 3491 C C . TYR A 1 443 ? 22.095 -2.670 -28.859 1.00 90.12 443 TYR A C 1
ATOM 3493 O O . TYR A 1 443 ? 21.424 -1.648 -29.009 1.00 90.12 443 TYR A O 1
ATOM 3501 N N . VAL A 1 444 ? 23.413 -2.635 -28.688 1.00 91.88 444 VAL A N 1
ATOM 3502 C CA . VAL A 1 444 ? 24.240 -1.448 -28.901 1.00 91.88 444 VAL A CA 1
ATOM 3503 C C . VAL A 1 444 ? 24.965 -1.626 -30.223 1.00 91.88 444 VAL A C 1
ATOM 3505 O O . VAL A 1 444 ? 25.736 -2.570 -30.387 1.00 91.88 444 VAL A O 1
ATOM 3508 N N . ILE A 1 445 ? 24.707 -0.727 -31.169 1.00 93.31 445 ILE A N 1
ATOM 3509 C CA . ILE A 1 445 ? 25.257 -0.793 -32.520 1.00 93.31 445 ILE A CA 1
ATOM 3510 C C . ILE A 1 445 ? 26.278 0.319 -32.691 1.00 93.31 445 ILE A C 1
ATOM 3512 O O . ILE A 1 445 ? 25.947 1.489 -32.553 1.00 93.31 445 ILE A O 1
ATOM 3516 N N . VAL A 1 446 ? 27.521 -0.018 -33.015 1.00 93.38 446 VAL A N 1
ATOM 3517 C CA . VAL A 1 446 ? 28.575 0.960 -33.286 1.00 93.38 446 VAL A CA 1
ATOM 3518 C C . VAL A 1 446 ? 28.832 1.030 -34.783 1.00 93.38 446 VAL A C 1
ATOM 3520 O O . VAL A 1 446 ? 29.384 0.109 -35.393 1.00 93.38 446 VAL A O 1
ATOM 3523 N N . VAL A 1 447 ? 28.485 2.175 -35.363 1.00 91.62 447 VAL A N 1
ATOM 3524 C CA . VAL A 1 447 ? 28.792 2.517 -36.749 1.00 91.62 447 VAL A CA 1
ATOM 3525 C C . VAL A 1 447 ? 30.150 3.211 -36.771 1.00 91.62 447 VAL A C 1
ATOM 3527 O O . VAL A 1 447 ? 30.303 4.337 -36.296 1.00 91.62 447 VAL A O 1
ATOM 3530 N N . SER A 1 448 ? 31.169 2.521 -37.286 1.00 88.31 448 SER A N 1
ATOM 3531 C CA . SER A 1 448 ? 32.534 3.049 -37.364 1.00 88.31 448 SER A CA 1
ATOM 3532 C C . SER A 1 448 ? 33.173 2.807 -38.727 1.00 88.31 448 SER A C 1
ATOM 3534 O O . SER A 1 448 ? 32.868 1.825 -39.406 1.00 88.31 448 SER A O 1
ATOM 3536 N N . ASN A 1 449 ? 34.128 3.669 -39.075 1.00 85.12 449 ASN A N 1
ATOM 3537 C CA . ASN A 1 449 ? 34.950 3.536 -40.283 1.00 85.12 449 ASN A CA 1
ATOM 3538 C C . ASN A 1 449 ? 36.115 2.541 -40.103 1.00 85.12 449 ASN A C 1
ATOM 3540 O O . ASN A 1 449 ? 36.932 2.398 -41.003 1.00 85.12 449 ASN A O 1
ATOM 3544 N N . LYS A 1 450 ? 36.245 1.907 -38.925 1.00 85.06 450 LYS A N 1
ATOM 3545 C CA . LYS A 1 450 ? 37.276 0.885 -38.669 1.00 85.06 450 LYS A CA 1
ATOM 3546 C C . LYS A 1 450 ? 36.906 -0.480 -39.253 1.00 85.06 450 LYS A C 1
ATOM 3548 O O . LYS A 1 450 ? 37.794 -1.282 -39.506 1.00 85.06 450 LYS A O 1
ATOM 3553 N N . LEU A 1 451 ? 35.610 -0.734 -39.406 1.00 83.88 451 LEU A N 1
ATOM 3554 C CA . LEU A 1 451 ? 35.063 -1.913 -40.072 1.00 83.88 451 LEU A CA 1
ATOM 3555 C C . LEU A 1 451 ? 34.760 -1.564 -41.533 1.00 83.88 451 LEU A C 1
ATOM 3557 O O . LEU A 1 451 ? 34.564 -0.386 -41.850 1.00 83.88 451 LEU A O 1
ATOM 3561 N N . ASP A 1 452 ? 34.690 -2.572 -42.400 1.00 87.94 452 ASP A N 1
ATOM 3562 C CA . ASP A 1 452 ? 34.322 -2.401 -43.809 1.00 87.94 452 ASP A CA 1
ATOM 3563 C C . ASP A 1 452 ? 32.942 -1.742 -43.974 1.00 87.94 452 ASP A C 1
ATOM 3565 O O . ASP A 1 452 ? 32.164 -1.623 -43.024 1.00 87.94 452 ASP A O 1
ATOM 3569 N N . ALA A 1 453 ? 32.644 -1.257 -45.180 1.00 86.19 453 ALA A N 1
ATOM 3570 C CA . ALA A 1 453 ? 31.457 -0.445 -45.450 1.00 86.19 453 ALA A CA 1
ATOM 3571 C C . ALA A 1 453 ? 30.134 -1.147 -45.090 1.00 86.19 453 ALA A C 1
ATOM 3573 O O . ALA A 1 453 ? 29.177 -0.471 -44.717 1.00 86.19 453 ALA A O 1
ATOM 3574 N N . GLU A 1 454 ? 30.103 -2.479 -45.131 1.00 90.81 454 GLU A N 1
ATOM 3575 C CA . GLU A 1 454 ? 28.899 -3.289 -44.942 1.00 90.81 454 GLU A CA 1
ATOM 3576 C C . GLU A 1 454 ? 28.793 -3.891 -43.535 1.00 90.81 454 GLU A C 1
ATOM 3578 O O . GLU A 1 454 ? 27.817 -4.579 -43.250 1.00 90.81 454 GLU A O 1
ATOM 3583 N N . THR A 1 455 ? 29.752 -3.627 -42.640 1.00 91.88 455 THR A N 1
ATOM 3584 C CA . THR A 1 455 ? 29.827 -4.276 -41.319 1.00 91.88 455 THR A CA 1
ATOM 3585 C C . THR A 1 455 ? 29.768 -3.271 -40.173 1.00 91.88 455 THR A C 1
ATOM 3587 O O . THR A 1 455 ? 30.541 -2.314 -40.109 1.00 91.88 455 THR A O 1
ATOM 3590 N N . VAL A 1 456 ? 28.881 -3.503 -39.211 1.00 93.50 456 VAL A N 1
ATOM 3591 C CA . VAL A 1 456 ? 28.769 -2.744 -37.955 1.00 93.50 456 VAL A CA 1
ATOM 3592 C C . VAL A 1 456 ? 29.164 -3.621 -36.772 1.00 93.50 456 VAL A C 1
ATOM 3594 O O . VAL A 1 456 ? 29.262 -4.835 -36.903 1.00 93.50 456 VAL A O 1
ATOM 3597 N N . SER A 1 457 ? 29.425 -3.023 -35.611 1.00 93.38 457 SER A N 1
ATOM 3598 C CA . SER A 1 457 ? 29.563 -3.800 -34.374 1.00 93.38 457 SER A CA 1
ATOM 3599 C C . SER A 1 457 ? 28.225 -3.818 -33.645 1.00 93.38 457 SER A C 1
ATOM 3601 O O . SER A 1 457 ? 27.652 -2.755 -33.435 1.00 93.38 457 SER A O 1
ATOM 3603 N N . VAL A 1 458 ? 27.730 -4.992 -33.268 1.00 93.25 458 VAL A N 1
ATOM 3604 C CA . VAL A 1 458 ? 26.529 -5.192 -32.452 1.00 93.25 458 VAL A CA 1
ATOM 3605 C C . VAL A 1 458 ? 26.966 -5.874 -31.163 1.00 93.25 458 VAL A C 1
ATOM 3607 O O . VAL A 1 458 ? 27.482 -6.987 -31.209 1.00 93.25 458 VAL A O 1
ATOM 3610 N N . ASN A 1 4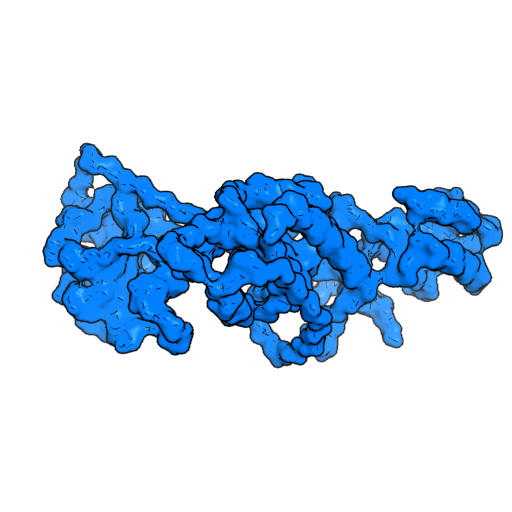59 ? 26.789 -5.216 -30.014 1.00 91.56 459 ASN A N 1
ATOM 3611 C CA . ASN A 1 459 ? 27.242 -5.716 -28.707 1.00 91.56 459 ASN A CA 1
ATOM 3612 C C . ASN A 1 459 ? 28.702 -6.221 -28.744 1.00 91.56 459 ASN A C 1
ATOM 3614 O O . ASN A 1 459 ? 29.008 -7.322 -28.290 1.00 91.56 459 ASN A O 1
ATOM 3618 N N . ASP A 1 460 ? 29.586 -5.415 -29.337 1.00 89.44 460 ASP A N 1
ATOM 3619 C CA . ASP A 1 460 ? 31.020 -5.682 -29.516 1.00 89.44 460 ASP A CA 1
ATOM 3620 C C . ASP A 1 460 ? 31.384 -6.816 -30.497 1.00 89.44 460 ASP A C 1
ATOM 3622 O O . ASP A 1 460 ? 32.561 -7.159 -30.620 1.00 89.44 460 ASP A O 1
ATOM 3626 N N . GLN A 1 461 ? 30.421 -7.357 -31.252 1.00 91.88 461 GLN A N 1
ATOM 3627 C CA . GLN A 1 461 ? 30.658 -8.358 -32.299 1.00 91.88 461 GLN A CA 1
ATOM 3628 C C . GLN A 1 461 ? 30.456 -7.775 -33.704 1.00 91.88 461 GLN A C 1
ATOM 3630 O O . GLN A 1 461 ? 29.481 -7.058 -33.925 1.00 91.88 461 GLN A O 1
ATOM 3635 N N . PRO A 1 462 ? 31.334 -8.065 -34.681 1.00 93.00 462 PRO A N 1
ATOM 3636 C CA . PRO A 1 462 ? 31.147 -7.614 -36.056 1.00 93.00 462 PRO A CA 1
ATOM 3637 C C . PRO A 1 462 ? 29.980 -8.358 -36.721 1.00 93.00 462 PRO A C 1
ATOM 3639 O O . PRO A 1 462 ? 29.934 -9.586 -36.717 1.00 93.00 462 PRO A O 1
ATOM 3642 N N . VAL A 1 463 ? 29.055 -7.610 -37.318 1.00 94.06 463 VAL A N 1
ATOM 3643 C CA . VAL A 1 463 ? 27.856 -8.118 -37.994 1.00 94.06 463 VAL A CA 1
ATOM 3644 C C . VAL A 1 463 ? 27.656 -7.349 -39.295 1.00 94.06 463 VAL A C 1
ATOM 3646 O O . VAL A 1 463 ? 27.739 -6.117 -39.311 1.00 94.06 463 VAL A O 1
ATOM 3649 N N . LYS A 1 464 ? 27.369 -8.056 -40.391 1.00 94.19 464 LYS A N 1
ATOM 3650 C CA . LYS A 1 464 ? 27.000 -7.401 -41.649 1.00 94.19 464 LYS A CA 1
ATOM 3651 C C . LYS A 1 464 ? 25.639 -6.735 -41.513 1.00 94.19 464 LYS A C 1
ATOM 3653 O O . LYS A 1 464 ? 24.720 -7.314 -40.945 1.00 94.19 464 LYS A O 1
ATOM 3658 N N . ILE A 1 465 ? 25.480 -5.547 -42.086 1.00 91.94 465 ILE A N 1
ATOM 3659 C CA . ILE A 1 465 ? 24.235 -4.778 -41.996 1.00 91.94 465 ILE A CA 1
ATOM 3660 C C . ILE A 1 465 ? 23.047 -5.616 -42.491 1.00 91.94 465 ILE A C 1
ATOM 3662 O O . ILE A 1 465 ? 22.039 -5.689 -41.801 1.00 91.94 465 ILE A O 1
ATOM 3666 N N . VAL A 1 466 ? 23.201 -6.342 -43.604 1.00 91.56 466 VAL A N 1
ATOM 3667 C CA . VAL A 1 466 ? 22.157 -7.224 -44.168 1.00 91.56 466 VAL A CA 1
ATOM 3668 C C . VAL A 1 466 ? 21.705 -8.348 -43.231 1.00 91.56 466 VAL A C 1
ATOM 3670 O O . VAL A 1 466 ? 20.585 -8.835 -43.353 1.00 91.56 466 VAL A O 1
ATOM 3673 N N . ASP A 1 467 ? 22.553 -8.744 -42.282 1.00 90.94 467 ASP A N 1
ATOM 3674 C CA . ASP A 1 467 ? 22.262 -9.832 -41.351 1.00 90.94 467 ASP A CA 1
ATOM 3675 C C . ASP A 1 467 ? 21.571 -9.328 -40.074 1.00 90.94 467 ASP A C 1
ATOM 3677 O O . ASP A 1 467 ? 21.110 -10.143 -39.273 1.00 90.94 467 ASP A O 1
ATOM 3681 N N . LEU A 1 468 ? 21.429 -8.006 -39.880 1.00 88.75 468 LEU A N 1
ATOM 3682 C CA . LEU A 1 468 ? 20.741 -7.431 -38.715 1.00 88.75 468 LEU A CA 1
ATOM 3683 C C . LEU A 1 468 ? 19.320 -7.985 -38.553 1.00 88.75 468 LEU A C 1
ATOM 3685 O O . LEU A 1 468 ? 18.887 -8.219 -37.427 1.00 88.75 468 LEU A O 1
ATOM 3689 N N . GLY A 1 469 ? 18.623 -8.293 -39.648 1.00 82.81 469 GLY A N 1
ATOM 3690 C CA . GLY A 1 469 ? 17.309 -8.932 -39.591 1.00 82.81 469 GLY A CA 1
ATOM 3691 C C . GLY A 1 469 ? 17.289 -10.226 -38.777 1.00 82.81 469 GLY A C 1
ATOM 3692 O O . GLY A 1 469 ? 16.348 -10.450 -38.018 1.00 82.81 469 GLY A O 1
ATOM 3693 N N . THR A 1 470 ? 18.340 -11.048 -38.850 1.00 83.38 470 THR A N 1
ATOM 3694 C CA . THR A 1 470 ? 18.410 -12.311 -38.093 1.00 83.38 470 THR A CA 1
ATOM 3695 C C . THR A 1 470 ? 18.523 -12.083 -36.586 1.00 83.38 470 THR A C 1
ATOM 3697 O O . THR A 1 470 ? 17.933 -12.829 -35.812 1.00 83.38 470 THR A O 1
ATOM 3700 N N . ILE A 1 471 ? 19.198 -11.005 -36.180 1.00 83.75 471 ILE A N 1
ATOM 3701 C CA . ILE A 1 471 ? 19.394 -10.609 -34.779 1.00 83.75 471 ILE A CA 1
ATOM 3702 C C . ILE A 1 471 ? 18.120 -10.001 -34.190 1.00 83.75 471 ILE A C 1
ATOM 3704 O O . ILE A 1 471 ? 17.778 -10.237 -33.035 1.00 83.75 471 ILE A O 1
ATOM 3708 N N . PHE A 1 472 ? 17.412 -9.193 -34.975 1.00 77.88 472 PHE A N 1
ATOM 3709 C CA . PHE A 1 472 ? 16.211 -8.512 -34.501 1.00 77.88 472 PHE A CA 1
ATOM 3710 C C . PHE A 1 472 ? 14.936 -9.340 -34.661 1.00 77.88 472 PHE A C 1
ATOM 3712 O O . PHE A 1 472 ? 13.934 -8.972 -34.053 1.00 77.88 472 PHE A O 1
ATOM 3719 N N . SER A 1 473 ? 14.956 -10.441 -35.423 1.00 67.19 473 SER A N 1
ATOM 3720 C CA . SER A 1 473 ? 13.815 -11.359 -35.593 1.00 67.19 473 SER A CA 1
ATOM 3721 C C . SER A 1 473 ? 13.768 -12.494 -34.563 1.00 67.19 473 SER A C 1
ATOM 3723 O O . SER A 1 473 ? 12.672 -12.979 -34.280 1.00 67.19 473 SER A O 1
ATOM 3725 N N . SER A 1 474 ? 14.914 -12.894 -33.994 1.00 54.19 474 SER A N 1
ATOM 3726 C CA . SER A 1 474 ? 14.998 -13.774 -32.813 1.00 54.19 474 SER A CA 1
ATOM 3727 C C . SER A 1 474 ? 14.537 -13.059 -31.550 1.00 54.1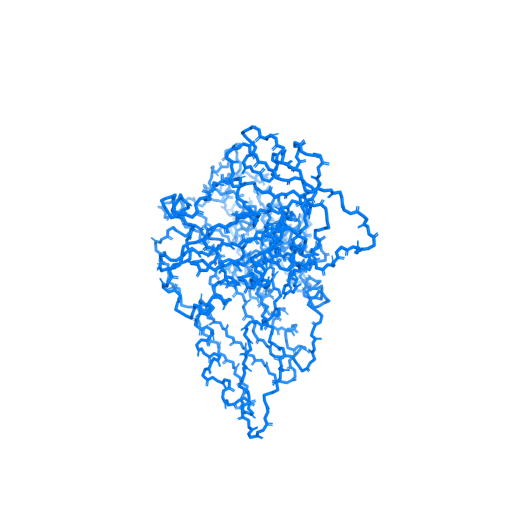9 474 SER A C 1
ATOM 3729 O O . SER A 1 474 ? 13.867 -13.710 -30.723 1.00 54.19 474 SER A O 1
#

InterPro domains:
  IPR007214 YbaK/aminoacyl-tRNA synthetase-associated domain [PF04073] (194-313)
  IPR036754 YbaK/aminoacyl-tRNA synthetase-associated domain superfamily [G3DSA:3.90.960.10] (181-329)
  IPR036754 YbaK/aminoacyl-tRNA synthetase-associated domain superfamily [SSF55826] (191-319)

Foldseek 3Di:
DPVCVFLDDPDVCDPPPPPDLLVVLCSLQVQWTQDPVLRDIDGDPLLVVVLVVLVVLVVVLVVVQPPDAWDQDLDPDPVVVCVVCLVCLQPPPDDHDDDDDDDDDDDDPDDDPDDDPDSSKGKTKGFHPDDDQLQVSVCVSCVSQDNQWDWDAAQFGIFTFLQPAQDKDKGWHHDDQDFADPVDDQDDKDKDFAAPQLALVSVCVVVVHDQLQAKEWFWKAWPNAIAIEIEGRQWDFAPVQVCVVVVPPDPPGDTGGDDPVSCVVQLADRSQGDLAPRPPLVRHQAEYESSLSNHQWHKGHPSDHRMIITSDDCVPRNVVNVVRYDYDHRITRIDIDRGDTQKDKGFPPVPPPLDPDDDDGRDDITMMMIIGSSSSSSSSSAPPPDFQLAEEEEEPDPDCPLVVLLVVLRVVQDPPSRYHYDPDPDDDPVSSVVSRVSNRHPWYWYDDPVDDSQWIATPNRIDGSNCVCVVSVD

Secondary structure (DSSP, 8-state):
--THHHHS--SS---TT---HHHHHHHHTTSEEEETTTTEEEEPHHHHHHHHHHHHHHHHHHHHT-SS-EEEE--SSHHHHHHHHHHHGGGTTS--EEE-PPP----------S----TT-EEEEEE-SS---HHHHHHHHHHHH-TTPEEEEETTEEEEEETTS--EEEEEPPP------TTSPPPPPEEEE-TT--SHHHHHHHHT--GGGEEEEEEEEETTEEEEEEEETT-EE-HHHHHHHTT---TTS--EEPPHHHHHHHT--TTS--STT-TTGGGSEEEEEGGGGG-SSEEEE-SSTTEEEEEE-HHHHTTTTGGGEEEE--EE-EEEEESEEEEEEEE-TT-------SSS------EEEEEE-HHHHHHHHBTTTB-EEEEEEEE--S-SHHHHHHHHHHHTTS-GGGEEEE--S-S-HHHHHHHHHHTTEEEEEEE-TTS-TTEEEETTEEEEGGGHHHHHH-

Radius of gyration: 29.74 Å; chains: 1; bounding box: 75×44×86 Å